Protein AF-A0A6A6G1Z9-F1 (afdb_monomer_lite)

Sequence (582 aa):
MTSNVLSNPDRGLAREDSPTQAIGDQNGHGVPTLVARQSDKNIKILVAGDSITQGAEGDYTWRWRLLSWLQSDGTATKVTFVGPYPGTQNPDPPQDPQPPLFYGQTPPATPPRVTGGYATAVPTAFIPENNHLALWGRQVAQVVPEIGGVVEKYKPDYLLVALGFNDMGWLVSDWAGTLTSIRSIVANARQANSNLRIVLATVPNRTFIRQDLVDNTTRYNNEIRNVVAALSTPTSPITLAEFAKEYACGPTGDCPAAYDGLHPNALGEWQIAKAFSDALVKHGLRTKGITVPTIIDEPTVLTPQIVAESAPWGVNVTWDKVYGSRGYDTRSRVKGSMTWSEGVSNTNRMHITFTAAGVDWEFQVRASRGAADKYKSAWSDVKTATATKSGAPGPKGIQAAPKNGGVTVTWSPPDGSWAVQQYEVIVLDKDIPGAYIQAWSFGTNGAAFITGLVNGHKYDLWIATWATINGQLVRGDPTGGPGFTPGSGAVGVPSGLKVTTKDATTVDLGWAAVTGASGYKVYLRNINDGSAYSTDGGVIQGTSHGMAFLFPGVWNFEFCVSTLVGSAESAKSPCIAAQRPA

Foldseek 3Di:
DDDDDDDDDDDDDDDDDDDDDDDDDDDDDDDDDDPPPPPQAEAEEAEAEELQQQDAAQAQFLLVVLLCVLPVPPDSHHYFYDFDAQHHADQDADDDDDAFAAPPDDDPDDPFRRPGHYNPPRDPVNRVRRYYNYGHLDALQVCLVPLLVGCLVGVGQEYEYAHHLSCQVVVVDFLVVSVVSVLSNLVSNCVNPVQHAYEYEQYAAFADDDDSSVVRSVVNNVCVVVVQVVPADPRHHYFYQDLHVQQQADPDDDRPQDQAGHHGWQQSSQSSSQSVQVRVVVVVSDVDGGDRDPDGDTDAWEFWDWDWEADQQWIKIFTDDIGLFQWKWKWKDFPPDPDIDIDIGSYRIDDDRPDDFFTKMKMWMWTANHDDPVRIYDIHPIDIYTYHHNFAAAFADWFWDAEAQWIKIFTHGGPDPFQFAWKKKWKFFPVDVPTDIDIHIDGPPRIDIDGRHDAQTKMWIWMWTFTQDPNDTYIHDIDTFQIAGHPDDDFDEWADWDWADPAFFKIKIFTDDDRRFNFKWKWKDFQPPPDDIDTPPDTHRDRMDMGGRRPPGQQRMKMWMWTDHGRDIDPTYDIDRHDHDD

InterPro domains:
  IPR003961 Fibronectin type III [PS50853] (392-489)
  IPR003961 Fibronectin type III [SM00060] (298-374)
  IPR003961 Fibronectin type III [SM00060] (392-473)
  IPR003961 Fibronectin type III [SM00060] (491-570)
  IPR013783 Immunoglobulin-like fold [G3DSA:2.60.40.10] (307-393)
  IPR013783 Immunoglobulin-like fold [G3DSA:2.60.40.10] (490-580)
  IPR013830 SGNH hydrolase-type esterase domain [PF13472] (112-268)
  IPR036116 Fibronectin type III superfamily [SSF49265] (306-464)
  IPR036514 SGNH hydrolase superfamily [G3DSA:3.40.50.1110] (42-285)
  IPR051532 Diverse Ester Hydrolysis Enzymes [PTHR30383] (19-284)

pLDDT: mean 90.1, std 16.26, range [27.56, 98.94]

Secondary structure (DSSP, 8-state):
------------------------------------------EEEEEEE-HHHH-BTTB--HHHHHHHHHHTT--S--EEEESSB-SBB-PPPP----PPPBTTPPPPPPPP---BPBPTTS-GGGGGGB-BEE-TT--HHHHTTTHHHHHHHH--SEEEEE--HHHHHTTS--HHHHHHHHHHHHHHHHHH-TT-EEEEEPPPP-S-S-HHHHHHHHHHHHHHHHHHHHH--SSS-EEEE-HHHHS---SSS--TTBSSSSSB-HHHHHHHHHHHHHHHHTTTS-SSPPPPPSS------PPP-EEEEEETTEEEEEE---TT-SEEEEEEEETT-SPPEEEEESSSEEEE-S--TT-EEEEEEEEESSSSGGGBPPPPPPEEEE----SPPPPEEEEEEEETTEEEEEEEPPSS---EEEEEEEEEESSSTTPPPEEEEE-TTSEEEEE-PPTT--EEEEEEEEEEETTEEEEPPPEE---B-TT--S-PPP---EEEEEETTEEEEE-PPPTT-SEEEEEEEETTTTPPPEE-SS-B-SSEEEE---SS-GGGEEEEEEEEETTEEPPPPPPEEPPPP-

Radius of gyration: 36.12 Å; chains: 1; bounding box: 88×83×119 Å

Structure (mmCIF, N/CA/C/O backbone):
data_AF-A0A6A6G1Z9-F1
#
_entry.id   AF-A0A6A6G1Z9-F1
#
loop_
_atom_site.group_PDB
_atom_site.id
_atom_site.type_symbol
_atom_site.label_atom_id
_atom_site.label_alt_id
_atom_site.label_comp_id
_atom_site.label_asym_id
_atom_site.label_entity_id
_atom_site.label_seq_id
_atom_site.pdbx_PDB_ins_code
_atom_site.Cartn_x
_atom_site.Cartn_y
_atom_site.Cartn_z
_atom_site.occupancy
_atom_site.B_iso_or_equiv
_atom_site.auth_seq_id
_atom_site.auth_comp_id
_atom_site.auth_asym_id
_atom_site.auth_atom_id
_atom_site.pdbx_PDB_model_num
ATOM 1 N N . MET A 1 1 ? 11.789 46.779 48.284 1.00 35.19 1 MET A N 1
ATOM 2 C CA . MET A 1 1 ? 11.696 48.174 47.816 1.00 35.19 1 MET A CA 1
ATOM 3 C C . MET A 1 1 ? 10.325 48.365 47.195 1.00 35.19 1 MET A C 1
ATOM 5 O O . MET A 1 1 ? 9.955 47.575 46.341 1.00 35.19 1 MET A O 1
ATOM 9 N N . THR A 1 2 ? 9.615 49.361 47.732 1.00 34.69 2 THR A N 1
ATOM 10 C CA . THR A 1 2 ? 8.463 50.115 47.195 1.00 34.69 2 THR A CA 1
ATOM 11 C C . THR A 1 2 ? 7.166 49.389 46.816 1.00 34.69 2 THR A C 1
ATOM 13 O O . THR A 1 2 ? 7.027 48.804 45.748 1.00 34.69 2 THR A O 1
ATOM 16 N N . SER A 1 3 ? 6.204 49.559 47.729 1.00 27.80 3 SER A N 1
ATOM 17 C CA . SER A 1 3 ? 4.747 49.520 47.594 1.00 27.80 3 SER A CA 1
ATOM 18 C C . SER A 1 3 ? 4.168 50.779 46.922 1.00 27.80 3 SER A C 1
ATOM 20 O O . SER A 1 3 ? 4.857 51.796 46.848 1.00 27.80 3 SER A O 1
ATOM 22 N N . ASN A 1 4 ? 2.880 50.703 46.542 1.00 30.31 4 ASN A N 1
ATOM 23 C CA . ASN A 1 4 ? 1.764 51.679 46.709 1.00 30.31 4 ASN A CA 1
ATOM 24 C C . ASN A 1 4 ? 0.778 51.486 45.533 1.00 30.31 4 ASN A C 1
ATOM 26 O O . ASN A 1 4 ? 1.216 51.520 44.392 1.00 30.31 4 ASN A O 1
ATOM 30 N N . VAL A 1 5 ? -0.498 51.091 45.666 1.00 30.89 5 VAL A N 1
ATOM 31 C CA . VAL A 1 5 ? -1.653 51.474 46.521 1.00 30.89 5 VAL A CA 1
ATOM 32 C C . VAL A 1 5 ? -2.271 52.835 46.162 1.00 30.89 5 VAL A C 1
ATOM 34 O O . VAL A 1 5 ? -1.540 53.810 46.023 1.00 30.89 5 VAL A O 1
ATOM 37 N N . LEU A 1 6 ? -3.623 52.831 46.156 1.00 31.08 6 LEU A N 1
ATOM 38 C CA . LEU A 1 6 ? -4.648 53.905 46.220 1.00 31.08 6 LEU A CA 1
ATOM 39 C C . LEU A 1 6 ? -5.490 54.014 44.924 1.00 31.08 6 LEU A C 1
ATOM 41 O O . LEU A 1 6 ? -4.928 53.978 43.841 1.00 31.08 6 LEU A O 1
ATOM 45 N N . SER A 1 7 ? -6.827 54.136 44.922 1.00 29.94 7 SER A N 1
ATOM 46 C CA . SER A 1 7 ? -7.831 54.329 45.988 1.00 29.94 7 SER A CA 1
ATOM 47 C C . SER A 1 7 ? -9.279 54.218 45.441 1.00 29.94 7 SER A C 1
ATOM 49 O O . SER A 1 7 ? -9.522 54.482 44.270 1.00 29.94 7 SER A O 1
ATOM 51 N N . ASN A 1 8 ? -10.186 53.864 46.364 1.00 29.31 8 ASN A N 1
ATOM 52 C CA . ASN A 1 8 ? -11.674 53.878 46.464 1.00 29.31 8 ASN A CA 1
ATOM 53 C C . ASN A 1 8 ? -12.350 55.235 46.037 1.00 29.31 8 ASN A C 1
ATOM 55 O O . ASN A 1 8 ? -11.571 56.116 45.672 1.00 29.31 8 ASN A O 1
ATOM 59 N N . PRO A 1 9 ? -13.682 55.543 46.184 1.00 50.72 9 PRO A N 1
ATOM 60 C CA . PRO A 1 9 ? -14.813 54.822 46.826 1.00 50.72 9 PRO A CA 1
ATOM 61 C C . PRO A 1 9 ? -16.261 55.016 46.246 1.00 50.72 9 PRO A C 1
ATOM 63 O O . PRO A 1 9 ? -16.483 55.742 45.284 1.00 50.72 9 PRO A O 1
ATOM 66 N N . ASP A 1 10 ? -17.240 54.401 46.943 1.00 32.28 10 ASP A N 1
ATOM 67 C CA . ASP A 1 10 ? -18.508 54.991 47.465 1.00 32.28 10 ASP A CA 1
ATOM 68 C C . ASP A 1 10 ? -19.919 54.494 47.009 1.00 32.28 10 ASP A C 1
ATOM 70 O O . ASP A 1 10 ? -20.401 54.791 45.923 1.00 32.28 10 ASP A O 1
ATOM 74 N N . ARG A 1 11 ? -20.613 53.886 48.005 1.00 34.03 11 ARG A N 1
ATOM 75 C CA . ARG A 1 11 ? -21.939 54.216 48.617 1.00 34.03 11 ARG A CA 1
ATOM 76 C C . ARG A 1 11 ? -23.288 53.627 48.146 1.00 34.03 11 ARG A C 1
ATOM 78 O O . ARG A 1 11 ? -23.798 53.955 47.086 1.00 34.03 11 ARG A O 1
ATOM 85 N N . GLY A 1 12 ? -23.969 53.034 49.150 1.00 27.75 12 GLY A N 1
ATOM 86 C CA . GLY A 1 12 ? -25.348 53.368 49.588 1.00 27.75 12 GLY A CA 1
ATOM 87 C C . GLY A 1 12 ? -26.412 52.270 49.383 1.00 27.75 12 GLY A C 1
ATOM 88 O O . GLY A 1 12 ? -26.429 51.681 48.317 1.00 27.75 12 GLY A O 1
ATOM 89 N N . LEU A 1 13 ? -27.406 51.970 50.238 1.00 31.05 13 LEU A N 1
ATOM 90 C CA . LEU A 1 13 ? -27.715 52.018 51.689 1.00 31.05 13 LEU A CA 1
ATOM 91 C C . LEU A 1 13 ? -29.185 51.502 51.851 1.00 31.05 13 LEU A C 1
ATOM 93 O O . LEU A 1 13 ? -29.995 51.799 50.983 1.00 31.05 13 LEU A O 1
ATOM 97 N N . ALA A 1 14 ? -29.502 50.856 52.995 1.00 30.89 14 ALA A N 1
ATOM 98 C CA . ALA A 1 14 ? -30.818 50.727 53.698 1.00 30.89 14 ALA A CA 1
ATOM 99 C C . ALA A 1 14 ? -31.977 49.887 53.067 1.00 30.89 14 ALA A C 1
ATOM 101 O O . ALA A 1 14 ? -32.310 50.084 51.909 1.00 30.89 14 ALA A O 1
ATOM 102 N N . ARG A 1 15 ? -32.496 48.817 53.727 1.00 30.42 15 ARG A N 1
ATOM 103 C CA . ARG A 1 15 ? -33.525 48.702 54.830 1.00 30.42 15 ARG A CA 1
ATOM 104 C C . ARG A 1 15 ? -34.953 49.064 54.363 1.00 30.42 15 ARG A C 1
ATOM 106 O O . ARG A 1 15 ? -35.073 49.982 53.573 1.00 30.42 15 ARG A O 1
ATOM 113 N N . GLU A 1 16 ? -36.079 48.487 54.791 1.00 30.39 16 GLU A N 1
ATOM 114 C CA . GLU A 1 16 ? -36.521 47.471 55.769 1.00 30.39 16 GLU A CA 1
ATOM 115 C C . GLU A 1 16 ? -38.001 47.127 55.417 1.00 30.39 16 GLU A C 1
ATOM 117 O O . GLU A 1 16 ? -38.588 47.799 54.572 1.00 30.39 16 GLU A O 1
ATOM 122 N N . ASP A 1 17 ? -38.565 46.104 56.076 1.00 30.81 17 ASP A N 1
ATOM 123 C CA . ASP A 1 17 ? -39.988 45.926 56.464 1.00 30.81 17 ASP A CA 1
ATOM 124 C C . ASP A 1 17 ? -40.661 44.592 56.080 1.00 30.81 17 ASP A C 1
ATOM 126 O O . ASP A 1 17 ? -40.952 44.270 54.930 1.00 30.81 17 ASP A O 1
ATOM 130 N N . SER A 1 18 ? -40.950 43.823 57.134 1.00 32.94 18 SER A N 1
ATOM 131 C CA . SER A 1 18 ? -42.015 42.812 57.236 1.00 32.94 18 SER A CA 1
ATOM 132 C C . SER A 1 18 ? -43.197 43.431 58.004 1.00 32.94 18 SER A C 1
ATOM 134 O O . SER A 1 18 ? -42.993 44.456 58.658 1.00 32.94 18 SER A O 1
ATOM 136 N N . PRO A 1 19 ? -44.401 42.814 58.032 1.00 45.91 19 PRO A N 1
ATOM 137 C CA . PRO A 1 19 ? -44.695 41.981 59.213 1.00 45.91 19 PRO A CA 1
ATOM 138 C C . PRO A 1 19 ? -45.712 40.814 59.049 1.00 45.91 19 PRO A C 1
ATOM 140 O O . PRO A 1 19 ? -46.566 40.787 58.167 1.00 45.91 19 PRO A O 1
ATOM 143 N N . THR A 1 20 ? -45.665 39.936 60.068 1.00 30.86 20 THR A N 1
ATOM 144 C CA . THR A 1 20 ? -46.758 39.192 60.761 1.00 30.86 20 THR A CA 1
ATOM 145 C C . THR A 1 20 ? -47.347 37.862 60.237 1.00 30.86 20 THR A C 1
ATOM 147 O O . THR A 1 20 ? -48.280 37.822 59.448 1.00 30.86 20 THR A O 1
ATOM 150 N N . GLN A 1 21 ? -46.808 36.776 60.821 1.00 29.41 21 GLN A N 1
ATOM 151 C CA . GLN A 1 21 ? -47.421 35.676 61.612 1.00 29.41 21 GLN A CA 1
ATOM 152 C C . GLN A 1 21 ? -48.911 35.279 61.483 1.00 29.41 21 GLN A C 1
ATOM 154 O O . GLN A 1 21 ? -49.803 36.072 61.764 1.00 29.41 21 GLN A O 1
ATOM 159 N N . ALA A 1 22 ? -49.131 33.956 61.376 1.00 29.67 22 ALA A N 1
ATOM 160 C CA . ALA A 1 22 ? -50.092 33.194 62.191 1.00 29.67 22 ALA A CA 1
ATOM 161 C C . ALA A 1 22 ? -49.603 31.738 62.411 1.00 29.67 22 ALA A C 1
ATOM 163 O O . ALA A 1 22 ? -48.811 31.212 61.635 1.00 29.67 22 ALA A O 1
ATOM 164 N N . ILE A 1 23 ? -50.043 31.146 63.524 1.00 31.59 23 ILE A N 1
ATOM 165 C CA . ILE A 1 23 ? -49.464 30.043 64.317 1.00 31.59 23 ILE A CA 1
ATOM 166 C C . ILE A 1 23 ? -50.195 28.708 64.054 1.00 31.59 23 ILE A C 1
ATOM 168 O O . ILE A 1 23 ? -51.395 28.735 63.796 1.00 31.59 23 ILE A O 1
ATOM 172 N N . GLY A 1 24 ? -49.521 27.553 64.211 1.00 27.56 24 GLY A N 1
ATOM 173 C CA . GLY A 1 24 ? -50.203 26.253 64.348 1.00 27.56 24 GLY A CA 1
ATOM 174 C C . GLY A 1 24 ? -49.326 24.988 64.328 1.00 27.56 24 GLY A C 1
ATOM 175 O O . GLY A 1 24 ? -49.210 24.350 63.292 1.00 27.56 24 GLY A O 1
ATOM 176 N N . ASP A 1 25 ? -48.804 24.637 65.507 1.00 30.33 25 ASP A N 1
ATOM 177 C CA . ASP A 1 25 ? -48.440 23.312 66.048 1.00 30.33 25 ASP A CA 1
ATOM 178 C C . ASP A 1 25 ? -47.255 22.448 65.569 1.00 30.33 25 ASP A C 1
ATOM 180 O O . ASP A 1 25 ? -46.977 22.205 64.398 1.00 30.33 25 ASP A O 1
ATOM 184 N N . GLN A 1 26 ? -46.567 21.949 66.604 1.00 31.52 26 GLN A N 1
ATOM 185 C CA . GLN A 1 26 ? -45.359 21.138 66.615 1.00 31.52 26 GLN A CA 1
ATOM 186 C C . GLN A 1 26 ? -45.664 19.650 66.810 1.00 31.52 26 GLN A C 1
ATOM 188 O O . GLN A 1 26 ? -46.544 19.299 67.591 1.00 31.52 26 GLN A O 1
ATOM 193 N N . ASN A 1 27 ? -44.854 18.782 66.194 1.00 31.08 27 ASN A N 1
ATOM 194 C CA . ASN A 1 27 ? -43.976 17.820 66.886 1.00 31.08 27 ASN A CA 1
ATOM 195 C C . ASN A 1 27 ? -43.434 16.781 65.892 1.00 31.08 27 ASN A C 1
ATOM 197 O O . ASN A 1 27 ? -44.203 16.081 65.240 1.00 31.08 27 ASN A O 1
ATOM 201 N N . GLY A 1 28 ? -42.107 16.633 65.823 1.00 29.83 28 GLY A N 1
ATOM 202 C CA . GLY A 1 28 ? -41.474 15.515 65.113 1.00 29.83 28 GLY A CA 1
ATOM 203 C C . GLY A 1 28 ? -40.086 15.828 64.566 1.00 29.83 28 GLY A C 1
ATOM 204 O O . GLY A 1 28 ? -39.936 16.225 63.420 1.00 29.83 28 GLY A O 1
ATOM 205 N N . HIS A 1 29 ? -39.077 15.652 65.410 1.00 34.31 29 HIS A N 1
ATOM 206 C CA . HIS A 1 29 ? -37.648 15.856 65.173 1.00 34.31 29 HIS A CA 1
ATOM 207 C C . HIS A 1 29 ? -37.077 15.268 63.862 1.00 34.31 29 HIS A C 1
ATOM 209 O O . HIS A 1 29 ? -37.262 14.086 63.583 1.00 34.31 29 HIS A O 1
ATOM 215 N N . GLY A 1 30 ? -36.257 16.062 63.151 1.00 31.33 30 GLY A N 1
ATOM 216 C CA . GLY A 1 30 ? -35.264 15.575 62.176 1.00 31.33 30 GLY A CA 1
ATOM 217 C C . GLY A 1 30 ? -35.066 16.458 60.933 1.00 31.33 30 GLY A C 1
ATOM 218 O O . GLY A 1 30 ? -35.676 16.227 59.899 1.00 31.33 30 GLY A O 1
ATOM 219 N N . VAL A 1 31 ? -34.169 17.440 61.010 1.00 35.44 31 VAL A N 1
ATOM 220 C CA . VAL A 1 31 ? -33.658 18.280 59.897 1.00 35.44 31 VAL A CA 1
ATOM 221 C C . VAL A 1 31 ? -32.246 17.750 59.538 1.00 35.44 31 VAL A C 1
ATOM 223 O O . VAL A 1 31 ? -31.590 17.249 60.451 1.00 35.44 31 VAL A O 1
ATOM 226 N N . PRO A 1 32 ? -31.641 17.953 58.346 1.00 40.41 32 PRO A N 1
ATOM 227 C CA . PRO A 1 32 ? -32.110 17.850 56.959 1.00 40.41 32 PRO A CA 1
ATOM 228 C C . PRO A 1 32 ? -31.138 17.021 56.056 1.00 40.41 32 PRO A C 1
ATOM 230 O O . PRO A 1 32 ? -30.013 16.709 56.429 1.00 40.41 32 PRO A O 1
ATOM 233 N N . THR A 1 33 ? -31.563 16.730 54.819 1.00 38.59 33 THR A N 1
ATOM 234 C CA . THR A 1 33 ? -30.746 16.522 53.592 1.00 38.59 33 THR A CA 1
ATOM 235 C C . THR A 1 33 ? -29.303 15.991 53.691 1.00 38.59 33 THR A C 1
ATOM 237 O O . THR A 1 33 ? -28.363 16.746 53.925 1.00 38.59 33 THR A O 1
ATOM 240 N N . LEU A 1 34 ? -29.112 14.767 53.189 1.00 33.44 34 LEU A N 1
ATOM 241 C CA . LEU A 1 34 ? -28.009 14.430 52.281 1.00 33.44 34 LEU A CA 1
ATOM 242 C C . LEU A 1 34 ? -28.590 13.694 51.065 1.00 33.44 34 LEU A C 1
ATOM 244 O O . LEU A 1 34 ? -28.403 12.494 50.884 1.00 33.44 34 LEU A O 1
ATOM 248 N N . VAL A 1 35 ? -29.288 14.428 50.191 1.00 34.34 35 VAL A N 1
ATOM 249 C CA . VAL A 1 35 ? -29.219 14.081 48.767 1.00 34.34 35 VAL A CA 1
ATOM 250 C C . VAL A 1 35 ? -27.785 14.408 48.390 1.00 34.34 35 VAL A C 1
ATOM 252 O O . VAL A 1 35 ? -27.448 15.562 48.125 1.00 34.34 35 VAL A O 1
ATOM 255 N N . ALA A 1 36 ? -26.905 13.412 48.486 1.00 30.34 36 ALA A N 1
ATOM 256 C CA . ALA A 1 36 ? -25.603 13.506 47.868 1.00 30.34 36 ALA A CA 1
ATOM 257 C C . ALA A 1 36 ? -25.870 13.870 46.407 1.00 30.34 36 ALA A C 1
ATOM 259 O O . ALA A 1 36 ? -26.453 13.077 45.666 1.00 30.34 36 ALA A O 1
ATOM 260 N N . ARG A 1 37 ? -25.501 15.095 46.009 1.00 33.78 37 ARG A N 1
ATOM 261 C CA . ARG A 1 37 ? -25.250 15.396 44.603 1.00 33.78 37 ARG A CA 1
ATOM 262 C C . ARG A 1 37 ? -24.338 14.274 44.134 1.00 33.78 37 ARG A C 1
ATOM 264 O O . ARG A 1 37 ? -23.202 14.186 44.597 1.00 33.78 37 ARG A O 1
ATOM 271 N N . GLN A 1 38 ? -24.879 13.375 43.316 1.00 38.41 38 GLN A N 1
ATOM 272 C CA . GLN A 1 38 ? -24.098 12.432 42.540 1.00 38.41 38 GLN A CA 1
ATOM 273 C C . GLN A 1 38 ? -23.018 13.289 41.888 1.00 38.41 38 GLN A C 1
ATOM 275 O O . GLN A 1 38 ? -23.334 14.181 41.105 1.00 38.41 38 GLN A O 1
ATOM 280 N N . SER A 1 39 ? -21.771 13.134 42.326 1.00 42.06 39 SER A N 1
ATOM 281 C CA . SER A 1 39 ? -20.655 13.757 41.638 1.00 42.06 39 SER A CA 1
ATOM 282 C C . SER A 1 39 ? -20.761 13.337 40.177 1.00 42.06 39 SER A C 1
ATOM 284 O O . SER A 1 39 ? -20.978 12.152 39.914 1.00 42.06 39 SER A O 1
ATOM 286 N N . ASP A 1 40 ? -20.666 14.294 39.252 1.00 50.25 40 ASP A N 1
ATOM 287 C CA . ASP A 1 40 ? -20.626 14.026 37.814 1.00 50.25 40 ASP A CA 1
ATOM 288 C C . ASP A 1 40 ? -19.508 13.007 37.561 1.00 50.25 40 ASP A C 1
ATOM 290 O O . ASP A 1 40 ? -18.317 13.335 37.540 1.00 50.25 40 ASP A O 1
ATOM 294 N N . LYS A 1 41 ? -19.867 11.722 37.485 1.00 71.19 41 LYS A N 1
ATOM 295 C CA . LYS A 1 41 ? -18.893 10.644 37.381 1.00 71.19 41 LYS A CA 1
ATOM 296 C C . LYS A 1 41 ? -18.369 10.682 35.958 1.00 71.19 41 LYS A C 1
ATOM 298 O O . LYS A 1 41 ? -19.055 10.260 35.036 1.00 71.19 41 LYS A O 1
ATOM 303 N N . ASN A 1 42 ? -17.170 11.224 35.784 1.00 88.19 42 ASN A N 1
ATOM 304 C CA . ASN A 1 42 ? -16.507 11.239 34.491 1.00 88.19 42 ASN A CA 1
ATOM 305 C C . ASN A 1 42 ? -15.856 9.874 34.235 1.00 88.19 42 ASN A C 1
ATOM 307 O O . ASN A 1 42 ? -14.885 9.526 34.905 1.00 88.19 42 ASN A O 1
ATOM 311 N N . ILE A 1 43 ? -16.404 9.107 33.296 1.00 93.25 43 ILE A N 1
ATOM 312 C CA . ILE A 1 43 ? -15.903 7.796 32.886 1.00 93.25 43 ILE A CA 1
ATOM 313 C C . ILE A 1 43 ? -14.933 7.968 31.721 1.00 93.25 43 ILE A C 1
ATOM 315 O O . ILE A 1 43 ? -15.290 8.499 30.667 1.00 93.25 43 ILE A O 1
ATOM 319 N N . LYS A 1 44 ? -13.717 7.450 31.884 1.00 96.38 44 LYS A N 1
ATOM 320 C CA . LYS A 1 44 ? -12.688 7.455 30.843 1.00 96.38 44 LYS A CA 1
ATOM 321 C C . LYS A 1 44 ? -12.585 6.097 30.172 1.00 96.38 44 LYS A C 1
ATOM 323 O O . LYS A 1 44 ? -12.379 5.082 30.837 1.00 96.38 44 LYS A O 1
ATOM 328 N N . ILE A 1 45 ? -12.664 6.080 28.848 1.00 98.12 45 ILE A N 1
ATOM 329 C CA . ILE A 1 45 ? -12.541 4.857 28.053 1.00 98.12 45 ILE A CA 1
ATOM 330 C C . ILE A 1 45 ? -11.328 4.978 27.132 1.00 98.12 45 ILE A C 1
ATOM 332 O O . ILE A 1 45 ? -11.253 5.887 26.315 1.00 98.12 45 ILE A O 1
ATOM 336 N N . LEU A 1 46 ? -10.369 4.065 27.250 1.00 98.75 46 LEU A N 1
ATOM 337 C CA . LEU A 1 46 ? -9.276 3.927 26.293 1.00 98.75 46 LEU A CA 1
ATOM 338 C C . LEU A 1 46 ? -9.677 2.897 25.238 1.00 98.75 46 LEU A C 1
ATOM 340 O O . LEU A 1 46 ? -9.979 1.752 25.572 1.00 98.75 46 LEU A O 1
ATOM 344 N N . VAL A 1 47 ? -9.651 3.293 23.967 1.00 98.69 47 VAL A N 1
ATOM 345 C CA . VAL A 1 47 ? -9.894 2.384 22.839 1.00 98.69 47 VAL A CA 1
ATOM 346 C C . VAL A 1 47 ? -8.567 2.077 22.152 1.00 98.69 47 VAL A C 1
ATOM 348 O O . VAL A 1 47 ? -7.946 2.972 21.581 1.00 98.69 47 VAL A O 1
ATOM 351 N N . ALA A 1 48 ? -8.130 0.821 22.213 1.00 98.62 48 ALA A N 1
ATOM 352 C CA . ALA A 1 48 ? -6.946 0.311 21.533 1.00 98.62 48 ALA A CA 1
ATOM 353 C C . ALA A 1 48 ? -7.359 -0.485 20.287 1.00 98.62 48 ALA A C 1
ATOM 355 O O . ALA A 1 48 ? -8.160 -1.416 20.387 1.00 98.62 48 ALA A O 1
ATOM 356 N N . GLY A 1 49 ? -6.826 -0.130 19.118 1.00 98.31 49 GLY A N 1
ATOM 357 C CA . GLY A 1 49 ? -7.280 -0.709 17.853 1.00 98.31 49 GLY A CA 1
ATOM 358 C C . GLY A 1 49 ? -6.338 -0.499 16.672 1.00 98.31 49 GLY A C 1
ATOM 359 O O . GLY A 1 49 ? -5.243 0.042 16.817 1.00 98.31 49 GLY A O 1
ATOM 360 N N . ASP A 1 50 ? -6.779 -0.922 15.495 1.00 98.12 50 ASP A N 1
ATOM 361 C CA . ASP A 1 50 ? -6.056 -0.777 14.228 1.00 98.12 50 ASP A CA 1
ATOM 362 C C . ASP A 1 50 ? -6.758 0.210 13.267 1.00 98.12 50 ASP A C 1
ATOM 364 O O . ASP A 1 50 ? -7.449 1.132 13.715 1.00 98.12 50 ASP A O 1
ATOM 368 N N . SER A 1 51 ? -6.595 0.029 11.950 1.00 97.69 51 SER A N 1
ATOM 369 C CA . SER A 1 51 ? -7.247 0.827 10.902 1.00 97.69 51 SER A CA 1
ATOM 370 C C . SER A 1 51 ? -8.770 0.864 11.031 1.00 97.69 51 SER A C 1
ATOM 372 O O . SER A 1 51 ? -9.367 1.917 10.815 1.00 97.69 51 SER A O 1
ATOM 374 N N . ILE A 1 52 ? -9.403 -0.237 11.449 1.00 98.31 52 ILE A N 1
ATOM 375 C CA . ILE A 1 52 ? -10.860 -0.331 11.633 1.00 98.31 52 ILE A CA 1
ATOM 376 C C . ILE A 1 52 ? -11.322 0.599 12.756 1.00 98.31 52 ILE A C 1
ATOM 378 O O . ILE A 1 52 ? -12.408 1.176 12.705 1.00 98.31 52 ILE A O 1
ATOM 382 N N . THR A 1 53 ? -10.489 0.753 13.785 1.00 98.38 53 THR A N 1
ATOM 383 C CA . THR A 1 53 ? -10.769 1.636 14.918 1.00 98.38 53 THR A CA 1
ATOM 384 C C . THR A 1 53 ? -10.383 3.076 14.643 1.00 98.38 53 THR A C 1
ATOM 386 O O . THR A 1 53 ? -11.134 3.982 15.008 1.00 98.38 53 THR A O 1
ATOM 389 N N . GLN A 1 54 ? -9.236 3.310 14.006 1.00 97.88 54 GLN A N 1
ATOM 390 C CA . GLN A 1 54 ? -8.809 4.659 13.664 1.00 97.88 54 GLN A CA 1
ATOM 391 C C . GLN A 1 54 ? -9.786 5.309 12.674 1.00 97.88 54 GLN A C 1
ATOM 393 O O . GLN A 1 54 ? -10.172 6.456 12.895 1.00 97.88 54 GLN A O 1
ATOM 398 N N . GLY A 1 55 ? -10.222 4.576 11.646 1.00 96.12 55 GLY A N 1
ATOM 399 C CA . GLY A 1 55 ? -10.992 5.113 10.524 1.00 96.12 55 GLY A CA 1
ATOM 400 C C . GLY A 1 55 ? -10.137 5.958 9.578 1.00 96.12 55 GLY A C 1
ATOM 401 O O . GLY A 1 55 ? -8.944 6.184 9.816 1.00 96.12 55 GLY A O 1
ATOM 402 N N . ALA A 1 56 ? -10.746 6.429 8.497 1.00 95.38 56 ALA A N 1
ATOM 403 C CA . ALA A 1 56 ? -10.159 7.375 7.554 1.00 95.38 56 ALA A CA 1
ATOM 404 C C . ALA A 1 56 ? -10.867 8.733 7.609 1.00 95.38 56 ALA A C 1
ATOM 406 O O . ALA A 1 56 ? -11.942 8.874 8.195 1.00 95.38 56 ALA A O 1
ATOM 407 N N . GLU A 1 57 ? -10.245 9.750 7.011 1.00 95.00 57 GLU A N 1
ATOM 408 C CA . GLU A 1 57 ? -10.870 11.061 6.878 1.00 95.00 57 GLU A CA 1
ATOM 409 C C . GLU A 1 57 ? -12.283 10.949 6.288 1.00 95.00 57 GLU A C 1
ATOM 411 O O . GLU A 1 57 ? -12.491 10.272 5.284 1.00 95.00 57 GLU A O 1
ATOM 416 N N . GLY A 1 58 ? -13.244 11.630 6.917 1.00 94.38 58 GLY A N 1
ATOM 417 C CA . GLY A 1 58 ? -14.644 11.659 6.492 1.00 94.38 58 GLY A CA 1
ATOM 418 C C . GLY A 1 58 ? -15.477 10.449 6.925 1.00 94.38 58 GLY A C 1
ATOM 419 O O . GLY A 1 58 ? -16.659 10.387 6.589 1.00 94.38 58 GLY A O 1
ATOM 420 N N . ASP A 1 59 ? -14.909 9.515 7.690 1.00 94.50 59 ASP A N 1
ATOM 421 C CA . ASP A 1 59 ? -15.675 8.454 8.343 1.00 94.50 59 ASP A CA 1
ATOM 422 C C . ASP A 1 59 ? -16.397 8.983 9.588 1.00 94.50 59 ASP A C 1
ATOM 424 O O . ASP A 1 59 ? -15.908 9.872 10.292 1.00 94.50 59 ASP A O 1
ATOM 428 N N . TYR A 1 60 ? -17.559 8.412 9.905 1.00 94.69 60 TYR A N 1
ATOM 429 C CA . TYR A 1 60 ? -18.176 8.651 11.209 1.00 94.69 60 TYR A CA 1
ATOM 430 C C . TYR A 1 60 ? -17.356 7.956 12.303 1.00 94.69 60 TYR A C 1
ATOM 432 O O . TYR A 1 60 ? -17.135 8.520 13.371 1.00 94.69 60 TYR A O 1
ATOM 440 N N . THR A 1 61 ? -16.828 6.765 12.002 1.00 95.88 61 THR A N 1
ATOM 441 C CA . THR A 1 61 ? -16.207 5.787 12.903 1.00 95.88 61 THR A CA 1
ATOM 442 C C . THR A 1 61 ? -17.199 5.139 13.871 1.00 95.88 61 THR A C 1
ATOM 444 O O . THR A 1 61 ? -18.127 5.765 14.389 1.00 95.88 61 THR A O 1
ATOM 447 N N . TRP A 1 62 ? -16.978 3.863 14.199 1.00 97.75 62 TRP A N 1
ATOM 448 C CA . TRP A 1 62 ? -17.778 3.179 15.223 1.00 97.75 62 TRP A CA 1
ATOM 449 C C . TRP A 1 62 ? -17.603 3.803 16.615 1.00 97.75 62 TRP A C 1
ATOM 451 O O . TRP A 1 62 ? -18.510 3.725 17.443 1.00 97.75 62 TRP A O 1
ATOM 461 N N . ARG A 1 63 ? -16.465 4.472 16.856 1.00 96.69 63 ARG A N 1
ATOM 462 C CA . ARG A 1 63 ? -16.190 5.221 18.087 1.00 96.69 63 ARG A CA 1
ATOM 463 C C . ARG A 1 63 ? -17.196 6.350 18.286 1.00 96.69 63 ARG A C 1
ATOM 465 O O . ARG A 1 63 ? -17.750 6.474 19.374 1.00 96.69 63 ARG A O 1
ATOM 472 N N . TRP A 1 64 ? -17.506 7.107 17.233 1.00 95.00 64 TRP A N 1
ATOM 473 C CA . TRP A 1 64 ? -18.547 8.135 17.293 1.00 95.00 64 TRP A CA 1
ATOM 474 C C . TRP A 1 64 ? -19.920 7.558 17.592 1.00 95.00 64 TRP A C 1
ATOM 476 O O . TRP A 1 64 ? -20.621 8.066 18.466 1.00 95.00 64 TRP A O 1
ATOM 486 N N . ARG A 1 65 ? -20.293 6.466 16.918 1.00 95.62 65 ARG A N 1
ATOM 487 C CA . ARG A 1 65 ? -21.585 5.801 17.144 1.00 95.62 65 ARG A CA 1
ATOM 488 C C . ARG A 1 65 ? -21.701 5.310 18.587 1.00 95.62 65 ARG A C 1
ATOM 490 O O . ARG A 1 65 ? -22.743 5.483 19.216 1.00 95.62 65 ARG A O 1
ATOM 497 N N . LEU A 1 66 ? -20.615 4.757 19.128 1.00 96.19 66 LEU A N 1
ATOM 498 C CA . LEU A 1 66 ? -20.560 4.276 20.502 1.00 96.19 66 LEU A CA 1
ATOM 499 C C . LEU A 1 66 ? -20.616 5.416 21.528 1.00 96.19 66 LEU A C 1
ATOM 501 O O . LEU A 1 66 ? -21.377 5.313 22.487 1.00 96.19 66 LEU A O 1
ATOM 505 N N . LEU A 1 67 ? -19.853 6.498 21.341 1.00 93.19 67 LEU A N 1
ATOM 506 C CA . LEU A 1 67 ? -19.877 7.631 22.270 1.00 93.19 67 LEU A CA 1
ATOM 507 C C . LEU A 1 67 ? -21.219 8.370 22.220 1.00 93.19 67 LEU A C 1
ATOM 509 O O . LEU A 1 67 ? -21.778 8.686 23.266 1.00 93.19 67 LEU A O 1
ATOM 513 N N . SER A 1 68 ? -21.780 8.552 21.021 1.00 91.56 68 SER A N 1
ATOM 514 C CA . SER A 1 68 ? -23.118 9.129 20.838 1.00 91.56 68 SER A CA 1
ATOM 515 C C . SER A 1 68 ? -24.173 8.295 21.556 1.00 91.56 68 SER A C 1
ATOM 517 O O . SER A 1 68 ? -25.029 8.839 22.249 1.00 91.56 68 SER A O 1
ATOM 519 N N . TRP A 1 69 ? -24.082 6.962 21.460 1.00 93.19 69 TRP A N 1
ATOM 520 C CA . TRP A 1 69 ? -24.923 6.080 22.260 1.00 93.19 69 TRP A CA 1
ATOM 521 C C . TRP A 1 69 ? -24.685 6.303 23.748 1.00 93.19 69 TRP A C 1
ATOM 523 O O . TRP A 1 69 ? -25.667 6.562 24.420 1.00 93.19 69 TRP A O 1
ATOM 533 N N . LEU A 1 70 ? -23.449 6.293 24.257 1.00 91.44 70 LEU A N 1
ATOM 534 C CA . LEU A 1 70 ? -23.141 6.492 25.685 1.00 91.44 70 LEU A CA 1
ATOM 535 C C . LEU A 1 70 ? -23.697 7.809 26.254 1.00 91.44 70 LEU A C 1
ATOM 537 O O . LEU A 1 70 ? -24.101 7.832 27.414 1.00 91.44 70 LEU A O 1
ATOM 541 N N . GLN A 1 71 ? -23.777 8.862 25.439 1.00 86.56 71 GLN A N 1
ATOM 542 C CA . GLN A 1 71 ? -24.221 10.203 25.839 1.00 86.56 71 GLN A CA 1
ATOM 543 C C . GLN A 1 71 ? -25.729 10.467 25.606 1.00 86.56 71 GLN A C 1
ATOM 545 O O . GLN A 1 71 ? -26.249 11.505 26.003 1.00 86.56 71 GLN A O 1
ATOM 550 N N . SER A 1 72 ? -26.463 9.534 24.989 1.00 84.56 72 SER A N 1
ATOM 551 C CA . SER A 1 72 ? -27.837 9.760 24.494 1.00 84.56 72 SER A CA 1
ATOM 552 C C . SER A 1 72 ? -28.982 9.731 25.524 1.00 84.56 72 SER A C 1
ATOM 554 O O . SER A 1 72 ? -30.118 9.995 25.147 1.00 84.56 72 SER A O 1
ATOM 556 N N . ASP A 1 73 ? -28.752 9.367 26.791 1.00 72.12 73 ASP A N 1
ATOM 557 C CA . ASP A 1 73 ? -29.834 9.078 27.762 1.00 72.12 73 ASP A CA 1
ATOM 558 C C . ASP A 1 73 ? -30.030 10.172 28.818 1.00 72.12 73 ASP A C 1
ATOM 560 O O . ASP A 1 73 ? -30.826 10.003 29.739 1.00 72.12 73 ASP A O 1
ATOM 564 N N . GLY A 1 74 ? -29.319 11.296 28.688 1.00 64.44 74 GLY A N 1
ATOM 565 C CA . GLY A 1 74 ? -29.430 12.420 29.617 1.00 64.44 74 GLY A CA 1
ATOM 566 C C . GLY A 1 74 ? -28.973 12.102 31.044 1.00 64.44 74 GLY A C 1
ATOM 567 O O . GLY A 1 74 ? -29.278 12.870 31.956 1.00 64.44 74 GLY A O 1
ATOM 568 N N . THR A 1 75 ? -28.257 10.993 31.271 1.00 65.88 75 THR A N 1
ATOM 569 C CA . THR A 1 75 ? -27.632 10.726 32.572 1.00 65.88 75 THR A CA 1
ATOM 570 C C . THR A 1 75 ? -26.533 11.756 32.858 1.00 65.88 75 THR A C 1
ATOM 572 O O . THR A 1 75 ? -25.803 12.174 31.964 1.00 65.88 75 THR A O 1
ATOM 575 N N . ALA A 1 76 ? -26.358 12.145 34.126 1.00 61.84 76 ALA A N 1
ATOM 576 C CA . ALA A 1 76 ? -25.295 13.069 34.559 1.00 61.84 76 ALA A CA 1
ATOM 577 C C . ALA A 1 76 ? -23.865 12.478 34.442 1.00 61.84 76 ALA A C 1
ATOM 579 O O . ALA A 1 76 ? -22.883 13.084 34.867 1.00 61.84 76 ALA A O 1
ATOM 580 N N . THR A 1 77 ? -23.723 11.266 33.895 1.00 74.75 77 THR A N 1
ATOM 581 C CA . THR A 1 77 ? -22.431 10.587 33.749 1.00 74.75 77 THR A CA 1
ATOM 582 C C . THR A 1 77 ? -21.764 11.052 32.463 1.00 74.75 77 THR A C 1
ATOM 584 O O . THR A 1 77 ? -22.143 10.648 31.366 1.00 74.75 77 THR A O 1
ATOM 587 N N . LYS A 1 78 ? -20.732 11.886 32.592 1.00 86.38 78 LYS A N 1
ATOM 588 C CA . LYS A 1 78 ? -19.893 12.263 31.454 1.00 86.38 78 LYS A CA 1
ATOM 589 C C . LYS A 1 78 ? -19.037 11.068 31.032 1.00 86.38 78 LYS A C 1
ATOM 591 O O . LYS A 1 78 ? -18.391 10.450 31.871 1.00 86.38 78 LYS A O 1
ATOM 596 N N . VAL A 1 79 ? -18.998 10.760 29.738 1.00 90.38 79 VAL A N 1
ATOM 597 C CA . VAL A 1 79 ? -18.084 9.754 29.177 1.00 90.38 79 VAL A CA 1
ATOM 598 C C . VAL A 1 79 ? -17.141 10.424 28.192 1.00 90.38 79 VAL A C 1
ATOM 600 O O . VAL A 1 79 ? -17.577 11.233 27.378 1.00 90.38 79 VAL A O 1
ATOM 603 N N . THR A 1 80 ? -15.855 10.089 28.259 1.00 92.88 80 THR A N 1
ATOM 604 C CA . THR A 1 80 ? -14.823 10.622 27.365 1.00 92.88 80 THR A CA 1
ATOM 605 C C . THR A 1 80 ? -13.890 9.506 26.918 1.00 92.88 80 THR A C 1
ATOM 607 O O . THR A 1 80 ? -13.427 8.706 27.739 1.00 92.88 80 THR A O 1
ATOM 610 N N . PHE A 1 81 ? -13.580 9.454 25.624 1.00 96.31 81 PHE A N 1
ATOM 611 C CA . PHE A 1 81 ? -12.529 8.577 25.129 1.00 96.31 81 PHE A CA 1
ATOM 612 C C . PHE A 1 81 ? -11.169 9.257 25.275 1.00 96.31 81 PHE A C 1
ATOM 614 O O . PHE A 1 81 ? -10.987 10.432 24.948 1.00 96.31 81 PHE A O 1
ATOM 621 N N . VAL A 1 82 ? -10.213 8.516 25.825 1.00 97.44 82 VAL A N 1
ATOM 622 C CA . VAL A 1 82 ? -8.872 8.998 26.151 1.00 97.44 82 VAL A CA 1
ATOM 623 C C . VAL A 1 82 ? -7.821 8.229 25.364 1.00 97.44 82 VAL A C 1
ATOM 625 O O . VAL A 1 82 ? -8.001 7.065 25.017 1.00 97.44 82 VAL A O 1
ATOM 628 N N . GLY A 1 83 ? -6.689 8.874 25.110 1.00 97.06 83 GLY A N 1
ATOM 629 C CA . GLY A 1 83 ? -5.580 8.285 24.375 1.00 97.06 83 GLY A CA 1
ATOM 630 C C . GLY A 1 83 ? -4.691 9.345 23.728 1.00 97.06 83 GLY A C 1
ATOM 631 O O . GLY A 1 83 ? -4.958 10.548 23.855 1.00 97.06 83 GLY A O 1
ATOM 632 N N . PRO A 1 84 ? -3.613 8.916 23.058 1.00 95.94 84 PRO A N 1
ATOM 633 C CA . PRO A 1 84 ? -2.680 9.828 22.407 1.00 95.94 84 PRO A CA 1
ATOM 634 C C . PRO A 1 84 ? -3.197 10.467 21.115 1.00 95.94 84 PRO A C 1
ATOM 636 O O . PRO A 1 84 ? -2.697 11.533 20.763 1.00 95.94 84 PRO A O 1
ATOM 639 N N . TYR A 1 85 ? -4.159 9.862 20.413 1.00 95.56 85 TYR A N 1
ATOM 640 C CA . TYR A 1 85 ? -4.525 10.286 19.056 1.00 95.56 85 TYR A CA 1
ATOM 641 C C . TYR A 1 85 ? -5.965 10.814 18.982 1.00 95.56 85 TYR A C 1
ATOM 643 O O . TYR A 1 85 ? -6.852 10.114 19.463 1.00 95.56 85 TYR A O 1
ATOM 651 N N . PRO A 1 86 ? -6.213 12.009 18.406 1.00 89.75 86 PRO A N 1
ATOM 652 C CA . PRO A 1 86 ? -7.545 12.631 18.377 1.00 89.75 86 PRO A CA 1
ATOM 653 C C . PRO A 1 86 ? -8.364 12.379 17.096 1.00 89.75 86 PRO A C 1
ATOM 655 O O . PRO A 1 86 ? -9.595 12.456 17.119 1.00 89.75 86 PRO A O 1
ATOM 658 N N . GLY A 1 87 ? -7.707 12.119 15.962 1.00 92.56 87 GLY A N 1
ATOM 659 C CA . GLY A 1 87 ? -8.334 12.102 14.637 1.00 92.56 87 GLY A CA 1
ATOM 660 C C . GLY A 1 87 ? -8.281 10.757 13.920 1.00 92.56 87 GLY A C 1
ATOM 661 O O . GLY A 1 87 ? -7.887 9.729 14.466 1.00 92.56 87 GLY A O 1
ATOM 662 N N . THR A 1 88 ? -8.684 10.775 12.657 1.00 95.69 88 THR A N 1
ATOM 663 C CA . THR A 1 88 ? -8.649 9.620 11.756 1.00 95.69 88 THR A CA 1
ATOM 664 C C . THR A 1 88 ? -7.381 9.637 10.898 1.00 95.69 88 THR A C 1
ATOM 666 O O . THR A 1 88 ? -6.508 10.504 11.040 1.00 95.69 88 THR A O 1
ATOM 669 N N . GLN A 1 89 ? -7.246 8.656 10.008 1.00 95.12 89 GLN A N 1
ATOM 670 C CA . GLN A 1 89 ? -6.154 8.615 9.045 1.00 95.12 89 GLN A CA 1
ATOM 671 C C . GLN A 1 89 ? -6.275 9.752 8.015 1.00 95.12 89 GLN A C 1
ATOM 673 O O . GLN A 1 89 ? -7.254 9.851 7.274 1.00 95.12 89 GLN A O 1
ATOM 678 N N . ASN A 1 90 ? -5.207 10.551 7.945 1.00 92.69 90 ASN A N 1
ATOM 679 C CA . ASN A 1 90 ? -4.761 11.361 6.809 1.00 92.69 90 ASN A CA 1
ATOM 680 C C . ASN A 1 90 ? -5.163 10.894 5.408 1.00 92.69 90 ASN A C 1
ATOM 682 O O . ASN A 1 90 ? -5.115 9.690 5.227 1.00 92.69 90 ASN A O 1
ATOM 686 N N . PRO A 1 91 ? -5.257 11.728 4.362 1.00 89.38 91 PRO A N 1
ATOM 687 C CA . PRO A 1 91 ? -4.715 11.335 3.045 1.00 89.38 91 PRO A CA 1
ATOM 688 C C . PRO A 1 91 ? -3.213 11.607 2.923 1.00 89.38 91 PRO A C 1
ATOM 690 O O . PRO A 1 91 ? -2.658 12.358 3.733 1.00 89.38 91 PRO A O 1
ATOM 693 N N . ASP A 1 92 ? -2.553 10.949 1.965 1.00 88.12 92 ASP A N 1
ATOM 694 C CA . ASP A 1 92 ? -1.125 11.164 1.725 1.00 88.12 92 ASP A CA 1
ATOM 695 C C . ASP A 1 92 ? -0.932 12.528 1.057 1.00 88.12 92 ASP A C 1
ATOM 697 O O . ASP A 1 92 ? -1.709 12.884 0.160 1.00 88.12 92 ASP A O 1
ATOM 701 N N . PRO A 1 93 ? 0.065 13.323 1.487 1.00 89.75 93 PRO A N 1
ATOM 702 C CA . PRO A 1 93 ? 0.329 14.600 0.847 1.00 89.75 93 PRO A CA 1
ATOM 703 C C . PRO A 1 93 ? 0.771 14.370 -0.607 1.00 89.75 93 PRO A C 1
ATOM 705 O O . PRO A 1 93 ? 1.515 13.422 -0.874 1.00 89.75 93 PRO A O 1
ATOM 708 N N . PRO A 1 94 ? 0.347 15.220 -1.557 1.00 92.06 94 PRO A N 1
ATOM 709 C CA . PRO A 1 94 ? 0.800 15.104 -2.933 1.00 92.06 94 PRO A CA 1
ATOM 710 C C . PRO A 1 94 ? 2.289 15.437 -3.009 1.00 92.06 94 PRO A C 1
ATOM 712 O O . PRO A 1 94 ? 2.741 16.439 -2.455 1.00 92.06 94 PRO A O 1
ATOM 715 N N . GLN A 1 95 ? 3.050 14.609 -3.720 1.00 90.19 95 GLN A N 1
ATOM 716 C CA . GLN A 1 95 ? 4.481 14.810 -3.931 1.00 90.19 95 GLN A CA 1
ATOM 717 C C . GLN A 1 95 ? 4.808 14.780 -5.427 1.00 90.19 95 GLN A C 1
ATOM 719 O O . GLN A 1 95 ? 4.191 14.047 -6.210 1.00 90.19 95 GLN A O 1
ATOM 724 N N . ASP A 1 96 ? 5.769 15.613 -5.829 1.00 89.12 96 ASP A N 1
ATOM 725 C CA . ASP A 1 96 ? 6.452 15.462 -7.118 1.00 89.12 96 ASP A CA 1
ATOM 726 C C . ASP A 1 96 ? 7.170 14.104 -7.170 1.00 89.12 96 ASP A C 1
ATOM 728 O O . ASP A 1 96 ? 7.460 13.544 -6.108 1.00 89.12 96 ASP A O 1
ATOM 732 N N . PRO A 1 97 ? 7.50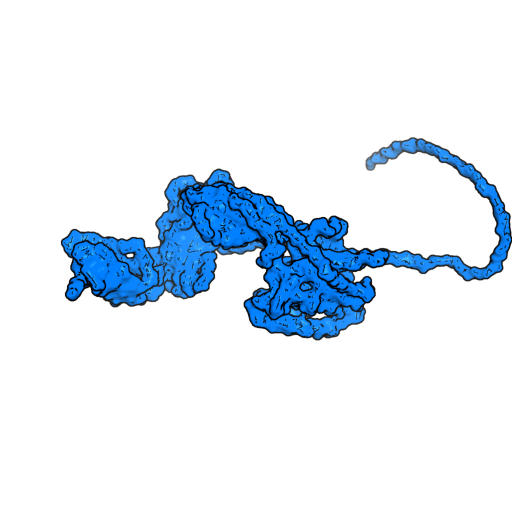4 13.567 -8.359 1.00 89.50 97 PRO A N 1
ATOM 733 C CA . PRO A 1 97 ? 8.340 12.377 -8.455 1.00 89.50 97 PRO A CA 1
ATOM 734 C C . PRO A 1 97 ? 9.634 12.572 -7.660 1.00 89.50 97 PRO A C 1
ATOM 736 O O . PRO A 1 97 ? 10.347 13.552 -7.866 1.00 89.50 97 PRO A O 1
ATOM 739 N N . GLN A 1 98 ? 9.918 11.648 -6.743 1.00 91.56 98 GLN A N 1
ATOM 740 C CA . GLN A 1 98 ? 11.106 11.698 -5.896 1.00 91.56 98 GLN A CA 1
ATOM 741 C C . GLN A 1 98 ? 12.126 10.634 -6.317 1.00 91.56 98 GLN A C 1
ATOM 743 O O . GLN A 1 98 ? 11.731 9.548 -6.754 1.00 91.56 98 GLN A O 1
ATOM 748 N N . PRO A 1 99 ? 13.429 10.919 -6.167 1.00 94.06 99 PRO A N 1
ATOM 749 C CA . PRO A 1 99 ? 14.476 9.910 -6.279 1.00 94.06 99 PRO A CA 1
ATOM 750 C C . PRO A 1 99 ? 14.283 8.811 -5.225 1.00 94.06 99 PRO A C 1
ATOM 752 O O . PRO A 1 99 ? 13.756 9.088 -4.141 1.00 94.06 99 PRO A O 1
ATOM 755 N N . PRO A 1 100 ? 14.736 7.571 -5.482 1.00 95.12 100 PRO A N 1
ATOM 756 C CA . PRO A 1 100 ? 14.801 6.569 -4.427 1.00 95.12 100 PRO A CA 1
ATOM 757 C C . PRO A 1 100 ? 15.785 6.995 -3.331 1.00 95.12 100 PRO A C 1
ATOM 759 O O . PRO A 1 100 ? 16.610 7.895 -3.512 1.00 95.12 100 PRO A O 1
ATOM 762 N N . LEU A 1 101 ? 15.728 6.317 -2.187 1.00 95.50 101 LEU A N 1
ATOM 763 C CA . LEU A 1 101 ? 16.690 6.528 -1.105 1.00 95.50 101 LEU A CA 1
ATOM 764 C C . LEU A 1 101 ? 18.118 6.236 -1.573 1.00 95.50 101 LEU A C 1
ATOM 766 O O . LEU A 1 101 ? 18.340 5.391 -2.449 1.00 95.50 101 LEU A O 1
ATOM 770 N N . PHE A 1 102 ? 19.096 6.908 -0.962 1.00 96.44 102 PHE A N 1
ATOM 771 C CA . PHE A 1 102 ? 20.491 6.556 -1.197 1.00 96.44 102 PHE A CA 1
ATOM 772 C C . PHE A 1 102 ? 20.768 5.124 -0.748 1.00 96.44 102 PHE A C 1
ATOM 774 O O . PHE A 1 102 ? 20.200 4.641 0.234 1.00 96.44 102 PHE A O 1
ATOM 781 N N . TYR A 1 103 ? 21.660 4.446 -1.466 1.00 95.56 103 TYR A N 1
ATOM 782 C CA . TYR A 1 103 ? 22.017 3.068 -1.156 1.00 95.56 103 TYR A CA 1
ATOM 783 C C . TYR A 1 103 ? 22.460 2.909 0.308 1.00 95.56 103 TYR A C 1
ATOM 785 O O . TYR A 1 103 ? 23.303 3.657 0.804 1.00 95.56 103 TYR A O 1
ATOM 793 N N . GLY A 1 104 ? 21.870 1.936 1.007 1.00 93.00 104 GLY A N 1
ATOM 794 C CA . GLY A 1 104 ? 22.117 1.676 2.429 1.00 93.00 104 GLY A CA 1
ATOM 795 C C . GLY A 1 104 ? 21.335 2.560 3.409 1.00 93.00 104 GLY A C 1
ATOM 796 O O . GLY A 1 104 ? 21.400 2.310 4.612 1.00 93.00 104 GLY A O 1
ATOM 797 N N . GLN A 1 105 ? 20.574 3.556 2.942 1.00 94.00 105 GLN A N 1
ATOM 798 C CA . GLN A 1 105 ? 19.672 4.315 3.809 1.00 94.00 105 GLN A CA 1
ATOM 799 C C . GLN A 1 105 ? 18.366 3.561 4.051 1.00 94.00 105 GLN A C 1
ATOM 801 O O . GLN A 1 105 ? 17.816 2.907 3.165 1.00 94.00 105 GLN A O 1
ATOM 806 N N . THR A 1 106 ? 17.847 3.694 5.267 1.00 89.56 106 THR A N 1
ATOM 807 C CA . THR A 1 106 ? 16.506 3.235 5.624 1.00 89.56 106 THR A CA 1
ATOM 808 C C . THR A 1 106 ? 15.510 4.387 5.486 1.00 89.56 106 THR A C 1
ATOM 810 O O . THR A 1 106 ? 15.887 5.546 5.690 1.00 89.56 106 THR A O 1
ATOM 813 N N . PRO A 1 107 ? 14.242 4.109 5.130 1.00 87.69 107 PRO A N 1
ATOM 814 C CA . PRO A 1 107 ? 13.215 5.137 5.120 1.00 87.69 107 PRO A CA 1
ATOM 815 C C . PRO A 1 107 ? 13.102 5.797 6.499 1.00 87.69 107 PRO A C 1
ATOM 817 O O . PRO A 1 107 ? 13.112 5.088 7.512 1.00 87.69 107 PRO A O 1
ATOM 820 N N . PRO A 1 108 ? 12.976 7.132 6.572 1.00 85.25 108 PRO A N 1
ATOM 821 C CA . PRO A 1 108 ? 12.746 7.797 7.843 1.00 85.25 108 PRO A CA 1
ATOM 822 C C . PRO A 1 108 ? 11.429 7.313 8.459 1.00 85.25 108 PRO A C 1
ATOM 824 O O . PRO A 1 108 ? 10.451 7.042 7.755 1.00 85.25 108 PRO A O 1
ATOM 827 N N . ALA A 1 109 ? 11.387 7.240 9.791 1.00 84.12 109 ALA A N 1
ATOM 828 C CA . ALA A 1 109 ? 10.150 6.950 10.500 1.00 84.12 109 ALA A CA 1
ATOM 829 C C . ALA A 1 109 ? 9.107 8.019 10.149 1.00 84.12 109 ALA A C 1
ATOM 831 O O . ALA A 1 109 ? 9.328 9.214 10.351 1.00 84.12 109 ALA A O 1
ATOM 832 N N . THR A 1 110 ? 7.970 7.592 9.605 1.00 82.44 110 THR A N 1
ATOM 833 C CA . THR A 1 110 ? 6.875 8.510 9.289 1.00 82.44 110 THR A CA 1
ATOM 834 C C . THR A 1 110 ? 6.050 8.736 10.555 1.00 82.44 110 THR A C 1
ATOM 836 O O . THR A 1 110 ? 5.634 7.754 11.179 1.00 82.44 110 THR A O 1
ATOM 839 N N . PRO A 1 111 ? 5.801 9.994 10.966 1.00 87.38 111 PRO A N 1
ATOM 840 C CA . PRO A 1 111 ? 4.909 10.270 12.081 1.00 87.38 111 PRO A CA 1
ATOM 841 C C . PRO A 1 111 ? 3.526 9.639 11.860 1.00 87.38 111 PRO A C 1
ATOM 843 O O . PRO A 1 111 ? 3.056 9.580 10.719 1.00 87.38 111 PRO A O 1
ATOM 846 N N . PRO A 1 112 ? 2.834 9.205 12.927 1.00 91.06 112 PRO A N 1
ATOM 847 C CA . PRO A 1 112 ? 1.479 8.690 12.803 1.00 91.06 112 PRO A CA 1
ATOM 848 C C . PRO A 1 112 ? 0.537 9.710 12.145 1.00 91.06 112 PRO A C 1
ATOM 850 O O . PRO A 1 112 ? 0.472 10.870 12.554 1.00 91.06 112 PRO A O 1
ATOM 853 N N . ARG A 1 113 ? -0.228 9.269 11.144 1.00 92.94 113 ARG A N 1
ATOM 854 C CA . ARG A 1 113 ? -1.243 10.082 10.456 1.00 92.94 113 ARG A CA 1
ATOM 855 C C . ARG A 1 113 ? -2.522 10.104 11.280 1.00 92.94 113 ARG A C 1
ATOM 857 O O . ARG A 1 113 ? -3.313 9.176 11.202 1.00 92.94 113 ARG A O 1
ATOM 864 N N . VAL A 1 114 ? -2.693 11.133 12.104 1.00 94.19 114 VAL A N 1
ATOM 865 C CA . VAL A 1 114 ? -3.756 11.200 13.132 1.00 94.19 114 VAL A CA 1
ATOM 866 C C . VAL A 1 114 ? -4.572 12.491 13.083 1.00 94.19 114 VAL A C 1
ATOM 868 O O . VAL A 1 114 ? -5.262 12.827 14.043 1.00 94.19 114 VAL A O 1
ATOM 871 N N . THR A 1 115 ? -4.458 13.245 11.989 1.00 92.81 115 THR A N 1
ATOM 872 C CA . THR A 1 115 ? -5.098 14.559 11.821 1.00 92.81 115 THR A CA 1
ATOM 873 C C . THR A 1 115 ? -6.259 14.541 10.828 1.00 92.81 115 THR A C 1
ATOM 875 O O . THR A 1 115 ? -6.805 15.598 10.518 1.00 92.81 115 THR A O 1
ATOM 878 N N . GLY A 1 116 ? -6.656 13.365 10.328 1.00 93.94 116 GLY A N 1
ATOM 879 C CA . GLY A 1 116 ? -7.850 13.226 9.501 1.00 93.94 116 GLY A CA 1
ATOM 880 C C . GLY A 1 116 ? -9.108 13.623 10.279 1.00 93.94 116 GLY A C 1
ATOM 881 O O . GLY A 1 116 ? -9.222 13.368 11.482 1.00 93.94 116 GLY A O 1
ATOM 882 N N . GLY A 1 117 ? -10.048 14.275 9.595 1.00 93.56 117 GLY A N 1
ATOM 883 C CA . GLY A 1 117 ? -11.336 14.659 10.177 1.00 93.56 117 GLY A CA 1
ATOM 884 C C . GLY A 1 117 ? -12.377 13.532 10.159 1.00 93.56 117 GLY A C 1
ATOM 885 O O . GLY A 1 117 ? -12.171 12.477 9.561 1.00 93.56 117 GLY A O 1
ATOM 886 N N . TYR A 1 118 ? -13.519 13.777 10.795 1.00 93.81 118 TYR A N 1
ATOM 887 C CA . TYR A 1 118 ? -14.681 12.879 10.797 1.00 93.81 118 TYR A CA 1
ATOM 888 C C . TYR A 1 118 ? -15.721 13.321 9.759 1.00 93.81 118 TYR A C 1
ATOM 890 O O . TYR A 1 118 ? -15.653 14.439 9.258 1.00 93.81 118 TYR A O 1
ATOM 898 N N . ALA A 1 119 ? -16.710 12.478 9.453 1.00 93.38 119 ALA A N 1
ATOM 899 C CA . ALA A 1 119 ? -17.830 12.848 8.584 1.00 93.38 119 ALA A CA 1
ATOM 900 C C . ALA A 1 119 ? -18.426 14.214 8.981 1.00 93.38 119 ALA A C 1
ATOM 902 O O . ALA A 1 119 ? -18.549 14.522 10.164 1.00 93.38 119 ALA A O 1
ATOM 903 N N . THR A 1 120 ? -18.834 15.027 8.005 1.00 91.44 120 THR A N 1
ATOM 904 C CA . THR A 1 120 ? -19.294 16.413 8.238 1.00 91.44 120 THR A CA 1
ATOM 905 C C . THR A 1 120 ? -20.524 16.520 9.143 1.00 91.44 120 THR A C 1
ATOM 907 O O . THR A 1 120 ? -20.746 17.563 9.750 1.00 91.44 120 THR A O 1
ATOM 910 N N . ALA A 1 121 ? -21.306 15.445 9.260 1.00 91.19 121 ALA A N 1
ATOM 911 C CA . ALA A 1 121 ? -22.444 15.348 10.169 1.00 91.19 121 ALA A CA 1
ATOM 912 C C . ALA A 1 121 ? -22.053 15.025 11.629 1.00 91.19 121 ALA A C 1
ATOM 914 O O . ALA A 1 121 ? -22.905 15.083 12.515 1.00 91.19 121 ALA A O 1
ATOM 915 N N . VAL A 1 122 ? -20.786 14.699 11.911 1.00 91.12 122 VAL A N 1
ATOM 916 C CA . VAL A 1 122 ? -20.282 14.521 13.278 1.00 91.12 122 VAL A CA 1
ATOM 917 C C . VAL A 1 122 ? -20.142 15.895 13.950 1.00 91.12 122 VAL A C 1
ATOM 919 O O . VAL A 1 122 ? -19.395 16.740 13.452 1.00 91.12 122 VAL A O 1
ATOM 922 N N . PRO A 1 123 ? -20.813 16.146 15.093 1.00 89.31 123 PRO A N 1
ATOM 923 C CA . PRO A 1 123 ? -20.733 17.436 15.775 1.00 89.31 123 PRO A CA 1
ATOM 924 C C . PRO A 1 123 ? -19.303 17.776 16.204 1.00 89.31 123 PRO A C 1
ATOM 926 O O . PRO A 1 123 ? -18.607 16.938 16.766 1.00 89.31 123 PRO A O 1
ATOM 929 N N . THR A 1 124 ? -18.870 19.027 16.046 1.00 85.50 124 THR A N 1
ATOM 930 C CA . THR A 1 124 ? -17.505 19.454 16.422 1.00 85.50 124 THR A CA 1
ATOM 931 C C . THR A 1 124 ? -17.195 19.262 17.910 1.00 85.50 124 THR A C 1
ATOM 933 O O . THR A 1 124 ? -16.047 19.003 18.266 1.00 85.50 124 THR A O 1
ATOM 936 N N . ALA A 1 125 ? -18.217 19.306 18.773 1.00 82.12 125 ALA A N 1
ATOM 937 C CA . ALA A 1 125 ? -18.105 19.021 20.205 1.00 82.12 125 ALA A CA 1
ATOM 938 C C . ALA A 1 125 ? -17.628 17.587 20.520 1.00 82.12 125 ALA A C 1
ATOM 940 O O . ALA A 1 125 ? -17.110 17.346 21.605 1.00 82.12 125 ALA A O 1
ATOM 941 N N . PHE A 1 126 ? -17.752 16.652 19.572 1.00 79.75 126 PHE A N 1
ATOM 942 C CA . PHE A 1 126 ? -17.261 15.278 19.698 1.00 79.75 126 PHE A CA 1
ATOM 943 C C . PHE A 1 126 ? -15.731 15.174 19.608 1.00 79.75 126 PHE A C 1
ATOM 945 O O . PHE A 1 126 ? -15.123 14.320 20.250 1.00 79.75 126 PHE A O 1
ATOM 952 N N . ILE A 1 127 ? -15.095 16.043 18.817 1.00 75.69 127 ILE A N 1
ATOM 953 C CA . ILE A 1 127 ? -13.667 15.963 18.481 1.00 75.69 127 ILE A CA 1
ATOM 954 C C . ILE A 1 127 ? -12.754 15.931 19.724 1.00 75.69 127 ILE A C 1
ATOM 956 O O . ILE A 1 127 ? -11.900 15.046 19.784 1.00 75.69 127 ILE A O 1
ATOM 960 N N . PRO A 1 128 ? -12.904 16.816 20.733 1.00 78.12 128 PRO A N 1
ATOM 961 C CA . PRO A 1 128 ? -12.032 16.785 21.909 1.00 78.12 128 PRO A CA 1
ATOM 962 C C . PRO A 1 128 ? -12.274 15.584 22.840 1.00 78.12 128 PRO A C 1
ATOM 964 O O . PRO A 1 128 ? -11.463 15.351 23.734 1.00 78.12 128 PRO A O 1
ATOM 967 N N . GLU A 1 129 ? -13.365 14.830 22.665 1.00 81.19 129 GLU A N 1
ATOM 968 C CA . GLU A 1 129 ? -13.756 13.732 23.560 1.00 81.19 129 GLU A CA 1
ATOM 969 C C . GLU A 1 129 ? -13.518 12.333 22.968 1.00 81.19 129 GLU A C 1
ATOM 971 O O . GLU A 1 129 ? -13.943 11.340 23.558 1.00 81.19 129 GLU A O 1
ATOM 976 N N . ASN A 1 130 ? -12.843 12.238 21.816 1.00 87.19 130 ASN A N 1
ATOM 977 C CA . ASN A 1 130 ? -12.727 11.002 21.037 1.00 87.19 130 ASN A CA 1
ATOM 978 C C . ASN A 1 130 ? -11.280 10.493 20.865 1.00 87.19 130 ASN A C 1
ATOM 980 O O . ASN A 1 130 ? -10.935 9.899 19.837 1.00 87.19 130 ASN A O 1
ATOM 984 N N . ASN A 1 131 ? -10.407 10.720 21.848 1.00 95.50 131 ASN A N 1
ATOM 985 C CA . ASN A 1 131 ? -9.031 10.249 21.733 1.00 95.50 131 ASN A CA 1
ATOM 986 C C . ASN A 1 131 ? -8.931 8.719 21.851 1.00 95.50 131 ASN A C 1
ATOM 988 O O . ASN A 1 131 ? -9.733 8.076 22.523 1.00 95.50 131 ASN A O 1
ATOM 992 N N . HIS A 1 132 ? -7.914 8.125 21.227 1.00 97.38 132 HIS A N 1
ATOM 993 C CA . HIS A 1 132 ? -7.735 6.672 21.173 1.00 97.38 132 HIS A CA 1
ATOM 994 C C . HIS A 1 132 ? -6.260 6.259 21.017 1.00 97.38 132 HIS A C 1
ATOM 996 O O . HIS A 1 132 ? -5.378 7.089 20.789 1.00 97.38 132 HIS A O 1
ATOM 1002 N N . LEU A 1 133 ? -5.996 4.954 21.131 1.00 97.94 133 LEU A N 1
ATOM 1003 C CA . LEU A 1 133 ? -4.726 4.282 20.835 1.00 97.94 133 LEU A CA 1
ATOM 1004 C C . LEU A 1 133 ? -4.924 3.352 19.627 1.00 97.94 133 LEU A C 1
ATOM 1006 O O . LEU A 1 133 ? -4.829 2.132 19.734 1.00 97.94 133 LEU A O 1
ATOM 1010 N N . ALA A 1 134 ? -5.257 3.922 18.469 1.00 97.94 134 ALA A N 1
ATOM 1011 C CA . ALA A 1 134 ? -5.409 3.141 17.242 1.00 97.94 134 ALA A CA 1
ATOM 1012 C C . ALA A 1 134 ? -4.657 3.768 16.080 1.00 97.94 134 ALA A C 1
ATOM 1014 O O . ALA A 1 134 ? -4.731 4.982 15.911 1.00 97.94 134 ALA A O 1
ATOM 1015 N N . LEU A 1 135 ? -3.943 2.936 15.316 1.00 97.00 135 LEU A N 1
ATOM 1016 C CA . LEU A 1 135 ? -3.263 3.336 14.084 1.00 97.00 135 LEU A CA 1
ATOM 1017 C C . LEU A 1 135 ? -3.514 2.322 12.964 1.00 97.00 135 LEU A C 1
ATOM 1019 O O . LEU A 1 135 ? -3.649 1.127 13.229 1.00 97.00 135 LEU A O 1
ATOM 1023 N N . TRP A 1 136 ? -3.530 2.776 11.713 1.00 94.75 136 TRP A N 1
ATOM 1024 C CA . TRP A 1 136 ? -3.593 1.887 10.554 1.00 94.75 136 TRP A CA 1
ATOM 1025 C C . TRP A 1 136 ? -2.454 0.860 10.560 1.00 94.75 136 TRP A C 1
ATOM 1027 O O . TRP A 1 136 ? -1.303 1.192 10.841 1.00 94.75 136 TRP A O 1
ATOM 1037 N N . GLY A 1 137 ? -2.790 -0.402 10.268 1.00 94.19 137 GLY A N 1
ATOM 1038 C CA . GLY A 1 137 ? -1.829 -1.511 10.225 1.00 94.19 137 GLY A CA 1
ATOM 1039 C C . GLY A 1 137 ? -1.330 -2.012 11.584 1.00 94.19 137 GLY A C 1
ATOM 1040 O O . GLY A 1 137 ? -0.457 -2.877 11.636 1.00 94.19 137 GLY A O 1
ATOM 1041 N N . ARG A 1 138 ? -1.852 -1.470 12.691 1.00 95.19 138 ARG A N 1
ATOM 1042 C CA . ARG A 1 138 ? -1.346 -1.778 14.028 1.00 95.19 138 ARG A CA 1
ATOM 1043 C C . ARG A 1 138 ? -1.644 -3.218 14.441 1.00 95.19 138 ARG A C 1
ATOM 1045 O O . ARG A 1 138 ? -2.736 -3.733 14.204 1.00 95.19 138 ARG A O 1
ATOM 1052 N N . GLN A 1 139 ? -0.660 -3.842 15.075 1.00 97.00 139 GLN A N 1
ATOM 1053 C CA . GLN A 1 139 ? -0.700 -5.220 15.570 1.00 97.00 139 GLN A CA 1
ATOM 1054 C C . GLN A 1 139 ? -0.776 -5.236 17.102 1.00 97.00 139 GLN A C 1
ATOM 1056 O O . GLN A 1 139 ? -0.307 -4.299 17.756 1.00 97.00 139 GLN A O 1
ATOM 1061 N N . VAL A 1 140 ? -1.296 -6.312 17.699 1.00 97.88 140 VAL A N 1
ATOM 1062 C CA . VAL A 1 140 ? -1.255 -6.513 19.158 1.00 97.88 140 VAL A CA 1
ATOM 1063 C C . VAL A 1 140 ? 0.195 -6.519 19.629 1.00 97.88 140 VAL A C 1
ATOM 1065 O O . VAL A 1 140 ? 0.515 -5.827 20.594 1.00 97.88 140 VAL A O 1
ATOM 1068 N N . ALA A 1 141 ? 1.076 -7.232 18.917 1.00 96.88 141 ALA A N 1
ATOM 1069 C CA . ALA A 1 141 ? 2.498 -7.343 19.249 1.00 96.88 141 ALA A CA 1
ATOM 1070 C C . ALA A 1 141 ? 3.191 -5.976 19.428 1.00 96.88 141 ALA A C 1
ATOM 1072 O O . ALA A 1 141 ? 4.015 -5.810 20.325 1.00 96.88 141 ALA A O 1
ATOM 1073 N N . GLN A 1 142 ? 2.808 -4.974 18.631 1.00 96.94 142 GLN A N 1
ATOM 1074 C CA . GLN A 1 142 ? 3.340 -3.610 18.730 1.00 96.94 142 GLN A CA 1
ATOM 1075 C C . GLN A 1 142 ? 2.767 -2.832 19.923 1.00 96.94 142 GLN A C 1
ATOM 1077 O O . GLN A 1 142 ? 3.434 -1.963 20.469 1.00 96.94 142 GLN A O 1
ATOM 1082 N N . VAL A 1 143 ? 1.534 -3.127 20.346 1.00 98.06 143 VAL A N 1
ATOM 1083 C CA . VAL A 1 143 ? 0.864 -2.420 21.453 1.00 98.06 143 VAL A CA 1
ATOM 1084 C C . VAL A 1 143 ? 1.269 -2.975 22.821 1.00 98.06 143 VAL A C 1
ATOM 1086 O O . VAL A 1 143 ? 1.252 -2.230 23.802 1.00 98.06 143 VAL A O 1
ATOM 1089 N N . VAL A 1 144 ? 1.668 -4.251 22.905 1.00 98.62 144 VAL A N 1
ATOM 1090 C CA . VAL A 1 144 ? 2.112 -4.909 24.152 1.00 98.62 144 VAL A CA 1
ATOM 1091 C C . VAL A 1 144 ? 3.102 -4.064 24.967 1.00 98.62 144 VAL A C 1
ATOM 1093 O O . VAL A 1 144 ? 2.827 -3.854 26.153 1.00 98.62 144 VAL A O 1
ATOM 1096 N N . PRO A 1 145 ? 4.214 -3.552 24.401 1.00 98.06 145 PRO A N 1
ATOM 1097 C CA . PRO A 1 145 ? 5.170 -2.758 25.174 1.00 98.06 145 PRO A CA 1
ATOM 1098 C C . PRO A 1 145 ? 4.663 -1.353 25.544 1.00 98.06 145 PRO A C 1
ATOM 1100 O O . PRO A 1 145 ? 5.199 -0.740 26.460 1.00 98.06 145 PRO A O 1
ATOM 1103 N N . GLU A 1 146 ? 3.636 -0.828 24.871 1.00 97.50 146 GLU A N 1
ATOM 1104 C CA . GLU A 1 146 ? 3.169 0.553 25.057 1.00 97.50 146 GLU A CA 1
ATOM 1105 C C . GLU A 1 146 ? 1.999 0.677 26.045 1.00 97.50 146 GLU A C 1
ATOM 1107 O O . GLU A 1 146 ? 1.857 1.702 26.718 1.00 97.50 146 GLU A O 1
ATOM 1112 N N . ILE A 1 147 ? 1.141 -0.347 26.142 1.00 98.75 147 ILE A N 1
ATOM 1113 C CA . ILE A 1 147 ? -0.165 -0.222 26.807 1.00 98.75 147 ILE A CA 1
ATOM 1114 C C . ILE A 1 147 ? -0.070 0.180 28.282 1.00 98.75 147 ILE A C 1
ATOM 1116 O O . ILE A 1 147 ? -0.890 0.974 28.738 1.00 98.75 147 ILE A O 1
ATOM 1120 N N . GLY A 1 148 ? 0.932 -0.314 29.018 1.00 98.62 148 GLY A N 1
ATOM 1121 C CA . GLY A 1 148 ? 1.112 0.008 30.437 1.00 98.62 148 GLY A CA 1
ATOM 1122 C C . GLY A 1 148 ? 1.305 1.510 30.653 1.00 98.62 148 GLY A C 1
ATOM 1123 O O . GLY A 1 148 ? 0.546 2.132 31.394 1.00 98.62 148 GLY A O 1
ATOM 1124 N N . GLY A 1 149 ? 2.238 2.117 29.910 1.00 98.69 149 GLY A N 1
ATOM 1125 C CA . GLY A 1 149 ? 2.499 3.558 29.979 1.00 98.69 149 GLY A CA 1
ATOM 1126 C C . GLY A 1 149 ? 1.322 4.408 29.488 1.00 98.69 149 GLY A C 1
ATOM 1127 O O . GLY A 1 149 ? 1.054 5.480 30.031 1.00 98.69 149 GLY A O 1
ATOM 1128 N N . VAL A 1 150 ? 0.561 3.927 28.497 1.00 98.62 150 VAL A N 1
ATOM 1129 C CA . VAL A 1 150 ? -0.668 4.606 28.051 1.00 98.62 150 VAL A CA 1
ATOM 1130 C C . VAL A 1 150 ? -1.740 4.562 29.147 1.00 98.62 150 VAL A C 1
ATOM 1132 O O . VAL A 1 150 ? -2.339 5.592 29.456 1.00 98.62 150 VAL A O 1
ATOM 1135 N N . VAL A 1 151 ? -1.978 3.411 29.780 1.00 98.81 151 VAL A N 1
ATOM 1136 C CA . VAL A 1 151 ? -2.957 3.292 30.874 1.00 98.81 151 VAL A CA 1
ATOM 1137 C C . VAL A 1 151 ? -2.557 4.165 32.064 1.00 98.81 151 VAL A C 1
ATOM 1139 O O . VAL A 1 151 ? -3.403 4.886 32.590 1.00 98.81 151 VAL A O 1
ATOM 1142 N N . GLU A 1 152 ? -1.279 4.184 32.440 1.00 98.50 152 GLU A N 1
ATOM 1143 C CA . GLU A 1 152 ? -0.767 5.028 33.526 1.00 98.50 152 GLU A CA 1
ATOM 1144 C C . GLU A 1 152 ? -0.972 6.526 33.243 1.00 98.50 152 GLU A C 1
ATOM 1146 O O . GLU A 1 152 ? -1.448 7.279 34.100 1.00 98.50 152 GLU A O 1
ATOM 1151 N N . LYS A 1 153 ? -0.677 6.958 32.011 1.00 98.50 153 LYS A N 1
ATOM 1152 C CA . LYS A 1 153 ? -0.794 8.358 31.591 1.00 98.50 153 LYS A CA 1
ATOM 1153 C C . LYS A 1 153 ? -2.244 8.828 31.488 1.00 98.50 153 LYS A C 1
ATOM 1155 O O . LYS A 1 153 ? -2.577 9.908 31.975 1.00 98.50 153 LYS A O 1
ATOM 1160 N N . TYR A 1 154 ? -3.103 8.053 30.827 1.00 98.00 154 TYR A N 1
ATOM 1161 C CA . TYR A 1 154 ? -4.469 8.477 30.497 1.00 98.00 154 TYR A CA 1
ATOM 1162 C C . TYR A 1 154 ? -5.510 8.061 31.546 1.00 98.00 154 TYR A C 1
ATOM 1164 O O . TYR A 1 154 ? -6.609 8.622 31.561 1.00 98.00 154 TYR A O 1
ATOM 1172 N N . LYS A 1 155 ? -5.151 7.144 32.456 1.00 97.69 155 LYS A N 1
ATOM 1173 C CA . LYS A 1 155 ? -5.962 6.669 33.589 1.00 97.69 155 LYS A CA 1
ATOM 1174 C C . LYS A 1 155 ? -7.393 6.277 33.188 1.00 97.69 155 LYS A C 1
ATOM 1176 O O . LYS A 1 155 ? -8.342 6.864 33.712 1.00 97.69 155 LYS A O 1
ATOM 1181 N N . PRO A 1 156 ? -7.572 5.350 32.228 1.00 98.25 156 PRO A N 1
ATOM 1182 C CA . PRO A 1 156 ? -8.898 4.892 31.843 1.00 98.25 156 PRO A CA 1
ATOM 1183 C C . PRO A 1 156 ? -9.558 4.047 32.942 1.00 98.25 156 PRO A C 1
ATOM 1185 O O . PRO A 1 156 ? -8.887 3.299 33.656 1.00 98.25 156 PRO A O 1
ATOM 1188 N N . ASP A 1 157 ? -10.886 4.124 33.016 1.00 98.06 157 ASP A N 1
ATOM 1189 C CA . ASP A 1 157 ? -11.742 3.208 33.779 1.00 98.06 157 ASP A CA 1
ATOM 1190 C C . ASP A 1 157 ? -12.068 1.943 32.974 1.00 98.06 157 ASP A C 1
ATOM 1192 O O . ASP A 1 157 ? -12.262 0.865 33.546 1.00 98.06 157 ASP A O 1
ATOM 1196 N N . TYR A 1 158 ? -12.125 2.087 31.645 1.00 98.69 158 TYR A N 1
ATOM 1197 C CA . TYR A 1 158 ? -12.388 1.012 30.694 1.00 98.69 158 TYR A CA 1
ATOM 1198 C C . TYR A 1 158 ? -11.309 0.937 29.617 1.00 98.69 158 TYR A C 1
ATOM 1200 O O . TYR A 1 158 ? -10.909 1.961 29.067 1.00 98.69 158 TYR A O 1
ATOM 1208 N N . LEU A 1 159 ? -10.900 -0.277 29.257 1.00 98.88 159 LEU A N 1
ATOM 1209 C CA . LEU A 1 159 ? -10.059 -0.554 28.094 1.00 98.88 159 LEU A CA 1
ATOM 1210 C C . LEU A 1 159 ? -10.825 -1.423 27.095 1.00 98.88 159 LEU A C 1
ATOM 1212 O O . LEU A 1 159 ? -11.215 -2.544 27.412 1.00 98.88 159 LEU A O 1
ATOM 1216 N N . LEU A 1 160 ? -11.023 -0.908 25.885 1.00 98.88 160 LEU A N 1
ATOM 1217 C CA . LEU A 1 160 ? -11.638 -1.617 24.765 1.00 98.88 160 LEU A CA 1
ATOM 1218 C C . LEU A 1 160 ? -10.531 -2.005 23.786 1.00 98.88 160 LEU A C 1
ATOM 1220 O O . LEU A 1 160 ? -9.817 -1.128 23.308 1.00 98.88 160 LEU A O 1
ATOM 1224 N N . VAL A 1 161 ? -10.390 -3.296 23.487 1.00 98.88 161 VAL A N 1
ATOM 1225 C CA . VAL A 1 161 ? -9.340 -3.820 22.602 1.00 98.88 161 VAL A CA 1
ATOM 1226 C C . VAL A 1 161 ? -9.965 -4.442 21.355 1.00 98.88 161 VAL A C 1
ATOM 1228 O O . VAL A 1 161 ? -10.622 -5.479 21.441 1.00 98.88 161 VAL A O 1
ATOM 1231 N N . ALA A 1 162 ? -9.724 -3.818 20.202 1.00 98.50 162 ALA A N 1
ATOM 1232 C CA . ALA A 1 162 ? -10.093 -4.283 18.864 1.00 98.50 162 ALA A CA 1
ATOM 1233 C C . ALA A 1 162 ? -8.825 -4.484 18.012 1.00 98.50 162 ALA A C 1
ATOM 1235 O O . ALA A 1 162 ? -8.558 -3.721 17.086 1.00 98.50 162 ALA A O 1
ATOM 1236 N N . LEU A 1 163 ? -8.005 -5.471 18.383 1.00 98.44 163 LEU A N 1
ATOM 1237 C CA . LEU A 1 163 ? -6.713 -5.786 17.761 1.00 98.44 163 LEU A CA 1
ATOM 1238 C C . LEU A 1 163 ? -6.578 -7.299 17.531 1.00 98.44 163 LEU A C 1
ATOM 1240 O O . LEU A 1 163 ? -7.261 -8.088 18.183 1.00 98.44 163 LEU A O 1
ATOM 1244 N N . GLY A 1 164 ? -5.663 -7.689 16.640 1.00 98.00 164 GLY A N 1
ATOM 1245 C CA . GLY A 1 164 ? -5.279 -9.086 16.388 1.00 98.00 164 GLY A CA 1
ATOM 1246 C C . GLY A 1 164 ? -5.428 -9.516 14.935 1.00 98.00 164 GLY A C 1
ATOM 1247 O O . GLY A 1 164 ? -4.764 -10.454 14.503 1.00 98.00 164 GLY A O 1
ATOM 1248 N N . PHE A 1 165 ? -6.254 -8.814 14.153 1.00 98.19 165 PHE A N 1
ATOM 1249 C CA . PHE A 1 165 ? -6.446 -9.155 12.745 1.00 98.19 165 PHE A CA 1
ATOM 1250 C C . PHE A 1 165 ? -5.146 -9.001 11.944 1.00 98.19 165 PHE A C 1
ATOM 1252 O O . PHE A 1 165 ? -4.798 -9.898 11.183 1.00 98.19 165 PHE A O 1
ATOM 1259 N N . ASN A 1 166 ? -4.405 -7.902 12.136 1.00 98.38 166 ASN A N 1
ATOM 1260 C CA . ASN A 1 166 ? -3.155 -7.649 11.408 1.00 98.38 166 ASN A CA 1
ATOM 1261 C C . ASN A 1 166 ? -2.030 -8.618 11.790 1.00 98.38 166 ASN A C 1
ATOM 1263 O O . ASN A 1 166 ? -1.252 -8.992 10.917 1.00 98.38 166 ASN A O 1
ATOM 1267 N N . ASP A 1 167 ? -1.957 -9.059 13.051 1.00 98.44 167 ASP A N 1
ATOM 1268 C CA . ASP A 1 167 ? -0.962 -10.038 13.506 1.00 98.44 167 ASP A CA 1
ATOM 1269 C C . ASP A 1 167 ? -1.055 -11.327 12.668 1.00 98.44 167 ASP A C 1
ATOM 1271 O O . ASP A 1 167 ? -0.053 -11.790 12.120 1.00 98.44 167 ASP A O 1
ATOM 1275 N N . MET A 1 168 ? -2.281 -11.831 12.484 1.00 98.06 168 MET A N 1
ATOM 1276 C CA . MET A 1 168 ? -2.572 -13.005 11.654 1.00 98.06 168 MET A CA 1
ATOM 1277 C C . MET A 1 168 ? -2.519 -12.689 10.155 1.00 98.06 168 MET A C 1
ATOM 1279 O O . MET A 1 168 ? -1.931 -13.430 9.369 1.00 98.06 168 MET A O 1
ATOM 1283 N N . GLY A 1 169 ? -3.105 -11.566 9.737 1.00 96.31 169 GLY A N 1
ATOM 1284 C CA . GLY A 1 169 ? -3.213 -11.168 8.334 1.00 96.31 169 GLY A CA 1
ATOM 1285 C C . GLY A 1 169 ? -1.868 -10.933 7.653 1.00 96.31 169 GLY A C 1
ATOM 1286 O O . GLY A 1 169 ? -1.743 -11.177 6.451 1.00 96.31 169 GLY A O 1
ATOM 1287 N N . TRP A 1 170 ? -0.862 -10.477 8.402 1.00 95.94 170 TRP A N 1
ATOM 1288 C CA . TRP A 1 170 ? 0.477 -10.169 7.890 1.00 95.94 170 TRP A CA 1
ATOM 1289 C C . TRP A 1 170 ? 1.527 -11.210 8.278 1.00 95.94 170 TRP A C 1
ATOM 1291 O O . TRP A 1 170 ? 2.716 -10.962 8.100 1.00 95.94 170 TRP A O 1
ATOM 1301 N N . LEU A 1 171 ? 1.096 -12.380 8.768 1.00 96.00 171 LEU A N 1
ATOM 1302 C CA . LEU A 1 171 ? 1.978 -13.486 9.160 1.00 96.00 171 LEU A CA 1
ATOM 1303 C C . LEU A 1 171 ? 3.007 -13.093 10.237 1.00 96.00 171 LEU A C 1
ATOM 1305 O O . LEU A 1 171 ? 4.089 -13.670 10.309 1.00 96.00 171 LEU A O 1
ATOM 1309 N N . VAL A 1 172 ? 2.674 -12.113 11.080 1.00 96.62 172 VAL A N 1
ATOM 1310 C CA . VAL A 1 172 ? 3.490 -11.733 12.243 1.00 96.62 172 VAL A CA 1
ATOM 1311 C C . VAL A 1 172 ? 3.346 -12.785 13.336 1.00 96.62 172 VAL A C 1
ATOM 1313 O O . VAL A 1 172 ? 4.307 -13.114 14.029 1.00 96.62 172 VAL A O 1
ATOM 1316 N N . SER A 1 173 ? 2.136 -13.321 13.493 1.00 97.62 173 SER A N 1
ATOM 1317 C CA . SER A 1 173 ? 1.833 -14.393 14.429 1.00 97.62 173 SER A CA 1
ATOM 1318 C C . SER A 1 173 ? 0.632 -15.206 13.953 1.00 97.62 173 SER A C 1
ATOM 1320 O O . SER A 1 173 ? -0.174 -14.730 13.161 1.00 97.62 173 SER A O 1
ATOM 1322 N N . ASP A 1 174 ? 0.491 -16.428 14.451 1.00 98.31 174 ASP A N 1
ATOM 1323 C CA . ASP A 1 174 ? -0.727 -17.217 14.279 1.00 98.31 174 ASP A CA 1
ATOM 1324 C C . ASP A 1 174 ? -1.772 -16.852 15.354 1.00 98.31 174 ASP A C 1
ATOM 1326 O O . ASP A 1 174 ? -1.584 -15.940 16.171 1.00 98.31 174 ASP A O 1
ATOM 1330 N N . TRP A 1 175 ? -2.903 -17.557 15.375 1.00 98.62 175 TRP A N 1
ATOM 1331 C CA . TRP A 1 175 ? -3.961 -17.331 16.361 1.00 98.62 175 TRP A CA 1
ATOM 1332 C C . TRP A 1 175 ? -3.473 -17.496 17.812 1.00 98.62 175 TRP A C 1
ATOM 1334 O O . TRP A 1 175 ? -3.910 -16.754 18.696 1.00 98.62 175 TRP A O 1
ATOM 1344 N N . ALA A 1 176 ? -2.562 -18.437 18.075 1.00 98.69 176 ALA A N 1
ATOM 1345 C CA . ALA A 1 176 ? -2.102 -18.770 19.420 1.00 98.69 176 ALA A CA 1
ATOM 1346 C C . ALA A 1 176 ? -1.115 -17.722 19.951 1.00 98.69 176 ALA A C 1
ATOM 1348 O O . ALA A 1 176 ? -1.248 -17.243 21.085 1.00 98.69 176 ALA A O 1
ATOM 1349 N N . GLY A 1 177 ? -0.154 -17.312 19.123 1.00 98.69 177 GLY A N 1
ATOM 1350 C CA . GLY A 1 177 ? 0.768 -16.230 19.449 1.00 98.69 177 GLY A CA 1
ATOM 1351 C C . GLY A 1 177 ? 0.053 -14.880 19.571 1.00 98.69 177 GLY A C 1
ATOM 1352 O O . GLY A 1 177 ? 0.322 -14.122 20.506 1.00 98.69 177 GLY A O 1
ATOM 1353 N N . THR A 1 178 ? -0.965 -14.620 18.745 1.00 98.75 178 THR A N 1
ATOM 1354 C CA . THR A 1 178 ? -1.802 -13.415 18.877 1.00 98.75 178 THR A CA 1
ATOM 1355 C C . THR A 1 178 ? -2.557 -13.393 20.212 1.00 98.75 178 THR A C 1
ATOM 1357 O O . THR A 1 178 ? -2.551 -12.375 20.909 1.00 98.75 178 THR A O 1
ATOM 1360 N N . LEU A 1 179 ? -3.151 -14.514 20.648 1.00 98.81 179 LEU A N 1
ATOM 1361 C CA . LEU A 1 179 ? -3.788 -14.596 21.972 1.00 98.81 179 LEU A CA 1
ATOM 1362 C C . LEU A 1 179 ? -2.781 -14.456 23.118 1.00 98.81 179 LEU A C 1
ATOM 1364 O O . LEU A 1 179 ? -3.121 -13.888 24.156 1.00 98.81 179 LEU A O 1
ATOM 1368 N N . THR A 1 180 ? -1.544 -14.919 22.940 1.00 98.75 180 THR A N 1
ATOM 1369 C CA . THR A 1 180 ? -0.459 -14.673 23.903 1.00 98.75 180 THR A CA 1
ATOM 1370 C C . THR A 1 180 ? -0.202 -13.174 24.056 1.00 98.75 180 THR A C 1
ATOM 1372 O O . THR A 1 180 ? -0.179 -12.669 25.178 1.00 98.75 180 THR A O 1
ATOM 1375 N N . SER A 1 181 ? -0.138 -12.432 22.950 1.00 98.75 181 SER A N 1
ATOM 1376 C CA . SER A 1 181 ? -0.015 -10.971 22.977 1.00 98.75 181 SER A CA 1
ATOM 1377 C C . SER A 1 181 ? -1.220 -10.292 23.645 1.00 98.75 181 SER A C 1
ATOM 1379 O O . SER A 1 181 ? -1.038 -9.367 24.433 1.00 98.75 181 SER A O 1
ATOM 1381 N N . ILE A 1 182 ? -2.450 -10.779 23.434 1.00 98.81 182 ILE A N 1
ATOM 1382 C CA . ILE A 1 182 ? -3.648 -10.260 24.124 1.00 98.81 182 ILE A CA 1
ATOM 1383 C C . ILE A 1 182 ? -3.564 -10.468 25.643 1.00 98.81 182 ILE A C 1
ATOM 1385 O O . ILE A 1 182 ? -3.902 -9.563 26.410 1.00 98.81 182 ILE A O 1
ATOM 1389 N N . ARG A 1 183 ? -3.074 -11.626 26.105 1.00 98.88 183 ARG A N 1
ATOM 1390 C CA . ARG A 1 183 ? -2.840 -11.864 27.541 1.00 98.88 183 ARG A CA 1
ATOM 1391 C C . ARG A 1 183 ? -1.832 -10.860 28.103 1.00 98.88 183 ARG A C 1
ATOM 1393 O O . ARG A 1 183 ? -2.075 -10.303 29.173 1.00 98.88 183 ARG A O 1
ATOM 1400 N N . SER A 1 184 ? -0.762 -10.575 27.360 1.00 98.81 184 SER A N 1
ATOM 1401 C CA . SER A 1 184 ? 0.239 -9.570 27.736 1.00 98.81 184 SER A CA 1
ATOM 1402 C C . SER A 1 184 ? -0.337 -8.152 27.778 1.00 98.81 184 SER A C 1
ATOM 1404 O O . SER A 1 184 ? -0.034 -7.412 28.710 1.00 98.81 184 SER A O 1
ATOM 1406 N N . ILE A 1 185 ? -1.230 -7.779 26.850 1.00 98.69 185 ILE A N 1
ATOM 1407 C CA . ILE A 1 185 ? -1.956 -6.497 26.908 1.00 98.69 185 ILE A CA 1
ATOM 1408 C C . ILE A 1 185 ? -2.724 -6.363 28.225 1.00 98.69 185 ILE A C 1
ATOM 1410 O O . ILE A 1 185 ? -2.605 -5.345 28.905 1.00 98.69 185 ILE A O 1
ATOM 1414 N N . VAL A 1 186 ? -3.492 -7.391 28.603 1.00 98.88 186 VAL A N 1
ATOM 1415 C CA . VAL A 1 186 ? -4.282 -7.386 29.845 1.00 98.88 186 VAL A CA 1
ATOM 1416 C C . VAL A 1 186 ? -3.376 -7.300 31.074 1.00 98.88 186 VAL A C 1
ATOM 1418 O O . VAL A 1 186 ? -3.656 -6.514 31.979 1.00 98.88 186 VAL A O 1
ATOM 1421 N N . ALA A 1 187 ? -2.291 -8.078 31.111 1.00 98.81 187 ALA A N 1
ATOM 1422 C CA . ALA A 1 187 ? -1.338 -8.067 32.218 1.00 98.81 187 ALA A CA 1
ATOM 1423 C C . ALA A 1 187 ? -0.673 -6.689 32.385 1.00 98.81 187 ALA A C 1
ATOM 1425 O O . ALA A 1 187 ? -0.733 -6.108 33.470 1.00 98.81 187 ALA A O 1
ATOM 1426 N N . ASN A 1 188 ? -0.130 -6.128 31.301 1.00 98.81 188 ASN A N 1
ATOM 1427 C CA . ASN A 1 188 ? 0.559 -4.836 31.312 1.00 98.81 188 ASN A CA 1
ATOM 1428 C C . ASN A 1 188 ? -0.399 -3.681 31.648 1.00 98.81 188 ASN A C 1
ATOM 1430 O O . ASN A 1 188 ? -0.044 -2.774 32.399 1.00 98.81 188 ASN A O 1
ATOM 1434 N N . ALA A 1 189 ? -1.640 -3.719 31.151 1.00 98.81 189 ALA A N 1
ATOM 1435 C CA . ALA A 1 189 ? -2.659 -2.730 31.499 1.00 98.81 189 ALA A CA 1
ATOM 1436 C C . ALA A 1 189 ? -3.041 -2.794 32.990 1.00 98.81 189 ALA A C 1
ATOM 1438 O O . ALA A 1 189 ? -3.163 -1.759 33.645 1.00 98.81 189 ALA A O 1
ATOM 1439 N N . ARG A 1 190 ? -3.190 -4.002 33.551 1.00 98.69 190 ARG A N 1
ATOM 1440 C CA . ARG A 1 190 ? -3.513 -4.202 34.974 1.00 98.69 190 ARG A CA 1
ATOM 1441 C C . ARG A 1 190 ? -2.379 -3.826 35.914 1.00 98.69 190 ARG A C 1
ATOM 1443 O O . ARG A 1 190 ? -2.653 -3.407 37.034 1.00 98.69 190 ARG A O 1
ATOM 1450 N N . GLN A 1 191 ? -1.133 -3.945 35.463 1.00 98.50 191 GLN A N 1
ATOM 1451 C CA . GLN A 1 191 ? 0.018 -3.454 36.214 1.00 98.50 191 GLN A CA 1
ATOM 1452 C C . GLN A 1 191 ? -0.079 -1.939 36.454 1.00 98.50 191 GLN A C 1
ATOM 1454 O O . GLN A 1 191 ? 0.268 -1.475 37.536 1.00 98.50 191 GLN A O 1
ATOM 1459 N N . ALA A 1 192 ? -0.602 -1.186 35.480 1.00 98.31 192 ALA A N 1
ATOM 1460 C CA . ALA A 1 192 ? -0.840 0.250 35.608 1.00 98.31 192 ALA A CA 1
ATOM 1461 C C . ALA A 1 192 ? -2.169 0.592 36.317 1.00 98.31 192 ALA A C 1
ATOM 1463 O O . ALA A 1 192 ? -2.242 1.579 37.046 1.00 98.31 192 ALA A O 1
ATOM 1464 N N . ASN A 1 193 ? -3.228 -0.203 36.122 1.00 98.00 193 ASN A N 1
ATOM 1465 C CA . ASN A 1 193 ? -4.507 -0.049 36.824 1.00 98.00 193 ASN A CA 1
ATOM 1466 C C . ASN A 1 193 ? -5.171 -1.409 37.106 1.00 98.00 193 ASN A C 1
ATOM 1468 O O . ASN A 1 193 ? -5.813 -2.000 36.236 1.00 98.00 193 ASN A O 1
ATOM 1472 N N . SER A 1 194 ? -5.092 -1.875 38.353 1.00 97.81 194 SER A N 1
ATOM 1473 C CA . SER A 1 194 ? -5.623 -3.180 38.771 1.00 97.81 194 SER A CA 1
ATOM 1474 C C . SER A 1 194 ? -7.156 -3.270 38.815 1.00 97.81 194 SER A C 1
ATOM 1476 O O . SER A 1 194 ? -7.685 -4.378 38.899 1.00 97.81 194 SER A O 1
ATOM 1478 N N . ASN A 1 195 ? -7.871 -2.141 38.718 1.00 97.56 195 ASN A N 1
ATOM 1479 C CA . ASN A 1 195 ? -9.340 -2.061 38.727 1.00 97.56 195 ASN A CA 1
ATOM 1480 C C . ASN A 1 195 ? -9.945 -1.833 37.328 1.00 97.56 195 ASN A C 1
ATOM 1482 O O . ASN A 1 195 ? -11.129 -1.514 37.192 1.00 97.56 195 ASN A O 1
ATOM 1486 N N . LEU A 1 196 ? -9.125 -1.929 36.279 1.00 97.94 196 LEU A N 1
ATOM 1487 C CA . LEU A 1 196 ? -9.530 -1.642 34.908 1.00 97.94 196 LEU A CA 1
ATOM 1488 C C . LEU A 1 196 ? -10.621 -2.614 34.445 1.00 97.94 196 LEU A C 1
ATOM 1490 O O . LEU A 1 196 ? -10.447 -3.830 34.525 1.00 97.94 196 LEU A O 1
ATOM 1494 N N . ARG A 1 197 ? -11.733 -2.101 33.918 1.00 98.69 197 ARG A N 1
ATOM 1495 C CA . ARG A 1 197 ? -12.755 -2.931 33.262 1.00 98.69 197 ARG A CA 1
ATOM 1496 C C . ARG A 1 197 ? -12.375 -3.108 31.802 1.00 98.69 197 ARG A C 1
ATOM 1498 O O . ARG A 1 197 ? -12.027 -2.138 31.137 1.00 98.69 197 ARG A O 1
ATOM 1505 N N . ILE A 1 198 ? -12.414 -4.329 31.290 1.00 98.94 198 ILE A N 1
ATOM 1506 C CA . ILE A 1 198 ? -11.869 -4.614 29.959 1.00 98.94 198 ILE A CA 1
ATOM 1507 C C . ILE A 1 198 ? -12.965 -5.174 29.058 1.00 98.94 198 ILE A C 1
ATOM 1509 O O . ILE A 1 198 ? -13.804 -5.973 29.477 1.00 98.94 198 ILE A O 1
ATOM 1513 N N . VAL A 1 199 ? -12.952 -4.748 27.801 1.00 98.94 199 VAL A N 1
ATOM 1514 C CA . VAL A 1 199 ? -13.702 -5.372 26.717 1.00 98.94 199 VAL A CA 1
ATOM 1515 C C . VAL A 1 199 ? -12.693 -5.861 25.691 1.00 98.94 199 VAL A C 1
ATOM 1517 O O . VAL A 1 199 ? -11.988 -5.058 25.082 1.00 98.94 199 VAL A O 1
ATOM 1520 N N . LEU A 1 200 ? -12.613 -7.175 25.506 1.00 98.94 200 LEU A N 1
ATOM 1521 C CA . LEU A 1 200 ? -11.845 -7.773 24.415 1.00 98.94 200 LEU A CA 1
ATOM 1522 C C . LEU A 1 200 ? -12.797 -8.057 23.257 1.00 98.94 200 LEU A C 1
ATOM 1524 O O . LEU A 1 200 ? -13.930 -8.469 23.495 1.00 98.94 200 LEU A O 1
ATOM 1528 N N . ALA A 1 201 ? -12.364 -7.841 22.020 1.00 98.81 201 ALA A N 1
ATOM 1529 C CA . ALA A 1 201 ? -13.161 -8.159 20.845 1.00 98.81 201 ALA A CA 1
ATOM 1530 C C . ALA A 1 201 ? -12.648 -9.411 20.131 1.00 98.81 201 ALA A C 1
ATOM 1532 O O . ALA A 1 201 ? -11.444 -9.655 20.033 1.00 98.81 201 ALA A O 1
ATOM 1533 N N . THR A 1 202 ? -13.588 -10.170 19.572 1.00 98.81 202 THR A N 1
ATOM 1534 C CA . THR A 1 202 ? -13.287 -11.002 18.399 1.00 98.81 202 THR A CA 1
ATOM 1535 C C . THR A 1 202 ? -12.802 -10.110 17.243 1.00 98.81 202 THR A C 1
ATOM 1537 O O . THR A 1 202 ? -13.021 -8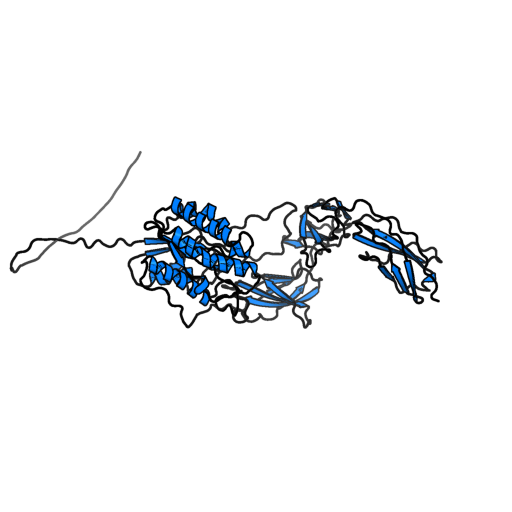.899 17.249 1.00 98.81 202 THR A O 1
ATOM 1540 N N . VAL A 1 203 ? -12.127 -10.683 16.251 1.00 98.44 203 VAL A N 1
ATOM 1541 C CA . VAL A 1 203 ? -11.656 -9.965 15.055 1.00 98.44 203 VAL A CA 1
ATOM 1542 C C . VAL A 1 203 ? -12.553 -10.276 13.854 1.00 98.44 203 VAL A C 1
ATOM 1544 O O . VAL A 1 203 ? -13.099 -11.380 13.782 1.00 98.44 203 VAL A O 1
ATOM 1547 N N . PRO A 1 204 ? -12.734 -9.343 12.906 1.00 97.44 204 PRO A N 1
ATOM 1548 C CA . PRO A 1 204 ? -13.639 -9.555 11.785 1.00 97.44 204 PRO A CA 1
ATOM 1549 C C . PRO A 1 204 ? -13.112 -10.636 10.838 1.00 97.44 204 PRO A C 1
ATOM 1551 O O . PRO A 1 204 ? -11.911 -10.904 10.771 1.00 97.44 204 PRO A O 1
ATOM 1554 N N . ASN A 1 205 ? -14.022 -11.223 10.066 1.00 95.38 205 ASN A N 1
ATOM 1555 C CA . ASN A 1 205 ? -13.656 -11.881 8.819 1.00 95.38 205 ASN A CA 1
ATOM 1556 C C . ASN A 1 205 ? -13.504 -10.835 7.697 1.00 95.38 205 ASN A C 1
ATOM 1558 O O . ASN A 1 205 ? -13.838 -9.660 7.860 1.00 95.38 205 ASN A O 1
ATOM 1562 N N . ARG A 1 206 ? -12.973 -11.273 6.553 1.00 95.00 206 ARG A N 1
ATOM 1563 C CA . ARG A 1 206 ? -12.810 -10.453 5.346 1.00 95.00 206 ARG A CA 1
ATOM 1564 C C . ARG A 1 206 ? -13.175 -11.234 4.096 1.00 95.00 206 ARG A C 1
ATOM 1566 O O . ARG A 1 206 ? -13.198 -12.461 4.142 1.00 95.00 206 ARG A O 1
ATOM 1573 N N . THR A 1 207 ? -13.355 -10.550 2.969 1.00 94.56 207 THR A N 1
ATOM 1574 C CA . THR A 1 207 ? -13.385 -11.207 1.652 1.00 94.56 207 THR A CA 1
ATOM 1575 C C . THR A 1 207 ? -12.177 -12.134 1.503 1.00 94.56 207 THR A C 1
ATOM 1577 O O . THR A 1 207 ? -11.049 -11.727 1.813 1.00 94.56 207 THR A O 1
ATOM 1580 N N . PHE A 1 208 ? -12.423 -13.370 1.053 1.00 95.19 208 PHE A N 1
ATOM 1581 C CA . PHE A 1 208 ? -11.420 -14.429 0.974 1.00 95.19 208 PHE A CA 1
ATOM 1582 C C . PHE A 1 208 ? -10.166 -13.988 0.210 1.00 95.19 208 PHE A C 1
ATOM 1584 O O . PHE A 1 208 ? -10.247 -13.487 -0.909 1.00 95.19 208 PHE A O 1
ATOM 1591 N N . ILE A 1 209 ? -9.002 -14.215 0.823 1.00 94.06 209 ILE A N 1
ATOM 1592 C CA . ILE A 1 209 ? -7.689 -13.997 0.195 1.00 94.06 209 ILE A CA 1
ATOM 1593 C C . ILE A 1 209 ? -6.710 -15.156 0.413 1.00 94.06 209 ILE A C 1
ATOM 1595 O O . ILE A 1 209 ? -5.773 -15.303 -0.367 1.00 94.06 209 ILE A O 1
ATOM 1599 N N . ARG A 1 210 ? -6.887 -15.954 1.475 1.00 94.62 210 ARG A N 1
ATOM 1600 C CA . ARG A 1 210 ? -6.036 -17.101 1.825 1.00 94.62 210 ARG A CA 1
ATOM 1601 C C . ARG A 1 210 ? -6.709 -17.970 2.890 1.00 94.62 210 ARG A C 1
ATOM 1603 O O . ARG A 1 210 ? -7.401 -17.435 3.757 1.00 94.62 210 ARG A O 1
ATOM 1610 N N . GLN A 1 211 ? -6.497 -19.284 2.833 1.00 96.44 211 GLN A N 1
ATOM 1611 C CA . GLN A 1 211 ? -7.144 -20.235 3.745 1.00 96.44 211 GLN A CA 1
ATOM 1612 C C . GLN A 1 211 ? -6.560 -20.191 5.163 1.00 96.44 211 GLN A C 1
ATOM 1614 O O . GLN A 1 211 ? -7.312 -20.230 6.131 1.00 96.44 211 GLN A O 1
ATOM 1619 N N . ASP A 1 212 ? -5.242 -20.030 5.303 1.00 96.75 212 ASP A N 1
ATOM 1620 C CA . ASP A 1 212 ? -4.575 -19.952 6.607 1.00 96.75 212 ASP A CA 1
ATOM 1621 C C . ASP A 1 212 ? -5.113 -18.794 7.460 1.00 96.75 212 ASP A C 1
ATOM 1623 O O . ASP A 1 212 ? -5.285 -18.950 8.667 1.00 96.75 212 ASP A O 1
ATOM 1627 N N . LEU A 1 213 ? -5.447 -17.652 6.848 1.00 97.50 213 LEU A N 1
ATOM 1628 C CA . LEU A 1 213 ? -6.059 -16.528 7.557 1.00 97.50 213 LEU A CA 1
ATOM 1629 C C . LEU A 1 213 ? -7.470 -16.868 8.039 1.00 97.50 213 LEU A C 1
ATOM 1631 O O . LEU A 1 213 ? -7.811 -16.539 9.168 1.00 97.50 213 LEU A O 1
ATOM 1635 N N . VAL A 1 214 ? -8.277 -17.548 7.219 1.00 97.50 214 VAL A N 1
ATOM 1636 C CA . VAL A 1 214 ? -9.626 -17.989 7.616 1.00 97.50 214 VAL A CA 1
ATOM 1637 C C . VAL A 1 214 ? -9.552 -18.923 8.823 1.00 97.50 214 VAL A C 1
ATOM 1639 O O . VAL A 1 214 ? -10.290 -18.739 9.797 1.00 97.50 214 VAL A O 1
ATOM 1642 N N . ASP A 1 215 ? -8.632 -19.886 8.787 1.00 98.06 215 ASP A N 1
ATOM 1643 C CA . ASP A 1 215 ? -8.444 -20.859 9.860 1.00 98.06 215 ASP A CA 1
ATOM 1644 C C . ASP A 1 215 ? -7.952 -20.175 11.143 1.00 98.06 215 ASP A C 1
ATOM 1646 O O . ASP A 1 215 ? -8.517 -20.394 12.218 1.00 98.06 215 ASP A O 1
ATOM 1650 N N . ASN A 1 216 ? -6.956 -19.289 11.034 1.00 98.38 216 ASN A N 1
ATOM 1651 C CA . ASN A 1 216 ? -6.433 -18.510 12.157 1.00 98.38 216 ASN A CA 1
ATOM 1652 C C . ASN A 1 216 ? -7.500 -17.595 12.771 1.00 98.38 216 ASN A C 1
ATOM 1654 O O . ASN A 1 216 ? -7.722 -17.646 13.979 1.00 98.38 216 ASN A O 1
ATOM 1658 N N . THR A 1 217 ? -8.216 -16.813 11.960 1.00 98.12 217 THR A N 1
ATOM 1659 C CA . THR A 1 217 ? -9.301 -15.937 12.423 1.00 98.12 217 THR A CA 1
ATOM 1660 C C . THR A 1 217 ? -10.396 -16.736 13.130 1.00 98.12 217 THR A C 1
ATOM 1662 O O . THR A 1 217 ? -10.842 -16.353 14.214 1.00 98.12 217 THR A O 1
ATOM 1665 N N . THR A 1 218 ? -10.792 -17.883 12.573 1.00 97.88 218 THR A N 1
ATOM 1666 C CA . THR A 1 218 ? -11.795 -18.769 13.182 1.00 97.88 218 THR A CA 1
ATOM 1667 C C . THR A 1 218 ? -11.315 -19.310 14.529 1.00 97.88 218 THR A C 1
ATOM 1669 O O . THR A 1 218 ? -12.047 -19.249 15.520 1.00 97.88 218 THR A O 1
ATOM 1672 N N . ARG A 1 219 ? -10.073 -19.807 14.599 1.00 98.56 219 ARG A N 1
ATOM 1673 C CA . ARG A 1 219 ? -9.477 -20.329 15.838 1.00 98.56 219 ARG A CA 1
ATOM 1674 C C . ARG A 1 219 ? -9.326 -19.241 16.896 1.00 98.56 219 ARG A C 1
ATOM 1676 O O . ARG A 1 219 ? -9.781 -19.446 18.017 1.00 98.56 219 ARG A O 1
ATOM 1683 N N . TYR A 1 220 ? -8.793 -18.073 16.542 1.00 98.75 220 TYR A N 1
ATOM 1684 C CA . TYR A 1 220 ? -8.673 -16.924 17.443 1.00 98.75 220 TYR A CA 1
ATOM 1685 C C . TYR A 1 220 ? -10.033 -16.532 18.031 1.00 98.75 220 TYR A C 1
ATOM 1687 O O . TYR A 1 220 ? -10.179 -16.421 19.249 1.00 98.75 220 TYR A O 1
ATOM 1695 N N . ASN A 1 221 ? -11.048 -16.369 17.176 1.00 98.50 221 ASN A N 1
ATOM 1696 C CA . ASN A 1 221 ? -12.382 -15.955 17.602 1.00 98.50 221 ASN A CA 1
ATOM 1697 C C . ASN A 1 221 ? -13.052 -16.982 18.516 1.00 98.50 221 ASN A C 1
ATOM 1699 O O . ASN A 1 221 ? -13.804 -16.598 19.409 1.00 98.50 221 ASN A O 1
ATOM 1703 N N . ASN A 1 222 ? -12.776 -18.273 18.325 1.00 98.44 222 ASN A N 1
ATOM 1704 C CA . ASN A 1 222 ? -13.250 -19.324 19.219 1.00 98.44 222 ASN A CA 1
ATOM 1705 C C . ASN A 1 222 ? -12.525 -19.292 20.570 1.00 98.44 222 ASN A C 1
ATOM 1707 O O . ASN A 1 222 ? -13.180 -19.274 21.613 1.00 98.44 222 ASN A O 1
ATOM 1711 N N . GLU A 1 223 ? -11.197 -19.208 20.555 1.00 98.75 223 GLU A N 1
ATOM 1712 C CA . GLU A 1 223 ? -10.354 -19.354 21.745 1.00 98.75 223 GLU A CA 1
ATOM 1713 C C . GLU A 1 223 ? -10.271 -18.094 22.619 1.00 98.75 223 GLU A C 1
ATOM 1715 O O . GLU A 1 223 ? -10.044 -18.192 23.829 1.00 98.75 223 GLU A O 1
ATOM 1720 N N . ILE A 1 224 ? -10.535 -16.896 22.083 1.00 98.69 224 ILE A N 1
ATOM 1721 C CA . ILE A 1 224 ? -10.567 -15.670 22.900 1.00 98.69 224 ILE A CA 1
ATOM 1722 C C . ILE A 1 224 ? -11.634 -15.734 24.006 1.00 98.69 224 ILE A C 1
ATOM 1724 O O . ILE A 1 224 ? -11.470 -15.123 25.062 1.00 98.69 224 ILE A O 1
ATOM 1728 N N . ARG A 1 225 ? -12.695 -16.534 23.826 1.00 98.31 225 ARG A N 1
ATOM 1729 C CA . ARG A 1 225 ? -13.717 -16.784 24.858 1.00 98.31 225 ARG A CA 1
ATOM 1730 C C . ARG A 1 225 ? -13.106 -17.406 26.115 1.00 98.31 225 ARG A C 1
ATOM 1732 O O . ARG A 1 225 ? -13.419 -16.977 27.226 1.00 98.31 225 ARG A O 1
ATOM 1739 N N . ASN A 1 226 ? -12.165 -18.333 25.936 1.00 98.31 226 ASN A N 1
ATOM 1740 C CA . ASN A 1 226 ? -11.417 -18.954 27.026 1.00 98.31 226 ASN A CA 1
ATOM 1741 C C . ASN A 1 226 ? -10.466 -17.950 27.692 1.00 98.31 226 ASN A C 1
ATOM 1743 O O . ASN A 1 226 ? -10.313 -17.964 28.912 1.00 98.31 226 ASN A O 1
ATOM 1747 N N . VAL A 1 227 ? -9.864 -17.033 26.921 1.00 98.44 227 VAL A N 1
ATOM 1748 C CA . VAL A 1 227 ? -9.042 -15.938 27.472 1.00 98.44 227 VAL A CA 1
ATOM 1749 C C . VAL A 1 227 ? -9.874 -15.014 28.360 1.00 98.44 227 VAL A C 1
ATOM 1751 O O . VAL A 1 227 ? -9.463 -14.729 29.483 1.00 98.44 227 VAL A O 1
ATOM 1754 N N . VAL A 1 228 ? -11.045 -14.577 27.885 1.00 98.44 228 VAL A N 1
ATOM 1755 C CA . VAL A 1 228 ? -11.960 -13.716 28.650 1.00 98.44 228 VAL A CA 1
ATOM 1756 C C . VAL A 1 228 ? -12.372 -14.395 29.955 1.00 98.44 228 VAL A C 1
ATOM 1758 O O . VAL A 1 228 ? -12.239 -13.786 31.014 1.00 98.44 228 VAL A O 1
ATOM 1761 N N . ALA A 1 229 ? -12.808 -15.657 29.899 1.00 98.19 229 ALA A N 1
ATOM 1762 C CA . ALA A 1 229 ? -13.218 -16.406 31.085 1.00 98.19 229 ALA A CA 1
ATOM 1763 C C . ALA A 1 229 ? -12.066 -16.593 32.088 1.00 98.19 229 ALA A C 1
ATOM 1765 O O . ALA A 1 229 ? -12.249 -16.360 33.278 1.00 98.19 229 ALA A O 1
ATOM 1766 N N . ALA A 1 230 ? -10.874 -16.963 31.609 1.00 98.50 230 ALA A N 1
ATOM 1767 C CA . ALA A 1 230 ? -9.722 -17.240 32.465 1.00 98.50 230 ALA A CA 1
ATOM 1768 C C . ALA A 1 230 ? -9.130 -15.986 33.127 1.00 98.50 230 ALA A C 1
ATOM 1770 O O . ALA A 1 230 ? -8.563 -16.078 34.212 1.00 98.50 230 ALA A O 1
ATOM 1771 N N . LEU A 1 231 ? -9.208 -14.826 32.469 1.00 98.44 231 LEU A N 1
ATOM 1772 C CA . LEU A 1 231 ? -8.589 -13.595 32.964 1.00 98.44 231 LEU A CA 1
ATOM 1773 C C . LEU A 1 231 ? -9.558 -12.669 33.707 1.00 98.44 231 LEU A C 1
ATOM 1775 O O . LEU A 1 231 ? -9.089 -11.723 34.340 1.00 98.44 231 LEU A O 1
ATOM 1779 N N . SER A 1 232 ? -10.873 -12.878 33.632 1.00 98.50 232 SER A N 1
ATOM 1780 C CA . SER A 1 232 ? -11.858 -12.023 34.308 1.00 98.50 232 SER A CA 1
ATOM 1781 C C . SER A 1 232 ? -11.817 -12.198 35.829 1.00 98.50 232 SER A C 1
ATOM 1783 O O . SER A 1 232 ? -11.818 -13.318 36.333 1.00 98.50 232 SER A O 1
ATOM 1785 N N . THR A 1 233 ? -11.795 -11.089 36.572 1.00 98.19 233 THR A N 1
ATOM 1786 C CA . THR A 1 233 ? -11.855 -11.083 38.044 1.00 98.19 233 THR A CA 1
ATOM 1787 C C . THR A 1 233 ? -12.959 -10.140 38.529 1.00 98.19 233 THR A C 1
ATOM 1789 O O . THR A 1 233 ? -13.367 -9.252 37.780 1.00 98.19 233 THR A O 1
ATOM 1792 N N . PRO A 1 234 ? -13.430 -10.254 39.786 1.00 97.19 234 PRO A N 1
ATOM 1793 C CA . PRO A 1 234 ? -14.416 -9.314 40.325 1.00 97.19 234 PRO A CA 1
ATOM 1794 C C . PRO A 1 234 ? -13.955 -7.846 40.321 1.00 97.19 234 PRO A C 1
ATOM 1796 O O . PRO A 1 234 ? -14.769 -6.948 40.125 1.00 97.19 234 PRO A O 1
ATOM 1799 N N . THR A 1 235 ? -12.657 -7.590 40.523 1.00 96.69 235 THR A N 1
ATOM 1800 C CA . THR A 1 235 ? -12.083 -6.232 40.576 1.00 96.69 235 THR A CA 1
ATOM 1801 C C . THR A 1 235 ? -11.728 -5.666 39.201 1.00 96.69 235 THR A C 1
ATOM 1803 O O . THR A 1 235 ? -11.737 -4.453 39.020 1.00 96.69 235 THR A O 1
ATOM 1806 N N . SER A 1 236 ? -11.454 -6.527 38.221 1.00 98.38 236 SER A N 1
ATOM 1807 C CA . SER A 1 236 ? -11.132 -6.165 36.838 1.00 98.38 236 SER A CA 1
ATOM 1808 C C . SER A 1 236 ? -11.898 -7.092 35.888 1.00 98.38 236 SER A C 1
ATOM 1810 O O . SER A 1 236 ? -11.313 -8.000 35.283 1.00 98.38 236 SER A O 1
ATOM 1812 N N . PRO A 1 237 ? -13.228 -6.928 35.779 1.00 98.56 237 PRO A N 1
ATOM 1813 C CA . PRO A 1 237 ? -14.039 -7.800 34.947 1.00 98.56 237 PRO A CA 1
ATOM 1814 C C . PRO A 1 237 ? -13.694 -7.612 33.469 1.00 98.56 237 PRO A C 1
ATOM 1816 O O . PRO A 1 237 ? -13.427 -6.497 33.008 1.00 98.56 237 PRO A O 1
ATOM 1819 N N . ILE A 1 238 ? -13.744 -8.712 32.720 1.00 98.81 238 ILE A N 1
ATOM 1820 C CA . ILE A 1 238 ? -13.584 -8.729 31.266 1.00 98.81 238 ILE A CA 1
ATOM 1821 C C . ILE A 1 238 ? -14.887 -9.200 30.621 1.00 98.81 238 ILE A C 1
ATOM 1823 O O . ILE A 1 238 ? -15.447 -10.223 31.017 1.00 98.81 238 ILE A O 1
ATOM 1827 N N . THR A 1 239 ? -15.352 -8.477 29.605 1.00 98.75 239 THR A N 1
ATOM 1828 C CA . THR A 1 239 ? -16.451 -8.910 28.731 1.00 98.75 239 THR A CA 1
ATOM 1829 C C . THR A 1 239 ? -15.968 -9.048 27.290 1.00 98.75 239 THR A C 1
ATOM 1831 O O . THR A 1 239 ? -14.939 -8.495 26.899 1.00 98.75 239 THR A O 1
ATOM 1834 N N . LEU A 1 240 ? -16.704 -9.831 26.501 1.00 98.81 240 LEU A N 1
ATOM 1835 C CA . LEU A 1 240 ? -16.421 -10.051 25.087 1.00 98.81 240 LEU A CA 1
ATOM 1836 C C . LEU A 1 240 ? -17.350 -9.198 24.218 1.00 98.81 240 LEU A C 1
ATOM 1838 O O . LEU A 1 240 ? -18.574 -9.282 24.369 1.00 98.81 240 LEU A O 1
ATOM 1842 N N . ALA A 1 241 ? -16.767 -8.437 23.292 1.00 98.81 241 ALA A N 1
ATOM 1843 C CA . ALA A 1 241 ? -17.462 -7.850 22.154 1.00 98.81 241 ALA A CA 1
ATOM 1844 C C . ALA A 1 241 ? -17.465 -8.850 20.985 1.00 98.81 241 ALA A C 1
ATOM 1846 O O . ALA A 1 241 ? -16.419 -9.241 20.456 1.00 98.81 241 ALA A O 1
ATOM 1847 N N . GLU A 1 242 ? -18.659 -9.269 20.570 1.00 98.31 242 GLU A N 1
ATOM 1848 C CA . GLU A 1 242 ? -18.874 -10.224 19.473 1.00 98.31 242 GLU A CA 1
ATOM 1849 C C . GLU A 1 242 ? -18.773 -9.524 18.102 1.00 98.31 242 GLU A C 1
ATOM 1851 O O . GLU A 1 242 ? -19.675 -9.601 17.274 1.00 98.31 242 GLU A O 1
ATOM 1856 N N . PHE A 1 243 ? -17.671 -8.806 17.863 1.00 98.25 243 PHE A N 1
ATOM 1857 C CA . PHE A 1 243 ? -17.411 -8.069 16.625 1.00 98.25 243 PHE A CA 1
ATOM 1858 C C . PHE A 1 243 ? -17.541 -8.977 15.388 1.00 98.25 243 PHE A C 1
ATOM 1860 O O . PHE A 1 243 ? -18.331 -8.672 14.499 1.00 98.25 243 PHE A O 1
ATOM 1867 N N . ALA A 1 244 ? -16.875 -10.133 15.357 1.00 97.38 244 ALA A N 1
ATOM 1868 C CA . ALA A 1 244 ? -16.943 -11.061 14.223 1.00 97.38 244 ALA A CA 1
ATOM 1869 C C . ALA A 1 244 ? -18.371 -11.518 13.880 1.00 97.38 244 ALA A C 1
ATOM 1871 O O . ALA A 1 244 ? -18.670 -11.796 12.725 1.00 97.38 244 ALA A O 1
ATOM 1872 N N . LYS A 1 245 ? -19.241 -11.618 14.892 1.00 96.50 245 LYS A N 1
ATOM 1873 C CA . LYS A 1 245 ? -20.634 -12.044 14.733 1.00 96.50 245 LYS A CA 1
ATOM 1874 C C . LYS A 1 245 ? -21.505 -10.926 14.163 1.00 96.50 245 LYS A C 1
ATOM 1876 O O . LYS A 1 245 ? -22.372 -11.196 13.341 1.00 96.50 245 LYS A O 1
ATOM 1881 N N . GLU A 1 246 ? -21.316 -9.700 14.644 1.00 97.56 246 GLU A N 1
ATOM 1882 C CA . GLU A 1 246 ? -22.133 -8.554 14.230 1.00 97.56 246 GLU A CA 1
ATOM 1883 C C . GLU A 1 246 ? -21.698 -7.998 12.868 1.00 97.56 246 GLU A C 1
ATOM 1885 O O . GLU A 1 246 ? -22.520 -7.449 12.139 1.00 97.56 246 GLU A O 1
ATOM 1890 N N . TYR A 1 247 ? -20.418 -8.134 12.514 1.00 97.62 247 TYR A N 1
ATOM 1891 C CA . TYR A 1 247 ? -19.848 -7.570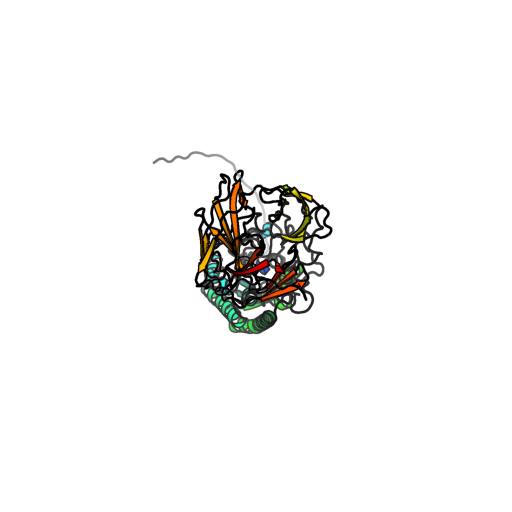 11.296 1.00 97.62 247 TYR A CA 1
ATOM 1892 C C . TYR A 1 247 ? -20.099 -8.452 10.073 1.00 97.62 247 TYR A C 1
ATOM 1894 O O . TYR A 1 247 ? -19.513 -9.525 9.925 1.00 97.62 247 TYR A O 1
ATOM 1902 N N . ALA A 1 248 ? -20.951 -7.979 9.163 1.00 96.00 248 ALA A N 1
ATOM 1903 C CA . ALA A 1 248 ? -21.356 -8.733 7.980 1.00 96.00 248 ALA A CA 1
ATOM 1904 C C . ALA A 1 248 ? -20.283 -8.684 6.876 1.00 96.00 248 ALA A C 1
ATOM 1906 O O . ALA A 1 248 ? -20.407 -7.935 5.902 1.00 96.00 248 ALA A O 1
ATOM 1907 N N . CYS A 1 249 ? -19.214 -9.468 7.038 1.00 95.19 249 CYS A N 1
ATOM 1908 C CA . CYS A 1 249 ? -18.162 -9.596 6.035 1.00 95.19 249 CYS A CA 1
ATOM 1909 C C . CYS A 1 249 ? -17.426 -10.939 6.073 1.00 95.19 249 CYS A C 1
ATOM 1911 O O . CYS A 1 249 ? -16.641 -11.182 6.984 1.00 95.19 249 CYS A O 1
ATOM 1913 N N . GLY A 1 250 ? -17.594 -11.755 5.026 1.00 88.00 250 GLY A N 1
ATOM 1914 C CA . GLY A 1 250 ? -16.755 -12.924 4.750 1.00 88.00 250 GLY A CA 1
ATOM 1915 C C . GLY A 1 250 ? -16.753 -14.035 5.822 1.00 88.00 250 GLY A C 1
ATOM 1916 O O . GLY A 1 250 ? -17.510 -13.991 6.791 1.00 88.00 250 GLY A O 1
ATOM 1917 N N . PRO A 1 251 ? -15.901 -15.068 5.655 1.00 81.56 251 PRO A N 1
ATOM 1918 C CA . PRO A 1 251 ? -14.993 -15.268 4.522 1.00 81.56 251 PRO A CA 1
ATOM 1919 C C . PRO A 1 251 ? -15.704 -15.761 3.255 1.00 81.56 251 PRO A C 1
ATOM 1921 O O . PRO A 1 251 ? -15.144 -15.677 2.166 1.00 81.56 251 PRO A O 1
ATOM 1924 N N . THR A 1 252 ? -16.944 -16.231 3.387 1.00 81.94 252 THR A N 1
ATOM 1925 C CA . THR A 1 252 ? -17.825 -16.640 2.288 1.00 81.94 252 THR A CA 1
ATOM 1926 C C . THR A 1 252 ? -18.963 -15.641 2.104 1.00 81.94 252 THR A C 1
ATOM 1928 O O . THR A 1 252 ? -19.496 -15.138 3.092 1.00 81.94 252 THR A O 1
ATOM 1931 N N . GLY A 1 253 ? -19.389 -15.425 0.860 1.00 84.31 253 GLY A N 1
ATOM 1932 C CA . GLY A 1 253 ? -20.501 -14.533 0.524 1.00 84.31 253 GLY A CA 1
ATOM 1933 C C . GLY A 1 253 ? -20.102 -13.062 0.413 1.00 84.31 253 GLY A C 1
ATOM 1934 O O . GLY A 1 253 ? -18.918 -12.723 0.343 1.00 84.31 253 GLY A O 1
ATOM 1935 N N . ASP A 1 254 ? -21.113 -12.197 0.368 1.00 89.06 254 ASP A N 1
ATOM 1936 C CA . ASP A 1 254 ? -20.918 -10.757 0.239 1.00 89.06 254 ASP A CA 1
ATOM 1937 C C . ASP A 1 254 ? -20.306 -10.151 1.507 1.00 89.06 254 ASP A C 1
ATOM 1939 O O . ASP A 1 254 ? -20.440 -10.661 2.622 1.00 89.06 254 ASP A O 1
ATOM 1943 N N . CYS A 1 255 ? -19.662 -9.002 1.337 1.00 94.50 255 CYS A N 1
ATOM 1944 C CA . CYS A 1 255 ? -19.119 -8.209 2.432 1.00 94.50 255 CYS A CA 1
ATOM 1945 C C . CYS A 1 255 ? -19.787 -6.821 2.470 1.00 94.50 255 CYS A C 1
ATOM 1947 O O . CYS A 1 255 ? -19.145 -5.808 2.195 1.00 94.50 255 CYS A O 1
ATOM 1949 N N . PRO A 1 256 ? -21.101 -6.745 2.765 1.00 94.31 256 PRO A N 1
ATOM 1950 C CA . PRO A 1 256 ? -21.850 -5.490 2.733 1.00 94.31 256 PRO A CA 1
ATOM 1951 C C . PRO A 1 256 ? -21.464 -4.514 3.846 1.00 94.31 256 PRO A C 1
ATOM 1953 O O . PRO A 1 256 ? -21.824 -3.346 3.748 1.00 94.31 256 PRO A O 1
ATOM 1956 N N . ALA A 1 257 ? -20.770 -4.966 4.895 1.00 96.38 257 ALA A N 1
ATOM 1957 C CA . ALA A 1 257 ? -20.306 -4.121 5.993 1.00 96.38 257 ALA A CA 1
ATOM 1958 C C . ALA A 1 257 ? -18.966 -3.421 5.715 1.00 96.38 257 ALA A C 1
ATOM 1960 O O . ALA A 1 257 ? -18.573 -2.546 6.489 1.00 96.38 257 ALA A O 1
ATOM 1961 N N . ALA A 1 258 ? -18.265 -3.787 4.636 1.00 95.94 258 ALA A N 1
ATOM 1962 C CA . ALA A 1 258 ? -16.972 -3.209 4.295 1.00 95.94 258 ALA A CA 1
ATOM 1963 C C . ALA A 1 258 ? -16.966 -2.559 2.913 1.00 95.94 258 ALA A C 1
ATOM 1965 O O . ALA A 1 258 ? -17.718 -2.929 2.014 1.00 95.94 258 ALA A O 1
ATOM 1966 N N . TYR A 1 259 ? -16.064 -1.601 2.724 1.00 93.69 259 TYR A N 1
ATOM 1967 C CA . TYR A 1 259 ? -15.906 -0.914 1.442 1.00 93.69 259 TYR A CA 1
ATOM 1968 C C . TYR A 1 259 ? -14.818 -1.516 0.544 1.00 93.69 259 TYR A C 1
ATOM 1970 O O . TYR A 1 259 ? -14.843 -1.300 -0.666 1.00 93.69 259 TYR A O 1
ATOM 1978 N N . ASP A 1 260 ? -13.863 -2.252 1.113 1.00 93.12 260 ASP A N 1
ATOM 1979 C CA . ASP A 1 260 ? -12.730 -2.882 0.413 1.00 93.12 260 ASP A CA 1
ATOM 1980 C C . ASP A 1 260 ? -12.575 -4.375 0.755 1.00 93.12 260 ASP A C 1
ATOM 1982 O O . ASP A 1 260 ? -11.540 -4.992 0.502 1.00 93.12 260 ASP A O 1
ATOM 1986 N N . GLY A 1 261 ? -13.618 -4.960 1.346 1.00 95.06 261 GLY A N 1
ATOM 1987 C CA . GLY A 1 261 ? -13.617 -6.346 1.795 1.00 95.06 261 GLY A CA 1
ATOM 1988 C C . GLY A 1 261 ? -13.059 -6.565 3.201 1.00 95.06 261 GLY A C 1
ATOM 1989 O O . GLY A 1 261 ? -13.005 -7.718 3.615 1.00 95.06 261 GLY A O 1
ATOM 1990 N N . LEU A 1 262 ? -12.652 -5.518 3.934 1.00 96.25 262 LEU A N 1
ATOM 1991 C CA . LEU A 1 262 ? -12.250 -5.619 5.344 1.00 96.25 262 LEU A CA 1
ATOM 1992 C C . LEU A 1 262 ? -12.676 -4.407 6.180 1.00 96.25 262 LEU A C 1
ATOM 1994 O O . LEU A 1 262 ? -13.227 -4.587 7.263 1.00 96.25 262 LEU A O 1
ATOM 1998 N N . HIS A 1 263 ? -12.416 -3.187 5.715 1.00 96.88 263 HIS A N 1
ATOM 1999 C CA . HIS A 1 263 ? -12.596 -1.974 6.509 1.00 96.88 263 HIS A CA 1
ATOM 2000 C C . HIS A 1 263 ? -14.044 -1.464 6.478 1.00 96.88 263 HIS A C 1
ATOM 2002 O O . HIS A 1 263 ? -14.681 -1.498 5.422 1.00 96.88 263 HIS A O 1
ATOM 2008 N N . PRO A 1 264 ? -14.569 -0.957 7.608 1.00 97.19 264 PRO A N 1
ATOM 2009 C CA . PRO A 1 264 ? -15.991 -0.706 7.763 1.00 97.19 264 PRO A CA 1
ATOM 2010 C C . PRO A 1 264 ? -16.476 0.440 6.877 1.00 97.19 264 PRO A C 1
ATOM 2012 O O . PRO A 1 264 ? -15.873 1.512 6.788 1.00 97.19 264 PRO A O 1
ATOM 2015 N N . ASN A 1 265 ? -17.609 0.210 6.231 1.00 95.69 265 ASN A N 1
ATOM 2016 C CA . ASN A 1 265 ? -18.461 1.274 5.718 1.00 95.69 265 ASN A CA 1
ATOM 2017 C C . ASN A 1 265 ? -19.439 1.725 6.830 1.00 95.69 265 ASN A C 1
ATOM 2019 O O . ASN A 1 265 ? -19.323 1.278 7.976 1.00 95.69 265 ASN A O 1
ATOM 2023 N N . ALA A 1 266 ? -20.408 2.593 6.537 1.00 95.56 266 ALA A N 1
ATOM 2024 C CA . ALA A 1 266 ? -21.312 3.117 7.564 1.00 95.56 266 ALA A CA 1
ATOM 2025 C C . ALA A 1 266 ? -22.133 2.019 8.278 1.00 95.56 266 ALA A C 1
ATOM 2027 O O . ALA A 1 266 ? -22.380 2.121 9.484 1.00 95.56 266 ALA A O 1
ATOM 2028 N N . LEU A 1 267 ? -22.513 0.942 7.575 1.00 96.88 267 LEU A N 1
ATOM 2029 C CA . LEU A 1 267 ? -23.181 -0.222 8.170 1.00 96.88 267 LEU A CA 1
ATOM 2030 C C . LEU A 1 267 ? -22.231 -0.964 9.115 1.00 96.88 267 LEU A C 1
ATOM 2032 O O . LEU A 1 267 ? -22.590 -1.256 10.258 1.00 96.88 267 LEU A O 1
ATOM 2036 N N . GLY A 1 268 ? -21.012 -1.234 8.650 1.00 97.88 268 GLY A N 1
ATOM 2037 C CA . GLY A 1 268 ? -19.990 -1.906 9.441 1.00 97.88 268 GLY A CA 1
ATOM 2038 C C . GLY A 1 268 ? -19.659 -1.165 10.732 1.00 97.88 268 GLY A C 1
ATOM 2039 O O . GLY A 1 268 ? -19.564 -1.773 11.795 1.00 97.88 268 GLY A O 1
ATOM 2040 N N . GLU A 1 269 ? -19.572 0.163 10.681 1.00 98.25 269 GLU A N 1
ATOM 2041 C CA . GLU A 1 269 ? -19.367 0.984 11.873 1.00 98.25 269 GLU A CA 1
ATOM 2042 C C . GLU A 1 269 ? -20.502 0.824 12.901 1.00 98.25 269 GLU A C 1
ATOM 2044 O O . GLU A 1 269 ? -20.235 0.749 14.102 1.00 98.25 269 GLU A O 1
ATOM 2049 N N . TRP A 1 270 ? -21.766 0.765 12.461 1.00 98.44 270 TRP A N 1
ATOM 2050 C CA . TRP A 1 270 ? -22.905 0.509 13.353 1.00 98.44 270 TRP A CA 1
ATOM 2051 C C . TRP A 1 270 ? -22.843 -0.882 13.981 1.00 98.44 270 TRP A C 1
ATOM 2053 O O . TRP A 1 270 ? -23.107 -1.024 15.174 1.00 98.44 270 TRP A O 1
ATOM 2063 N N . GLN A 1 271 ? -22.485 -1.897 13.197 1.00 98.69 271 GLN A N 1
ATOM 2064 C CA . GLN A 1 271 ? -22.357 -3.279 13.661 1.00 98.69 271 GLN A CA 1
ATOM 2065 C C . GLN A 1 271 ? -21.241 -3.432 14.703 1.00 98.69 271 GLN A C 1
ATOM 2067 O O . GLN A 1 271 ? -21.438 -4.061 15.744 1.00 98.69 271 GLN A O 1
ATOM 2072 N N . ILE A 1 272 ? -20.095 -2.783 14.484 1.00 98.81 272 ILE A N 1
ATOM 2073 C CA . ILE A 1 272 ? -18.998 -2.754 15.460 1.00 98.81 272 ILE A CA 1
ATOM 2074 C C . ILE A 1 272 ? -19.444 -2.043 16.741 1.00 98.81 272 ILE A C 1
ATOM 2076 O O . ILE A 1 272 ? -19.260 -2.564 17.843 1.00 98.81 272 ILE A O 1
ATOM 2080 N N . ALA A 1 273 ? -20.071 -0.869 16.611 1.00 98.62 273 ALA A N 1
ATOM 2081 C CA . ALA A 1 273 ? -20.571 -0.123 17.760 1.00 98.62 273 ALA A CA 1
ATOM 2082 C C . ALA A 1 273 ? -21.606 -0.937 18.552 1.00 98.62 273 ALA A C 1
ATOM 2084 O O . ALA A 1 273 ? -21.568 -0.941 19.783 1.00 98.62 273 ALA A O 1
ATOM 2085 N N . LYS A 1 274 ? -22.473 -1.693 17.864 1.00 98.62 274 LYS A N 1
ATOM 2086 C CA . LYS A 1 274 ? -23.394 -2.648 18.483 1.00 98.62 274 LYS A CA 1
ATOM 2087 C C . LYS A 1 274 ? -22.650 -3.690 19.316 1.00 98.62 274 LYS A C 1
ATOM 2089 O O . LYS A 1 274 ? -22.935 -3.788 20.510 1.00 98.62 274 LYS A O 1
ATOM 2094 N N . ALA A 1 275 ? -21.669 -4.386 18.741 1.00 98.81 275 ALA A N 1
ATOM 2095 C CA . ALA A 1 275 ? -20.902 -5.415 19.445 1.00 98.81 275 ALA A CA 1
ATOM 2096 C C . ALA A 1 275 ? -20.266 -4.893 20.746 1.00 98.81 275 ALA A C 1
ATOM 2098 O O . ALA A 1 275 ? -20.352 -5.541 21.793 1.00 98.81 275 ALA A O 1
ATOM 2099 N N . PHE A 1 276 ? -19.664 -3.701 20.702 1.00 98.81 276 PHE A N 1
ATOM 2100 C CA . PHE A 1 276 ? -19.078 -3.074 21.888 1.00 98.81 276 PHE A CA 1
ATOM 2101 C C . PHE A 1 276 ? -20.131 -2.577 22.880 1.00 98.81 276 PHE A C 1
ATOM 2103 O O . PHE A 1 276 ? -19.967 -2.764 24.084 1.00 98.81 276 PHE A O 1
ATOM 2110 N N . SER A 1 277 ? -21.232 -1.988 22.411 1.00 98.50 277 SER A N 1
ATOM 2111 C CA . SER A 1 277 ? -22.308 -1.524 23.293 1.00 98.50 277 SER A CA 1
ATOM 2112 C C . SER A 1 277 ? -22.951 -2.676 24.074 1.00 98.50 277 SER A C 1
ATOM 2114 O O . SER A 1 277 ? -23.148 -2.554 25.282 1.00 98.50 277 SER A O 1
ATOM 2116 N N . ASP A 1 278 ? -23.171 -3.832 23.439 1.00 98.56 278 ASP A N 1
ATOM 2117 C CA . ASP A 1 278 ? -23.707 -5.032 24.092 1.00 98.56 278 ASP A CA 1
ATOM 2118 C C . ASP A 1 278 ? -22.741 -5.571 25.164 1.00 98.56 278 ASP A C 1
ATOM 2120 O O . ASP A 1 278 ? -23.165 -6.052 26.218 1.00 98.56 278 ASP A O 1
ATOM 2124 N N . ALA A 1 279 ? -21.428 -5.457 24.938 1.00 98.56 279 ALA A N 1
ATOM 2125 C CA . ALA A 1 279 ? -20.411 -5.820 25.923 1.00 98.56 279 ALA A CA 1
ATOM 2126 C C . ALA A 1 279 ? -20.336 -4.833 27.103 1.00 98.56 279 ALA A C 1
ATOM 2128 O O . ALA A 1 279 ? -20.066 -5.249 28.232 1.00 98.56 279 ALA A O 1
ATOM 2129 N N . LEU A 1 280 ? -20.594 -3.542 26.868 1.00 97.44 280 LEU A N 1
ATOM 2130 C CA . LEU A 1 280 ? -20.607 -2.498 27.900 1.00 97.44 280 LEU A CA 1
ATOM 2131 C C . LEU A 1 280 ? -21.886 -2.513 28.747 1.00 97.44 280 LEU A C 1
ATOM 2133 O O . LEU A 1 280 ? -21.829 -2.193 29.934 1.00 97.44 280 LEU A O 1
ATOM 2137 N N . VAL A 1 281 ? -23.019 -2.953 28.191 1.00 96.44 281 VAL A N 1
ATOM 2138 C CA . VAL A 1 281 ? -24.244 -3.222 28.968 1.00 96.44 281 VAL A CA 1
ATOM 2139 C C . VAL A 1 281 ? -23.983 -4.257 30.064 1.00 96.44 281 VAL A C 1
ATOM 2141 O O . VAL A 1 281 ? -24.444 -4.095 31.189 1.00 96.44 281 VAL A O 1
ATOM 2144 N N . LYS A 1 282 ? -23.156 -5.274 29.789 1.00 96.56 282 LYS A N 1
ATOM 2145 C CA . LYS A 1 282 ? -22.748 -6.278 30.790 1.00 96.56 282 LYS A CA 1
ATOM 2146 C C . LYS A 1 282 ? -21.883 -5.697 31.918 1.00 96.56 282 LYS A C 1
ATOM 2148 O O . LYS A 1 282 ? -21.830 -6.283 32.993 1.00 96.56 282 LYS A O 1
ATOM 2153 N N . HIS A 1 283 ? -21.240 -4.549 31.696 1.00 93.62 283 HIS A N 1
ATOM 2154 C CA . HIS A 1 283 ? -20.542 -3.780 32.738 1.00 93.62 283 HIS A CA 1
ATOM 2155 C C . HIS A 1 283 ? -21.464 -2.807 33.490 1.00 93.62 283 HIS A C 1
ATOM 2157 O O . HIS A 1 283 ? -21.008 -2.107 34.393 1.00 93.62 283 HIS A O 1
ATOM 2163 N N . GLY A 1 284 ? -22.748 -2.738 33.126 1.00 90.44 284 GLY A N 1
ATOM 2164 C CA . GLY A 1 284 ? -23.733 -1.863 33.760 1.00 90.44 284 GLY A CA 1
ATOM 2165 C C . GLY A 1 284 ? -23.628 -0.393 33.352 1.00 90.44 284 GLY A C 1
ATOM 2166 O O . GLY A 1 284 ? -24.226 0.451 34.010 1.00 90.44 284 GLY A O 1
ATOM 2167 N N . LEU A 1 285 ? -22.888 -0.066 32.282 1.00 89.06 285 LEU A N 1
ATOM 2168 C CA . LEU A 1 285 ? -22.813 1.312 31.774 1.00 89.06 285 LEU A CA 1
ATOM 2169 C C . LEU A 1 285 ? -24.164 1.803 31.254 1.00 89.06 285 LEU A C 1
ATOM 2171 O O . LEU A 1 285 ? -24.474 2.982 31.378 1.00 89.06 285 LEU A O 1
ATOM 2175 N N . ARG A 1 286 ? -24.947 0.893 30.668 1.00 90.00 286 ARG A N 1
ATOM 2176 C CA . ARG A 1 286 ? -26.302 1.116 30.160 1.00 90.00 286 ARG A CA 1
ATOM 2177 C C . ARG A 1 286 ? -27.116 -0.165 30.269 1.00 90.00 286 ARG A C 1
ATOM 2179 O O . ARG A 1 286 ? -26.560 -1.244 30.448 1.00 90.00 286 ARG A O 1
ATOM 2186 N N . THR A 1 287 ? -28.431 -0.052 30.112 1.00 91.19 287 THR A N 1
ATOM 2187 C CA . THR A 1 287 ? -29.365 -1.189 30.187 1.00 91.19 287 THR A CA 1
ATOM 2188 C C . THR A 1 287 ? -29.625 -1.858 28.837 1.00 91.19 287 THR A C 1
ATOM 2190 O O . THR A 1 287 ? -30.033 -3.017 28.802 1.00 91.19 287 THR A O 1
ATOM 2193 N N . LYS A 1 288 ? -29.391 -1.157 27.719 1.00 93.19 288 LYS A N 1
ATOM 2194 C CA . LYS A 1 288 ? -29.642 -1.663 26.363 1.00 93.19 288 LYS A CA 1
ATOM 2195 C C . LYS A 1 288 ? -28.572 -1.195 25.380 1.00 93.19 288 LYS A C 1
ATOM 2197 O O . LYS A 1 288 ? -28.217 -0.016 25.365 1.00 93.19 288 LYS A O 1
ATOM 2202 N N . GLY A 1 289 ? -28.097 -2.122 24.550 1.00 95.12 289 GLY A N 1
ATOM 2203 C CA . GLY A 1 289 ? -27.122 -1.852 23.499 1.00 95.12 289 GLY A CA 1
ATOM 2204 C C . GLY A 1 289 ? -27.727 -1.140 22.291 1.00 95.12 289 GLY A C 1
ATOM 2205 O O . GLY A 1 289 ? -28.941 -0.934 22.186 1.00 95.12 289 GLY A O 1
ATOM 2206 N N . ILE A 1 290 ? -26.857 -0.759 21.365 1.00 96.19 290 ILE A N 1
ATOM 2207 C CA . ILE A 1 290 ? -27.221 -0.105 20.112 1.00 96.19 290 ILE A CA 1
ATOM 2208 C C . ILE A 1 290 ? -28.050 -1.058 19.243 1.00 96.19 290 ILE A C 1
ATOM 2210 O O . ILE A 1 290 ? -27.768 -2.251 19.120 1.00 96.19 290 ILE A O 1
ATOM 2214 N N . THR A 1 291 ? -29.076 -0.500 18.601 1.00 96.06 291 THR A N 1
ATOM 2215 C CA . THR A 1 291 ? -29.795 -1.152 17.502 1.00 96.06 291 THR A CA 1
ATOM 2216 C C . THR A 1 291 ? -29.257 -0.598 16.188 1.00 96.06 291 THR A C 1
ATOM 2218 O O . THR A 1 291 ? -29.220 0.619 16.019 1.00 96.06 291 THR A O 1
ATOM 2221 N N . VAL A 1 292 ? -28.825 -1.474 15.278 1.00 97.38 292 VAL A N 1
ATOM 2222 C CA . VAL A 1 292 ? -28.367 -1.064 13.942 1.00 97.38 292 VAL A CA 1
ATOM 2223 C C . VAL A 1 292 ? -29.573 -0.517 13.164 1.00 97.38 292 VAL A C 1
ATOM 2225 O O . VAL A 1 292 ? -30.581 -1.224 13.073 1.00 97.38 292 VAL A O 1
ATOM 2228 N N . PRO A 1 293 ? -29.518 0.717 12.631 1.00 95.81 293 PRO A N 1
ATOM 2229 C CA . PRO A 1 293 ? -30.617 1.268 11.846 1.00 95.81 293 PRO A CA 1
ATOM 2230 C C . PRO A 1 293 ? -30.869 0.460 10.570 1.00 95.81 293 PRO A C 1
ATOM 2232 O O . PRO A 1 293 ? -29.944 -0.081 9.971 1.00 95.81 293 PRO A O 1
ATOM 2235 N N . THR A 1 294 ? -32.122 0.414 10.123 1.00 93.50 294 THR A N 1
ATOM 2236 C CA . THR A 1 294 ? -32.491 -0.229 8.849 1.00 93.50 294 THR A CA 1
ATOM 2237 C C . THR A 1 294 ? -32.101 0.613 7.636 1.00 93.50 294 THR A C 1
ATOM 2239 O O . THR A 1 294 ? -31.838 0.065 6.569 1.00 93.50 294 THR A O 1
ATOM 2242 N N . ILE A 1 295 ? -32.048 1.937 7.801 1.00 92.31 295 ILE A N 1
ATOM 2243 C CA . ILE A 1 295 ? -31.588 2.892 6.793 1.00 92.31 295 ILE A CA 1
ATOM 2244 C C . ILE A 1 295 ? -30.228 3.412 7.242 1.00 92.31 295 ILE A C 1
ATOM 2246 O O . ILE A 1 295 ? -30.106 4.023 8.306 1.00 92.31 295 ILE A O 1
ATOM 2250 N N . ILE A 1 296 ? -29.211 3.152 6.427 1.00 92.75 296 ILE A N 1
ATOM 2251 C CA . ILE A 1 296 ? -27.838 3.571 6.679 1.00 92.75 296 ILE A CA 1
ATOM 2252 C C . ILE A 1 296 ? -27.512 4.728 5.742 1.00 92.75 296 ILE A C 1
ATOM 2254 O O . ILE A 1 296 ? -27.533 4.561 4.525 1.00 92.75 296 ILE A O 1
ATOM 2258 N N . ASP A 1 297 ? -27.206 5.886 6.324 1.00 87.31 297 ASP A N 1
ATOM 2259 C CA . ASP A 1 297 ? -26.650 7.012 5.583 1.00 87.31 297 ASP A CA 1
ATOM 2260 C C . ASP A 1 297 ? -25.161 6.769 5.316 1.00 87.31 297 ASP A C 1
ATOM 2262 O O . ASP A 1 297 ? -24.359 6.594 6.240 1.00 87.31 297 ASP A O 1
ATOM 2266 N N . GLU A 1 298 ? -24.809 6.716 4.038 1.00 88.81 298 GLU A N 1
ATOM 2267 C CA . GLU A 1 298 ? -23.473 6.399 3.565 1.00 88.81 298 GLU A CA 1
ATOM 2268 C C . GLU A 1 298 ? -22.880 7.642 2.883 1.00 88.81 298 GLU A C 1
ATOM 2270 O O . GLU A 1 298 ? -23.437 8.105 1.885 1.00 88.81 298 GLU A O 1
ATOM 2275 N N . PRO A 1 299 ? -21.751 8.196 3.371 1.00 88.56 299 PRO A N 1
ATOM 2276 C CA . PRO A 1 299 ? -21.213 9.418 2.786 1.00 88.56 299 PRO A CA 1
ATOM 2277 C C . PRO A 1 299 ? -20.812 9.245 1.312 1.00 88.56 299 PRO A C 1
ATOM 2279 O O . PRO A 1 299 ? -20.214 8.239 0.917 1.00 88.56 299 PRO A O 1
ATOM 2282 N N . THR A 1 300 ? -21.083 10.259 0.498 1.00 90.25 300 THR A N 1
ATOM 2283 C CA . THR A 1 300 ? -20.710 10.297 -0.922 1.00 90.25 300 THR A CA 1
ATOM 2284 C C . THR A 1 300 ? -19.423 11.089 -1.148 1.00 90.25 300 THR A C 1
ATOM 2286 O O . THR A 1 300 ? -19.040 11.914 -0.321 1.00 90.25 300 THR A O 1
ATOM 2289 N N . VAL A 1 301 ? -18.777 10.889 -2.299 1.00 94.75 301 VAL A N 1
ATOM 2290 C CA . VAL A 1 301 ? -17.647 11.712 -2.767 1.00 94.75 301 VAL A CA 1
ATOM 2291 C C . VAL A 1 301 ? -18.020 12.505 -4.007 1.00 94.75 301 VAL A C 1
ATOM 2293 O O . VAL A 1 301 ? -18.798 12.049 -4.842 1.00 94.75 301 VAL A O 1
ATOM 2296 N N . LEU A 1 302 ? -17.427 13.690 -4.135 1.00 96.38 302 LEU A N 1
ATOM 2297 C CA . LEU A 1 302 ? -17.602 14.550 -5.299 1.00 96.38 302 LEU A CA 1
ATOM 2298 C C . LEU A 1 302 ? -16.708 14.106 -6.465 1.00 96.38 302 LEU A C 1
ATOM 2300 O O . LEU A 1 302 ? -15.664 13.473 -6.282 1.00 96.38 302 LEU A O 1
ATOM 2304 N N . THR A 1 303 ? -17.118 14.452 -7.685 1.00 98.19 303 THR A N 1
ATOM 2305 C CA . THR A 1 303 ? -16.271 14.312 -8.875 1.00 98.19 303 THR A CA 1
ATOM 2306 C C . THR A 1 303 ? -15.140 15.342 -8.817 1.00 98.19 303 THR A C 1
ATOM 2308 O O . THR A 1 303 ? -15.430 16.539 -8.721 1.00 98.19 303 THR A O 1
ATOM 2311 N N . PRO A 1 304 ? -13.862 14.921 -8.868 1.00 97.81 304 PRO A N 1
ATOM 2312 C CA . PRO A 1 304 ? -12.741 15.851 -8.835 1.00 97.81 304 PRO A CA 1
ATOM 2313 C C . PRO A 1 304 ? -12.693 16.699 -10.110 1.00 97.81 304 PRO A C 1
ATOM 2315 O O . PRO A 1 304 ? -12.955 16.212 -11.212 1.00 97.81 304 PRO A O 1
ATOM 2318 N N . GLN A 1 305 ? -12.312 17.964 -9.956 1.00 97.44 305 GLN A N 1
ATOM 2319 C CA . GLN A 1 305 ? -11.977 18.843 -11.073 1.00 97.44 305 GLN A CA 1
ATOM 2320 C C . GLN A 1 305 ? -10.472 18.771 -11.299 1.00 97.44 305 GLN A C 1
ATOM 2322 O O . GLN A 1 305 ? -9.699 19.175 -10.431 1.00 97.44 305 GLN A O 1
ATOM 2327 N N . ILE A 1 306 ? -10.066 18.206 -12.436 1.00 98.25 306 ILE A N 1
ATOM 2328 C CA . ILE A 1 306 ? -8.653 17.947 -12.715 1.00 98.25 306 ILE A CA 1
ATOM 2329 C C . ILE A 1 306 ? -8.043 19.021 -13.613 1.00 98.25 306 ILE A C 1
ATOM 2331 O O . ILE A 1 306 ? -8.698 19.569 -14.505 1.00 98.25 306 ILE A O 1
ATOM 2335 N N . VAL A 1 307 ? -6.756 19.259 -13.397 1.00 98.31 307 VAL A N 1
ATOM 2336 C CA . VAL A 1 307 ? -5.867 20.079 -14.213 1.00 98.31 307 VAL A CA 1
ATOM 2337 C C . VAL A 1 307 ? -4.764 19.162 -14.732 1.00 98.31 307 VAL A C 1
ATOM 2339 O O . VAL A 1 307 ? -4.171 18.417 -13.957 1.00 98.31 307 VAL A O 1
ATOM 2342 N N . ALA A 1 308 ? -4.521 19.178 -16.043 1.00 98.25 308 ALA A N 1
ATOM 2343 C CA . ALA A 1 308 ? -3.446 18.426 -16.682 1.00 98.25 308 ALA A CA 1
ATOM 2344 C C . ALA A 1 308 ? -2.518 19.410 -17.395 1.00 98.25 308 ALA A C 1
ATOM 2346 O O . ALA A 1 308 ? -2.974 20.198 -18.222 1.00 98.25 308 ALA A O 1
ATOM 2347 N N . GLU A 1 309 ? -1.230 19.363 -17.072 1.00 97.31 309 GLU A N 1
ATOM 2348 C CA . GLU A 1 309 ? -0.233 20.326 -17.535 1.00 97.31 309 GLU A CA 1
ATOM 2349 C C . GLU A 1 309 ? 1.076 19.622 -17.888 1.00 97.31 309 GLU A C 1
ATOM 2351 O O . GLU A 1 309 ? 1.461 18.621 -17.276 1.00 97.31 309 GLU A O 1
ATOM 2356 N N . SER A 1 310 ? 1.792 20.159 -18.871 1.00 95.06 310 SER A N 1
ATOM 2357 C CA . SER A 1 310 ? 3.150 19.722 -19.183 1.00 95.06 310 SER A CA 1
ATOM 2358 C C . SER A 1 310 ? 4.075 19.931 -17.982 1.00 95.06 310 SER A C 1
ATOM 2360 O O . SER A 1 310 ? 4.008 20.956 -17.307 1.00 95.06 310 SER A O 1
ATOM 2362 N N . ALA A 1 311 ? 4.980 18.986 -17.738 1.00 92.00 311 ALA A N 1
ATOM 2363 C CA . ALA A 1 311 ? 5.958 19.067 -16.657 1.00 92.00 311 ALA A CA 1
ATOM 2364 C C . ALA A 1 311 ? 7.313 18.515 -17.119 1.00 92.00 311 ALA A C 1
ATOM 2366 O O . ALA A 1 311 ? 7.333 17.643 -17.980 1.00 92.00 311 ALA A O 1
ATOM 2367 N N . PRO A 1 312 ? 8.452 18.928 -16.532 1.00 90.12 312 PRO A N 1
ATOM 2368 C CA . PRO A 1 312 ? 9.782 18.496 -16.981 1.00 90.12 312 PRO A CA 1
ATOM 2369 C C . PRO A 1 312 ? 9.984 16.976 -17.144 1.00 90.12 312 PRO A C 1
ATOM 2371 O O . PRO A 1 312 ? 10.798 16.545 -17.964 1.00 90.12 312 PRO A O 1
ATOM 2374 N N . TRP A 1 313 ? 9.250 16.170 -16.373 1.00 88.75 313 TRP A N 1
ATOM 2375 C CA . TRP A 1 313 ? 9.264 14.703 -16.402 1.00 88.75 313 TRP A CA 1
ATOM 2376 C C . TRP A 1 313 ? 8.215 14.059 -17.327 1.00 88.75 313 TRP A C 1
ATOM 2378 O O . TRP A 1 313 ? 8.247 12.840 -17.496 1.00 88.75 313 TRP A O 1
ATOM 2388 N N . GLY A 1 314 ? 7.298 14.830 -17.911 1.00 93.81 314 GLY A N 1
ATOM 2389 C CA . GLY A 1 314 ? 6.220 14.363 -18.783 1.00 93.81 314 GLY A CA 1
ATOM 2390 C C . GLY A 1 314 ? 4.966 15.219 -18.629 1.00 93.81 314 GLY A C 1
ATOM 2391 O O . GLY A 1 314 ? 4.878 16.329 -19.156 1.00 93.81 314 GLY A O 1
ATOM 2392 N N . VAL A 1 315 ? 3.981 14.688 -17.906 1.00 96.06 315 VAL A N 1
ATOM 2393 C CA . VAL A 1 315 ? 2.728 15.387 -17.582 1.00 96.06 315 VAL A CA 1
ATOM 2394 C C . VAL A 1 315 ? 2.482 15.331 -16.082 1.00 96.06 315 VAL A C 1
ATOM 2396 O O . VAL A 1 315 ? 2.668 14.286 -15.452 1.00 96.06 315 VAL A O 1
ATOM 2399 N N . ASN A 1 316 ? 2.026 16.448 -15.529 1.00 95.44 316 ASN A N 1
ATOM 2400 C CA . ASN A 1 316 ? 1.483 16.548 -14.188 1.00 95.44 316 ASN A CA 1
ATOM 2401 C C . ASN A 1 316 ? -0.044 16.622 -14.257 1.00 95.44 316 ASN A C 1
ATOM 2403 O O . ASN A 1 316 ? -0.590 17.395 -15.043 1.00 95.44 316 ASN A O 1
ATOM 2407 N N . VAL A 1 317 ? -0.729 15.845 -13.421 1.00 97.81 317 VAL A N 1
ATOM 2408 C CA . VAL A 1 317 ? -2.184 15.921 -13.281 1.00 97.81 317 VAL A CA 1
ATOM 2409 C C . VAL A 1 317 ? -2.523 16.105 -11.811 1.00 97.81 317 VAL A C 1
ATOM 2411 O O . VAL A 1 317 ? -2.182 15.265 -10.978 1.00 97.81 317 VAL A O 1
ATOM 2414 N N . THR A 1 318 ? -3.189 17.206 -11.490 1.00 97.81 318 THR A N 1
ATOM 2415 C CA . THR A 1 318 ? -3.553 17.599 -10.124 1.00 97.81 318 THR A CA 1
ATOM 2416 C C . THR A 1 318 ? -5.041 17.895 -10.033 1.00 97.81 318 THR A C 1
ATOM 2418 O O . THR A 1 318 ? -5.714 18.144 -11.031 1.00 97.81 318 THR A O 1
ATOM 2421 N N . TRP A 1 319 ? -5.576 17.824 -8.822 1.00 97.75 319 TRP A N 1
ATOM 2422 C CA . TRP A 1 319 ? -6.943 18.226 -8.508 1.00 97.75 319 TRP A CA 1
ATOM 2423 C C . TRP A 1 319 ? -7.027 18.643 -7.048 1.00 97.75 319 TRP A C 1
ATOM 2425 O O . TRP A 1 319 ? -6.138 18.330 -6.252 1.00 97.75 319 TRP A O 1
ATOM 2435 N N . ASP A 1 320 ? -8.101 19.327 -6.673 1.00 96.69 320 ASP A N 1
ATOM 2436 C CA . ASP A 1 320 ? -8.361 19.606 -5.266 1.00 96.69 320 ASP A CA 1
ATOM 2437 C C . ASP A 1 320 ? -8.663 18.314 -4.509 1.00 96.69 320 ASP A C 1
ATOM 2439 O O . ASP A 1 320 ? -9.348 17.409 -4.997 1.00 96.69 320 ASP A O 1
ATOM 2443 N N . LYS A 1 321 ? -8.155 18.230 -3.281 1.00 95.06 321 LYS A N 1
ATOM 2444 C CA . LYS A 1 321 ? -8.431 17.104 -2.394 1.00 95.06 321 LYS A CA 1
ATOM 2445 C C . LYS A 1 321 ? -9.944 16.977 -2.169 1.00 95.06 321 LYS A C 1
ATOM 2447 O O . LYS A 1 321 ? -10.578 17.876 -1.623 1.00 95.06 321 LYS A O 1
ATOM 2452 N N . VAL A 1 322 ? -10.499 15.815 -2.508 1.00 96.50 322 VAL A N 1
ATOM 2453 C CA . VAL A 1 322 ? -11.895 15.466 -2.230 1.00 96.50 322 VAL A CA 1
ATOM 2454 C C . VAL A 1 322 ? -11.994 14.906 -0.813 1.00 96.50 322 VAL A C 1
ATOM 2456 O O . VAL A 1 322 ? -11.480 13.824 -0.524 1.00 96.50 322 VAL A O 1
ATOM 2459 N N . TYR A 1 323 ? -12.649 15.652 0.077 1.00 95.50 323 TYR A N 1
ATOM 2460 C CA . TYR A 1 323 ? -12.869 15.240 1.463 1.00 95.50 323 TYR A CA 1
ATOM 2461 C C . TYR A 1 323 ? -13.631 13.911 1.543 1.00 95.50 323 TYR A C 1
ATOM 2463 O O . TYR A 1 323 ? -14.579 13.689 0.790 1.00 95.50 323 TYR A O 1
ATOM 2471 N N . GLY A 1 324 ? -13.223 13.023 2.451 1.00 94.38 324 GLY A N 1
ATOM 2472 C CA . GLY A 1 324 ? -13.851 11.707 2.611 1.00 94.38 324 GLY A CA 1
ATOM 2473 C C . GLY A 1 324 ? -13.420 10.652 1.589 1.00 94.38 324 GLY A C 1
ATOM 2474 O O . GLY A 1 324 ? -13.848 9.501 1.690 1.00 94.38 324 GLY A O 1
ATOM 2475 N N . SER A 1 325 ? -12.594 11.029 0.607 1.00 95.12 325 SER A N 1
ATOM 2476 C CA . SER A 1 325 ? -12.039 10.110 -0.381 1.00 95.12 325 SER A CA 1
ATOM 2477 C C . SER A 1 325 ? -10.972 9.202 0.236 1.00 95.12 325 SER A C 1
ATOM 2479 O O . SER A 1 325 ? -10.122 9.652 1.002 1.00 95.12 325 SER A O 1
ATOM 2481 N N . ARG A 1 326 ? -10.989 7.922 -0.145 1.00 91.75 326 ARG A N 1
ATOM 2482 C CA . ARG A 1 326 ? -10.004 6.898 0.245 1.00 91.75 326 ARG A CA 1
ATOM 2483 C C . ARG A 1 326 ? -8.931 6.674 -0.822 1.00 91.75 326 ARG A C 1
ATOM 2485 O O . ARG A 1 326 ? -8.074 5.812 -0.666 1.00 91.75 326 ARG A O 1
ATOM 2492 N N . GLY A 1 327 ? -8.988 7.450 -1.898 1.00 95.00 327 GLY A N 1
ATOM 2493 C CA . GLY A 1 327 ? -8.104 7.362 -3.047 1.00 95.00 327 GLY A CA 1
ATOM 2494 C C . GLY A 1 327 ? -8.844 7.764 -4.315 1.00 95.00 327 GLY A C 1
ATOM 2495 O O . GLY A 1 327 ? -10.017 8.140 -4.294 1.00 95.00 327 GLY A O 1
ATOM 2496 N N . TYR A 1 328 ? -8.157 7.695 -5.438 1.00 97.38 328 TYR A N 1
ATOM 2497 C CA . TYR A 1 328 ? -8.697 8.092 -6.725 1.00 97.38 328 TYR A CA 1
ATOM 2498 C C . TYR A 1 328 ? -8.425 6.993 -7.734 1.00 97.38 328 TYR A C 1
ATOM 2500 O O . TYR A 1 328 ? -7.286 6.544 -7.846 1.00 97.38 328 TYR A O 1
ATOM 2508 N N . ASP A 1 329 ? -9.450 6.594 -8.480 1.00 97.75 329 ASP A N 1
ATOM 2509 C CA . ASP A 1 329 ? -9.222 5.828 -9.699 1.00 97.75 329 ASP A CA 1
ATOM 2510 C C . ASP A 1 329 ? -8.758 6.828 -10.759 1.00 97.75 329 ASP A C 1
ATOM 2512 O O . ASP A 1 329 ? -9.364 7.891 -10.944 1.00 97.75 329 ASP A O 1
ATOM 2516 N N . THR A 1 330 ? -7.679 6.497 -11.452 1.00 97.88 330 THR A N 1
ATOM 2517 C CA . THR A 1 330 ? -7.109 7.319 -12.513 1.00 97.88 330 THR A CA 1
ATOM 2518 C C . THR A 1 330 ? -7.136 6.554 -13.819 1.00 97.88 330 THR A C 1
ATOM 2520 O O . THR A 1 330 ? -7.038 5.328 -13.847 1.00 97.88 330 THR A O 1
ATOM 2523 N N . ARG A 1 331 ? -7.256 7.274 -14.931 1.00 97.94 331 ARG A N 1
ATOM 2524 C CA . ARG A 1 331 ? -7.016 6.689 -16.242 1.00 97.94 331 ARG A CA 1
ATOM 2525 C C . ARG A 1 331 ? -6.365 7.673 -17.187 1.00 97.94 331 ARG A C 1
ATOM 2527 O O . ARG A 1 331 ? -6.640 8.871 -17.145 1.00 97.94 331 ARG A O 1
ATOM 2534 N N . SER A 1 332 ? -5.498 7.141 -18.037 1.00 98.12 332 SER A N 1
ATOM 2535 C CA . SER A 1 332 ? -4.763 7.903 -19.041 1.00 98.12 332 SER A CA 1
ATOM 2536 C C . SER A 1 332 ? -4.682 7.147 -20.360 1.00 98.12 332 SER A C 1
ATOM 2538 O O . SER A 1 332 ? -4.744 5.916 -20.382 1.00 98.12 332 SER A O 1
ATOM 2540 N N . ARG A 1 333 ? -4.558 7.871 -21.470 1.00 97.69 333 ARG A N 1
ATOM 2541 C CA . ARG A 1 333 ? -4.270 7.293 -22.788 1.00 97.69 333 ARG A CA 1
ATOM 2542 C C . ARG A 1 333 ? -3.606 8.315 -23.695 1.00 97.69 333 ARG A C 1
ATOM 2544 O O . ARG A 1 333 ? -3.817 9.513 -23.525 1.00 97.69 333 ARG A O 1
ATOM 2551 N N . VAL A 1 334 ? -2.856 7.845 -24.685 1.00 97.94 334 VAL A N 1
ATOM 2552 C CA . VAL A 1 334 ? -2.434 8.708 -25.794 1.00 97.94 334 VAL A CA 1
ATOM 2553 C C . VAL A 1 334 ? -3.686 9.175 -26.533 1.00 97.94 334 VAL A C 1
ATOM 2555 O O . VAL A 1 334 ? -4.590 8.375 -26.793 1.00 97.94 334 VAL A O 1
ATOM 2558 N N . LYS A 1 335 ? -3.762 10.467 -26.846 1.00 97.25 335 LYS A N 1
ATOM 2559 C CA . LYS A 1 335 ? -4.914 11.082 -27.505 1.00 97.25 335 LYS A CA 1
ATOM 256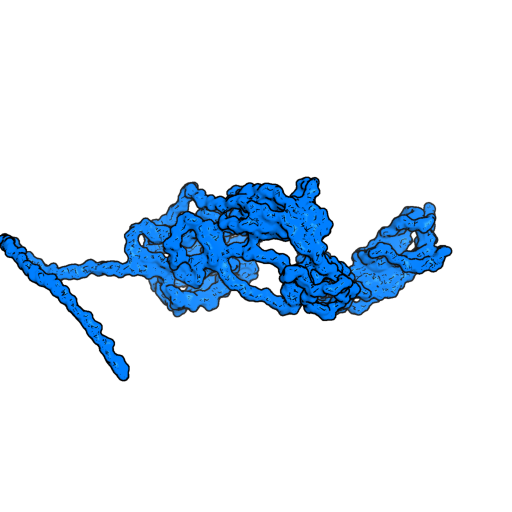0 C C . LYS A 1 335 ? -5.252 10.350 -28.804 1.00 97.25 335 LYS A C 1
ATOM 2562 O O . LYS A 1 335 ? -4.388 10.119 -29.644 1.00 97.25 335 LYS A O 1
ATOM 2567 N N . GLY A 1 336 ? -6.522 9.972 -28.950 1.00 93.25 336 GLY A N 1
ATOM 2568 C CA . GLY A 1 336 ? -7.012 9.175 -30.080 1.00 93.25 336 GLY A CA 1
ATOM 2569 C C . GLY A 1 336 ? -6.925 7.655 -29.891 1.00 93.25 336 GLY A C 1
ATOM 2570 O O . GLY A 1 336 ? -7.527 6.921 -30.671 1.00 93.25 336 GLY A O 1
ATOM 2571 N N . SER A 1 337 ? -6.254 7.158 -28.845 1.00 96.38 337 SER A N 1
ATOM 2572 C CA . SER A 1 337 ? -6.337 5.744 -28.461 1.00 96.38 337 SER A CA 1
ATOM 2573 C C . SER A 1 337 ? -7.752 5.392 -27.991 1.00 96.38 337 SER A C 1
ATOM 2575 O O . SER A 1 337 ? -8.405 6.167 -27.291 1.00 96.38 337 SER A O 1
ATOM 2577 N N . MET A 1 338 ? -8.223 4.190 -28.321 1.00 94.81 338 MET A N 1
ATOM 2578 C CA . MET A 1 338 ? -9.503 3.680 -27.814 1.00 94.81 338 MET A CA 1
ATOM 2579 C C . MET A 1 338 ? -9.382 3.085 -26.407 1.00 94.81 338 MET A C 1
ATOM 2581 O O . MET A 1 338 ? -10.361 3.066 -25.664 1.00 94.81 338 MET A O 1
ATOM 2585 N N . THR A 1 339 ? -8.185 2.642 -26.021 1.00 96.31 339 THR A N 1
ATOM 2586 C CA . THR A 1 339 ? -7.951 1.927 -24.763 1.00 96.31 339 THR A CA 1
ATOM 2587 C C . THR A 1 339 ? -7.421 2.873 -23.696 1.00 96.31 339 THR A C 1
ATOM 2589 O O . THR A 1 339 ? -6.454 3.601 -23.930 1.00 96.31 339 THR A O 1
ATOM 2592 N N . TRP A 1 340 ? -8.051 2.836 -22.522 1.00 97.56 340 TRP A N 1
ATOM 2593 C CA . TRP A 1 340 ? -7.584 3.511 -21.317 1.00 97.56 340 TRP A CA 1
ATOM 2594 C C . TRP A 1 340 ? -6.629 2.615 -20.532 1.00 97.56 340 TRP A C 1
ATOM 2596 O O . TRP A 1 340 ? -6.922 1.443 -20.305 1.00 97.56 340 TRP A O 1
ATOM 2606 N N . SER A 1 341 ? -5.521 3.190 -20.075 1.00 97.25 341 SER A N 1
ATOM 2607 C CA . SER A 1 341 ? -4.687 2.610 -19.025 1.00 97.25 341 SER A CA 1
ATOM 2608 C C . SER A 1 341 ? -5.190 3.117 -17.680 1.00 97.25 341 SER A C 1
ATOM 2610 O O . SER A 1 341 ? -5.150 4.324 -17.429 1.00 97.25 341 SER A O 1
ATOM 2612 N N . GLU A 1 342 ? -5.676 2.214 -16.834 1.00 96.50 342 GLU A N 1
ATOM 2613 C CA . GLU A 1 342 ? -6.237 2.545 -15.521 1.00 96.50 342 GLU A CA 1
ATOM 2614 C C . GLU A 1 342 ? -5.220 2.330 -14.395 1.00 96.50 342 GLU A C 1
ATOM 2616 O O . GLU A 1 342 ? -4.326 1.487 -14.481 1.00 96.50 342 GLU A O 1
ATOM 2621 N N . GLY A 1 343 ? -5.362 3.110 -13.329 1.00 95.00 343 GLY A N 1
ATOM 2622 C CA . GLY A 1 343 ? -4.534 3.048 -12.136 1.00 95.00 343 GLY A CA 1
ATOM 2623 C C . GLY A 1 343 ? -5.257 3.622 -10.924 1.00 95.00 343 GLY A C 1
ATOM 2624 O O . GLY A 1 343 ? -6.438 3.967 -10.976 1.00 95.00 343 GLY A O 1
ATOM 2625 N N . VAL A 1 344 ? -4.530 3.721 -9.814 1.00 94.94 344 VAL A N 1
ATOM 2626 C CA . VAL A 1 344 ? -5.021 4.331 -8.575 1.00 94.94 344 VAL A CA 1
ATOM 2627 C C . VAL A 1 344 ? -4.009 5.338 -8.044 1.00 94.94 344 VAL A C 1
ATOM 2629 O O . VAL A 1 344 ? -2.802 5.164 -8.210 1.00 94.94 344 VAL A O 1
ATOM 2632 N N . SER A 1 345 ? -4.496 6.386 -7.387 1.00 94.94 345 SER A N 1
ATOM 2633 C CA . SER A 1 345 ? -3.671 7.325 -6.630 1.00 94.94 345 SER A CA 1
ATOM 2634 C C . SER A 1 345 ? -4.203 7.489 -5.210 1.00 94.94 345 SER A C 1
ATOM 2636 O O . SER A 1 345 ? -5.396 7.700 -5.002 1.00 94.94 345 SER A O 1
ATOM 2638 N N . ASN A 1 346 ? -3.308 7.435 -4.224 1.00 92.69 346 ASN A N 1
ATOM 2639 C CA . ASN A 1 346 ? -3.638 7.653 -2.808 1.00 92.69 346 ASN A CA 1
ATOM 2640 C C . ASN A 1 346 ? -3.618 9.140 -2.414 1.00 92.69 346 ASN A C 1
ATOM 2642 O O . ASN A 1 346 ? -3.842 9.496 -1.257 1.00 92.69 346 ASN A O 1
ATOM 2646 N N . THR A 1 347 ? -3.333 10.017 -3.375 1.00 94.38 347 THR A N 1
ATOM 2647 C CA . THR A 1 347 ? -3.246 11.462 -3.187 1.00 94.38 347 THR A CA 1
ATOM 2648 C C . THR A 1 347 ? -3.934 12.186 -4.341 1.00 94.38 347 THR A C 1
ATOM 2650 O O . THR A 1 347 ? -4.316 11.576 -5.337 1.00 94.38 347 THR A O 1
ATOM 2653 N N . ASN A 1 348 ? -4.117 13.497 -4.226 1.00 96.19 348 ASN A N 1
ATOM 2654 C CA . ASN A 1 348 ?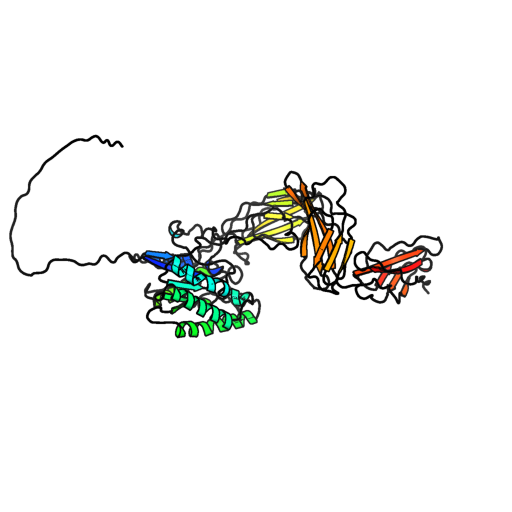 -4.802 14.323 -5.218 1.00 96.19 348 ASN A CA 1
ATOM 2655 C C . ASN A 1 348 ? -3.901 14.715 -6.408 1.00 96.19 348 ASN A C 1
ATOM 2657 O O . ASN A 1 348 ? -3.876 15.865 -6.852 1.00 96.19 348 ASN A O 1
ATOM 2661 N N . ARG A 1 349 ? -3.103 13.748 -6.876 1.00 96.00 349 ARG A N 1
ATOM 2662 C CA . ARG A 1 349 ? -2.096 13.926 -7.919 1.00 96.00 349 ARG A CA 1
ATOM 2663 C C . ARG A 1 349 ? -1.747 12.617 -8.621 1.00 96.00 349 ARG A C 1
ATOM 2665 O O . ARG A 1 349 ? -1.701 11.564 -7.987 1.00 96.00 349 ARG A O 1
ATOM 2672 N N . MET A 1 350 ? -1.431 12.694 -9.910 1.00 94.81 350 MET A N 1
ATOM 2673 C CA . MET A 1 350 ? -0.724 11.651 -10.656 1.00 94.81 350 MET A CA 1
ATOM 2674 C C . MET A 1 350 ? 0.236 12.269 -11.678 1.00 94.81 350 MET A C 1
ATOM 2676 O O . MET A 1 350 ? 0.158 13.457 -11.987 1.00 94.81 350 MET A O 1
ATOM 2680 N N . HIS A 1 351 ? 1.119 11.441 -12.232 1.00 93.25 351 HIS A N 1
ATOM 2681 C CA . HIS A 1 351 ? 2.119 11.860 -13.211 1.00 93.25 351 HIS A CA 1
ATOM 2682 C C . HIS A 1 351 ? 2.200 10.852 -14.352 1.00 93.25 351 HIS A C 1
ATOM 2684 O O . HIS A 1 351 ? 2.054 9.653 -14.121 1.00 93.25 351 HIS A O 1
ATOM 2690 N N . ILE A 1 352 ? 2.520 11.321 -15.556 1.00 93.31 352 ILE A N 1
ATOM 2691 C CA . ILE A 1 352 ? 3.040 10.463 -16.626 1.00 93.31 352 ILE A CA 1
ATOM 2692 C C . ILE A 1 352 ? 4.526 10.749 -16.743 1.00 93.31 352 ILE A C 1
ATOM 2694 O O . ILE A 1 352 ? 4.912 11.812 -17.217 1.00 93.31 352 ILE A O 1
ATOM 2698 N N . THR A 1 353 ? 5.351 9.812 -16.279 1.00 89.50 353 THR A N 1
ATOM 2699 C CA . THR A 1 353 ? 6.816 9.946 -16.269 1.00 89.50 353 THR A CA 1
ATOM 2700 C C . THR A 1 353 ? 7.509 9.075 -17.312 1.00 89.50 353 THR A C 1
ATOM 2702 O O . THR A 1 353 ? 8.673 9.307 -17.614 1.00 89.50 353 THR A O 1
ATOM 2705 N N . PHE A 1 354 ? 6.820 8.102 -17.908 1.00 86.88 354 PHE A N 1
ATOM 2706 C CA . PHE A 1 354 ? 7.339 7.256 -18.988 1.00 86.88 354 PHE A CA 1
ATOM 2707 C C . PHE A 1 354 ? 6.580 7.556 -20.285 1.00 86.88 354 PHE A C 1
ATOM 2709 O O . PHE A 1 354 ? 5.599 6.901 -20.621 1.00 86.88 354 PHE A O 1
ATOM 2716 N N . THR A 1 355 ? 7.011 8.600 -20.990 1.00 90.62 355 THR A N 1
ATOM 2717 C CA . THR A 1 355 ? 6.421 9.085 -22.249 1.00 90.62 355 THR A CA 1
ATOM 2718 C C . THR A 1 355 ? 7.489 9.793 -23.075 1.00 90.62 355 THR A C 1
ATOM 2720 O O . THR A 1 355 ? 8.416 10.356 -22.503 1.00 90.62 355 THR A O 1
ATOM 2723 N N . ALA A 1 356 ? 7.356 9.826 -24.400 1.00 90.31 356 ALA A N 1
ATOM 2724 C CA . ALA A 1 356 ? 8.178 10.701 -25.235 1.00 90.31 356 ALA A CA 1
ATOM 2725 C C . ALA A 1 356 ? 7.693 12.163 -25.155 1.00 90.31 356 ALA A C 1
ATOM 2727 O O . ALA A 1 356 ? 6.528 12.420 -24.828 1.00 90.31 356 ALA A O 1
ATOM 2728 N N . ALA A 1 357 ? 8.581 13.114 -25.467 1.00 92.50 357 ALA A N 1
ATOM 2729 C CA . ALA A 1 357 ? 8.212 14.519 -25.653 1.00 92.50 357 ALA A CA 1
ATOM 2730 C C . ALA A 1 357 ? 7.231 14.681 -26.825 1.00 92.50 357 ALA A C 1
ATOM 2732 O O . ALA A 1 357 ? 7.352 13.992 -27.836 1.00 92.50 357 ALA A O 1
ATOM 2733 N N . GLY A 1 358 ? 6.291 15.619 -26.710 1.00 95.94 358 GLY A N 1
ATOM 2734 C CA . GLY A 1 358 ? 5.335 15.946 -27.772 1.00 95.94 358 GLY A CA 1
ATOM 2735 C C . GLY A 1 358 ? 4.141 14.993 -27.879 1.00 95.94 358 GLY A C 1
ATOM 2736 O O . GLY A 1 358 ? 3.283 15.200 -28.730 1.00 95.94 358 GLY A O 1
ATOM 2737 N N . VAL A 1 359 ? 4.057 13.965 -27.028 1.00 97.12 359 VAL A N 1
ATOM 2738 C CA . VAL A 1 359 ? 2.900 13.060 -26.993 1.00 97.12 359 VAL A CA 1
ATOM 2739 C C . VAL A 1 359 ? 1.731 13.748 -26.295 1.00 97.12 359 VAL A C 1
ATOM 2741 O O . VAL A 1 359 ? 1.846 14.134 -25.131 1.00 97.12 359 VAL A O 1
ATOM 2744 N N . ASP A 1 360 ? 0.598 13.854 -26.983 1.00 98.06 360 ASP A N 1
ATOM 2745 C CA . ASP A 1 360 ? -0.659 14.312 -26.395 1.00 98.06 360 ASP A CA 1
ATOM 2746 C C . ASP A 1 360 ? -1.321 13.186 -25.598 1.00 98.06 360 ASP A C 1
ATOM 2748 O O . ASP A 1 360 ? -1.584 12.102 -26.123 1.00 98.06 360 ASP A O 1
ATOM 2752 N N . TRP A 1 361 ? -1.638 13.463 -24.338 1.00 98.44 361 TRP A N 1
ATOM 2753 C CA . TRP A 1 361 ? -2.328 12.547 -23.437 1.00 98.44 361 TRP A CA 1
ATOM 2754 C C . TRP A 1 361 ? -3.718 13.056 -23.075 1.00 98.44 361 TRP A C 1
ATOM 2756 O O . TRP A 1 361 ? -3.952 14.261 -23.004 1.00 98.44 361 TRP A O 1
ATOM 2766 N N . GLU A 1 362 ? -4.620 12.121 -22.797 1.00 98.50 362 GLU A N 1
ATOM 2767 C CA . GLU A 1 362 ? -5.947 12.347 -22.233 1.00 98.50 362 GLU A CA 1
ATOM 2768 C C . GLU A 1 362 ? -6.036 11.707 -20.846 1.00 98.50 362 GLU A C 1
ATOM 2770 O O . GLU A 1 362 ? -5.488 10.625 -20.628 1.00 98.50 362 GLU A O 1
ATOM 2775 N N . PHE A 1 363 ? -6.745 12.361 -19.924 1.00 98.62 363 PHE A N 1
ATOM 2776 C CA . PHE A 1 363 ? -6.840 11.979 -18.515 1.00 98.62 363 PHE A CA 1
ATOM 2777 C C . PHE A 1 363 ? -8.260 12.089 -17.990 1.00 98.62 363 PHE A C 1
ATOM 2779 O O . PHE A 1 363 ? -8.973 13.040 -18.315 1.00 98.62 363 PHE A O 1
ATOM 2786 N N . GLN A 1 364 ? -8.626 11.158 -17.110 1.00 98.50 364 GLN A N 1
ATOM 2787 C CA . GLN A 1 364 ? -9.788 11.281 -16.237 1.00 98.50 364 GLN A CA 1
ATOM 2788 C C . GLN A 1 364 ? -9.462 10.739 -14.850 1.00 98.50 364 GLN A C 1
ATOM 2790 O O . GLN A 1 364 ? -8.655 9.819 -14.692 1.00 98.50 364 GLN A O 1
ATOM 2795 N N . VAL A 1 365 ? -10.122 11.304 -13.846 1.00 98.62 365 VAL A N 1
ATOM 2796 C CA . VAL A 1 365 ? -10.001 10.876 -12.452 1.00 98.62 365 VAL A CA 1
ATOM 2797 C C . VAL A 1 365 ? -11.393 10.809 -11.839 1.00 98.62 365 VAL A C 1
ATOM 2799 O O . VAL A 1 365 ? -12.251 11.635 -12.149 1.00 98.62 365 VAL A O 1
ATOM 2802 N N . ARG A 1 366 ? -11.627 9.843 -10.954 1.00 98.19 366 ARG A N 1
ATOM 2803 C CA . ARG A 1 366 ? -12.785 9.840 -10.050 1.00 98.19 366 ARG A CA 1
ATOM 2804 C C . ARG A 1 366 ? -12.335 9.578 -8.623 1.00 98.19 366 ARG A C 1
ATOM 2806 O O . ARG A 1 366 ? -11.371 8.854 -8.390 1.00 98.19 366 ARG A O 1
ATOM 2813 N N . ALA A 1 367 ? -13.032 10.173 -7.666 1.00 98.00 367 ALA A N 1
ATOM 2814 C CA . ALA A 1 367 ? -12.801 9.910 -6.252 1.00 98.00 367 ALA A CA 1
ATOM 2815 C C . ALA A 1 367 ? -13.455 8.581 -5.859 1.00 98.00 367 ALA A C 1
ATOM 2817 O O . ALA A 1 367 ? -14.521 8.229 -6.371 1.00 98.00 367 ALA A O 1
ATOM 2818 N N . SER A 1 368 ? -12.825 7.857 -4.939 1.00 95.62 368 SER A N 1
ATOM 2819 C CA . SER A 1 368 ? -13.275 6.543 -4.495 1.00 95.62 368 SER A CA 1
ATOM 2820 C C . SER A 1 368 ? -13.314 6.473 -2.975 1.00 95.62 368 SER A C 1
ATOM 2822 O O . SER A 1 368 ? -12.347 6.820 -2.301 1.00 95.62 368 SER A O 1
ATOM 2824 N N . ARG A 1 369 ? -14.425 5.981 -2.419 1.00 93.00 369 ARG A N 1
ATOM 2825 C CA . ARG A 1 369 ? -14.511 5.541 -1.018 1.00 93.00 369 ARG A CA 1
ATOM 2826 C C . ARG A 1 369 ? -14.491 4.023 -0.884 1.00 93.00 369 ARG A C 1
ATOM 2828 O O . ARG A 1 369 ? -14.567 3.522 0.228 1.00 93.00 369 ARG A O 1
ATOM 2835 N N . GLY A 1 370 ? -14.423 3.261 -1.966 1.00 92.12 370 GLY A N 1
ATOM 2836 C CA . GLY A 1 370 ? -14.535 1.809 -1.889 1.00 92.12 370 GLY A CA 1
ATOM 2837 C C . GLY A 1 370 ? -14.400 1.126 -3.236 1.00 92.12 370 GLY A C 1
ATOM 2838 O O . GLY A 1 370 ? -14.407 1.766 -4.284 1.00 92.12 370 GLY A O 1
ATOM 2839 N N . ALA A 1 371 ? -14.281 -0.197 -3.204 1.00 89.12 371 ALA A N 1
ATOM 2840 C CA . ALA A 1 371 ? -14.058 -1.001 -4.397 1.00 89.12 371 ALA A CA 1
ATOM 2841 C C . ALA A 1 371 ? -15.265 -0.984 -5.351 1.00 89.12 371 ALA A C 1
ATOM 2843 O O . ALA A 1 371 ? -15.085 -0.890 -6.565 1.00 89.12 371 ALA A O 1
ATOM 2844 N N . ALA A 1 372 ? -16.488 -1.042 -4.813 1.00 89.94 372 ALA A N 1
ATOM 2845 C CA . ALA A 1 372 ? -17.715 -1.073 -5.609 1.00 89.94 372 ALA A CA 1
ATOM 2846 C C . ALA A 1 372 ? -18.044 0.295 -6.234 1.00 89.94 372 ALA A C 1
ATOM 2848 O O . ALA A 1 372 ? -17.884 1.326 -5.584 1.00 89.94 372 ALA A O 1
ATOM 2849 N N . ASP A 1 373 ? -18.593 0.304 -7.454 1.00 91.88 373 ASP A N 1
ATOM 2850 C CA . ASP A 1 373 ? -18.886 1.541 -8.200 1.00 91.88 373 ASP A CA 1
ATOM 2851 C C . ASP A 1 373 ? -19.846 2.497 -7.480 1.00 91.88 373 ASP A C 1
ATOM 2853 O O . ASP A 1 373 ? -19.708 3.708 -7.610 1.00 91.88 373 ASP A O 1
ATOM 2857 N N . LYS A 1 374 ? -20.759 1.985 -6.643 1.00 90.69 374 LYS A N 1
ATOM 2858 C CA . LYS A 1 374 ? -21.645 2.823 -5.812 1.00 90.69 374 LYS A CA 1
ATOM 2859 C C . LYS A 1 374 ? -20.897 3.731 -4.821 1.00 90.69 374 LYS A C 1
ATOM 2861 O O . LYS A 1 374 ? -21.485 4.672 -4.302 1.00 90.69 374 LYS A O 1
ATOM 2866 N N . TYR A 1 375 ? -19.624 3.442 -4.535 1.00 92.88 375 TYR A N 1
ATOM 2867 C CA . TYR A 1 375 ? -18.760 4.227 -3.647 1.00 92.88 375 TYR A CA 1
ATOM 2868 C C . TYR A 1 375 ? -17.855 5.211 -4.394 1.00 92.88 375 TYR A C 1
ATOM 2870 O O . TYR A 1 375 ? -16.937 5.780 -3.796 1.00 92.88 375 TYR A O 1
ATOM 2878 N N . LYS A 1 376 ? -18.077 5.395 -5.696 1.00 96.38 376 LYS A N 1
ATOM 2879 C CA . LYS A 1 376 ? -17.221 6.193 -6.566 1.00 96.38 376 LYS A CA 1
ATOM 2880 C C . LYS A 1 376 ? -18.015 7.334 -7.178 1.00 96.38 376 LYS A C 1
ATOM 2882 O O . LYS A 1 376 ? -19.198 7.189 -7.478 1.00 96.38 376 LYS A O 1
ATOM 2887 N N . SER A 1 377 ? -17.359 8.473 -7.368 1.00 97.94 377 SER A N 1
ATOM 2888 C CA . SER A 1 377 ? -17.947 9.554 -8.153 1.00 97.94 377 SER A CA 1
ATOM 2889 C C . SER A 1 377 ? -17.934 9.218 -9.649 1.00 97.94 377 SER A C 1
ATOM 2891 O O . SER A 1 377 ? -17.328 8.233 -10.086 1.00 97.94 377 SER A O 1
ATOM 2893 N N . ALA A 1 378 ? -18.621 10.032 -10.454 1.00 97.75 378 ALA A N 1
ATOM 2894 C CA . ALA A 1 378 ? -18.458 9.964 -11.901 1.00 97.75 378 ALA A CA 1
ATOM 2895 C C . ALA A 1 378 ? -17.001 10.277 -12.279 1.00 97.75 378 ALA A C 1
ATOM 2897 O O . ALA A 1 378 ? -16.299 10.988 -11.557 1.00 97.75 378 ALA A O 1
ATOM 2898 N N . TRP A 1 379 ? -16.554 9.777 -13.429 1.00 98.25 379 TRP A N 1
ATOM 2899 C CA . TRP A 1 379 ? -15.306 10.248 -14.027 1.00 98.25 379 TRP A CA 1
ATOM 2900 C C . TRP A 1 379 ? -15.383 11.756 -14.283 1.00 98.25 379 TRP A C 1
ATOM 2902 O O . TRP A 1 379 ? -16.422 12.253 -14.716 1.00 98.25 379 TRP A O 1
ATOM 2912 N N . SER A 1 380 ? -14.288 12.473 -14.021 1.00 98.62 380 SER A N 1
ATOM 2913 C CA . SER A 1 380 ? -14.130 13.868 -14.436 1.00 98.62 380 SER A CA 1
ATOM 2914 C C . SER A 1 380 ? -14.292 14.013 -15.950 1.00 98.62 380 SER A C 1
ATOM 2916 O O . SER A 1 380 ? -14.153 13.039 -16.697 1.00 98.62 380 SER A O 1
ATOM 2918 N N . ASP A 1 381 ? -14.467 15.243 -16.427 1.00 98.19 381 ASP A N 1
ATOM 2919 C CA . ASP A 1 381 ? -14.280 15.532 -17.848 1.00 98.19 381 ASP A CA 1
ATOM 2920 C C . ASP A 1 381 ? -12.877 15.117 -18.306 1.00 98.19 381 ASP A C 1
ATOM 2922 O O . ASP A 1 381 ? -11.919 15.105 -17.519 1.00 98.19 381 ASP A O 1
ATOM 2926 N N . VAL A 1 382 ? -12.757 14.777 -19.591 1.00 98.12 382 VAL A N 1
ATOM 2927 C CA . VAL A 1 382 ? -11.457 14.493 -20.203 1.00 98.12 382 VAL A CA 1
ATOM 2928 C C . VAL A 1 382 ? -10.631 15.776 -20.209 1.00 98.12 382 VAL A C 1
ATOM 2930 O O . VAL A 1 382 ? -11.048 16.790 -20.771 1.00 98.12 382 VAL A O 1
ATOM 2933 N N . LYS A 1 383 ? -9.439 15.728 -19.612 1.00 98.31 383 LYS A N 1
ATOM 2934 C CA . LYS A 1 383 ? -8.420 16.774 -19.767 1.00 98.31 383 LYS A CA 1
ATOM 2935 C C . LYS A 1 383 ? -7.270 16.273 -20.610 1.00 98.31 383 LYS A C 1
ATOM 2937 O O . LYS A 1 383 ? -6.969 15.083 -20.605 1.00 98.31 383 LYS A O 1
ATOM 2942 N N . THR A 1 384 ? -6.629 17.191 -21.319 1.00 98.19 384 THR A N 1
ATOM 2943 C CA . THR A 1 384 ? -5.534 16.871 -22.228 1.00 98.19 384 THR A CA 1
ATOM 2944 C C . THR A 1 384 ? -4.294 17.670 -21.893 1.00 98.19 384 THR A C 1
ATOM 2946 O O . THR A 1 384 ? -4.409 18.854 -21.591 1.00 98.19 384 THR A O 1
ATOM 2949 N N . ALA A 1 385 ? -3.124 17.055 -22.019 1.00 98.31 385 ALA A N 1
ATOM 2950 C CA . ALA A 1 385 ? -1.848 17.752 -21.926 1.00 98.31 385 ALA A CA 1
ATOM 2951 C C . ALA A 1 385 ? -0.805 17.086 -22.822 1.00 98.31 385 ALA A C 1
ATOM 2953 O O . ALA A 1 385 ? -0.802 15.864 -22.981 1.00 98.31 385 ALA A O 1
ATOM 2954 N N . THR A 1 386 ? 0.096 17.891 -23.378 1.00 98.00 386 THR A N 1
ATOM 2955 C CA . THR A 1 386 ? 1.233 17.406 -24.161 1.00 98.00 386 THR A CA 1
ATOM 2956 C C . THR A 1 386 ? 2.405 17.140 -23.225 1.00 98.00 386 THR A C 1
ATOM 2958 O O . THR A 1 386 ? 2.796 18.007 -22.441 1.00 98.00 386 THR A O 1
ATOM 2961 N N . ALA A 1 387 ? 2.987 15.949 -23.291 1.00 96.50 387 ALA A N 1
ATOM 2962 C CA . ALA A 1 387 ? 4.144 15.603 -22.485 1.00 96.50 387 ALA A CA 1
ATOM 2963 C C . ALA A 1 387 ? 5.371 16.429 -22.886 1.00 96.50 387 ALA A C 1
ATOM 2965 O O . ALA A 1 387 ? 5.753 16.467 -24.059 1.00 96.50 387 ALA A O 1
ATOM 2966 N N . THR A 1 388 ? 6.038 17.031 -21.904 1.00 90.12 388 THR A N 1
ATOM 2967 C CA . THR A 1 388 ? 7.382 17.589 -22.082 1.00 90.12 388 THR A CA 1
ATOM 2968 C C . THR A 1 388 ? 8.412 16.674 -21.423 1.00 90.12 388 THR A C 1
ATOM 2970 O O . THR A 1 388 ? 8.129 15.984 -20.454 1.00 90.12 388 THR A O 1
ATOM 2973 N N . LYS A 1 389 ? 9.622 16.606 -21.977 1.00 86.88 389 LYS A N 1
ATOM 2974 C CA . LYS A 1 389 ? 10.733 15.823 -21.418 1.00 86.88 389 LYS A CA 1
ATOM 2975 C C . LYS A 1 389 ? 11.988 16.666 -21.464 1.00 86.88 389 LYS A C 1
ATOM 2977 O O . LYS A 1 389 ? 12.737 16.629 -22.432 1.00 86.88 389 LYS A O 1
ATOM 2982 N N . SER A 1 390 ? 12.159 17.486 -20.435 1.00 87.88 390 SER A N 1
ATOM 2983 C CA . SER A 1 390 ? 13.300 18.396 -20.323 1.00 87.88 390 SER A CA 1
ATOM 2984 C C . SER A 1 390 ? 14.330 17.931 -19.297 1.00 87.88 390 SER A C 1
ATOM 2986 O O . SER A 1 390 ? 15.276 18.667 -19.042 1.00 87.88 390 SER A O 1
ATOM 2988 N N . GLY A 1 391 ? 14.142 16.751 -18.692 1.00 88.25 391 GLY A N 1
ATOM 2989 C CA . GLY A 1 391 ? 15.122 16.114 -17.811 1.00 88.25 391 GLY A CA 1
ATOM 2990 C C . GLY A 1 391 ? 16.481 15.918 -18.489 1.00 88.25 391 GLY A C 1
ATOM 2991 O O . GLY A 1 391 ? 16.557 15.749 -19.707 1.00 88.25 391 GLY A O 1
ATOM 2992 N N . ALA A 1 392 ? 17.556 15.920 -17.696 1.00 92.62 392 ALA A N 1
ATOM 2993 C CA . ALA A 1 392 ? 18.888 15.605 -18.205 1.00 92.62 392 ALA A CA 1
ATOM 2994 C C . ALA A 1 392 ? 18.896 14.197 -18.839 1.00 92.62 392 ALA A C 1
ATOM 2996 O O . ALA A 1 392 ? 18.211 13.307 -18.335 1.00 92.62 392 ALA A O 1
ATOM 2997 N N . PRO A 1 393 ? 19.668 13.944 -19.909 1.00 92.81 393 PRO A N 1
ATOM 2998 C CA . PRO A 1 393 ? 19.820 12.596 -20.445 1.00 92.81 393 PRO A CA 1
ATOM 2999 C C . PRO A 1 393 ? 20.383 11.626 -19.398 1.00 92.81 393 PRO A C 1
ATOM 3001 O O . PRO A 1 393 ? 21.025 12.038 -18.424 1.00 92.81 393 PRO A O 1
ATOM 3004 N N . GLY A 1 394 ? 20.177 10.327 -19.607 1.00 93.31 394 GLY A N 1
ATOM 3005 C CA . GLY A 1 394 ? 20.851 9.303 -18.818 1.00 93.31 394 GLY A CA 1
ATOM 3006 C C . GLY A 1 394 ? 22.377 9.318 -19.030 1.00 93.31 394 GLY A C 1
ATOM 3007 O O . GLY A 1 394 ? 22.880 9.902 -19.996 1.00 93.31 394 GLY A O 1
ATOM 3008 N N . PRO A 1 395 ? 23.147 8.690 -18.127 1.00 96.69 395 PRO A N 1
ATOM 3009 C CA . PRO A 1 395 ? 24.600 8.650 -18.227 1.00 96.69 395 PRO A CA 1
ATOM 3010 C C . PRO A 1 395 ? 25.078 7.813 -19.417 1.00 96.69 395 PRO A C 1
ATOM 3012 O O . PRO A 1 395 ? 24.312 7.093 -20.060 1.00 96.69 395 PRO A O 1
ATOM 3015 N N . LYS A 1 396 ? 26.382 7.889 -19.683 1.00 96.25 396 LYS A N 1
ATOM 3016 C CA . LYS A 1 396 ? 27.052 7.207 -20.794 1.00 96.25 396 LYS A CA 1
ATOM 3017 C C . LYS A 1 396 ? 28.035 6.157 -20.299 1.00 96.25 396 LYS A C 1
ATOM 3019 O O . LYS A 1 396 ? 28.494 6.208 -19.161 1.00 96.25 396 LYS A O 1
ATOM 3024 N N . GLY A 1 397 ? 28.412 5.244 -21.194 1.00 95.69 397 GLY A N 1
ATOM 3025 C CA . GLY A 1 397 ? 29.501 4.296 -20.949 1.00 95.69 397 GLY A CA 1
ATOM 3026 C C . GLY A 1 397 ? 29.263 3.413 -19.727 1.00 95.69 397 GLY A C 1
ATOM 3027 O O . GLY A 1 397 ? 30.197 3.185 -18.965 1.00 95.69 397 GLY A O 1
ATOM 3028 N N . ILE A 1 398 ? 28.017 2.973 -19.519 1.00 97.62 398 ILE A N 1
ATOM 3029 C CA . ILE A 1 398 ? 27.652 2.135 -18.377 1.00 97.62 398 ILE A CA 1
ATOM 3030 C C . ILE A 1 398 ? 28.385 0.799 -18.485 1.00 97.62 398 ILE A C 1
ATOM 3032 O O . ILE A 1 398 ? 28.275 0.099 -19.494 1.00 97.62 398 ILE A O 1
ATOM 3036 N N . GLN A 1 399 ? 29.102 0.436 -17.427 1.00 96.62 399 GLN A N 1
ATOM 3037 C CA . GLN A 1 399 ? 29.751 -0.857 -17.288 1.00 96.62 399 GLN A CA 1
ATOM 3038 C C . GLN A 1 399 ? 29.239 -1.586 -16.052 1.00 96.62 399 GLN A C 1
ATOM 3040 O O . GLN A 1 399 ? 29.002 -0.963 -15.021 1.00 96.62 399 GLN A O 1
ATOM 3045 N N . ALA A 1 400 ? 29.109 -2.906 -16.146 1.00 95.69 400 ALA A N 1
ATOM 3046 C CA . ALA A 1 400 ? 28.724 -3.782 -15.049 1.00 95.69 400 ALA A CA 1
ATOM 3047 C C . ALA A 1 400 ? 29.784 -4.871 -14.861 1.00 95.69 400 ALA A C 1
ATOM 3049 O O . ALA A 1 400 ? 30.087 -5.631 -15.780 1.00 95.69 400 ALA A O 1
ATOM 3050 N N . ALA A 1 401 ? 30.330 -4.970 -13.656 1.00 94.81 401 ALA A N 1
ATOM 3051 C CA . ALA A 1 401 ? 31.270 -6.003 -13.253 1.00 94.81 401 ALA A CA 1
ATOM 3052 C C . ALA A 1 401 ? 30.640 -6.834 -12.123 1.00 94.81 401 ALA A C 1
ATOM 3054 O O . ALA A 1 401 ? 30.658 -6.393 -10.967 1.00 94.81 401 ALA A O 1
ATOM 3055 N N . PRO A 1 402 ? 30.068 -8.016 -12.432 1.00 93.81 402 PRO A N 1
ATOM 3056 C CA . PRO A 1 402 ? 29.521 -8.918 -11.426 1.00 93.81 402 PRO A CA 1
ATOM 3057 C C . PRO A 1 402 ? 30.507 -9.217 -10.303 1.00 93.81 402 PRO A C 1
ATOM 3059 O O . PRO A 1 402 ? 31.715 -9.351 -10.517 1.00 93.81 402 PRO A O 1
ATOM 3062 N N . LYS A 1 403 ? 29.972 -9.352 -9.095 1.00 93.75 403 LYS A N 1
ATOM 3063 C CA . LYS A 1 403 ? 30.686 -9.786 -7.896 1.00 93.75 403 LYS A CA 1
ATOM 3064 C C . LYS A 1 403 ? 29.892 -10.895 -7.226 1.00 93.75 403 LYS A C 1
ATOM 3066 O O . LYS A 1 403 ? 28.744 -11.160 -7.574 1.00 93.75 403 LYS A O 1
ATOM 3071 N N . ASN A 1 404 ? 30.506 -11.554 -6.253 1.00 94.06 404 ASN A N 1
ATOM 3072 C CA . ASN A 1 404 ? 29.780 -12.483 -5.402 1.00 94.06 404 ASN A CA 1
ATOM 3073 C C . ASN A 1 404 ? 28.656 -11.734 -4.659 1.00 94.06 404 ASN A C 1
ATOM 3075 O O . ASN A 1 404 ? 28.941 -10.788 -3.928 1.00 94.06 404 ASN A O 1
ATOM 3079 N N . GLY A 1 405 ? 27.403 -12.131 -4.879 1.00 94.88 405 GLY A N 1
ATOM 3080 C CA . GLY A 1 405 ? 26.210 -11.544 -4.264 1.00 94.88 405 GLY A CA 1
ATOM 3081 C C . GLY A 1 405 ? 25.907 -10.100 -4.676 1.00 94.88 405 GLY A C 1
ATOM 3082 O O . GLY A 1 405 ? 25.211 -9.396 -3.942 1.00 94.88 405 GLY A O 1
ATOM 3083 N N . GLY A 1 406 ? 26.463 -9.612 -5.792 1.00 95.75 406 GLY A N 1
ATOM 3084 C CA . GLY A 1 406 ? 26.349 -8.202 -6.159 1.00 95.75 406 GLY A CA 1
ATOM 3085 C C . GLY A 1 406 ? 26.948 -7.813 -7.510 1.00 95.75 406 GLY A C 1
ATOM 3086 O O . GLY A 1 406 ? 27.325 -8.658 -8.322 1.00 95.75 406 GLY A O 1
ATOM 3087 N N . VAL A 1 407 ? 27.060 -6.505 -7.739 1.00 96.56 407 VAL A N 1
ATOM 3088 C CA . VAL A 1 407 ? 27.623 -5.912 -8.961 1.00 96.56 407 VAL A CA 1
ATOM 3089 C C . VAL A 1 407 ? 28.289 -4.569 -8.663 1.00 96.56 407 VAL A C 1
ATOM 3091 O O . VAL A 1 407 ? 27.761 -3.750 -7.910 1.00 96.56 407 VAL A O 1
ATOM 3094 N N . THR A 1 408 ? 29.454 -4.329 -9.263 1.00 96.81 408 THR A N 1
ATOM 3095 C CA . THR A 1 408 ? 30.037 -2.984 -9.370 1.00 96.81 408 THR A CA 1
ATOM 3096 C C . THR A 1 408 ? 29.607 -2.380 -10.698 1.00 96.81 408 THR A C 1
ATOM 3098 O O . THR A 1 408 ? 29.808 -2.998 -11.741 1.00 96.81 408 THR A O 1
ATOM 3101 N N . VAL A 1 409 ? 29.041 -1.180 -10.668 1.00 97.94 409 VAL A N 1
ATOM 3102 C CA . VAL A 1 409 ? 28.580 -0.460 -11.857 1.00 97.94 409 VAL A CA 1
ATOM 3103 C C . VAL A 1 409 ? 29.346 0.850 -11.967 1.00 97.94 409 VAL A C 1
ATOM 3105 O O . VAL A 1 409 ? 29.505 1.543 -10.965 1.00 97.94 409 VAL A O 1
ATOM 3108 N N . THR A 1 410 ? 29.824 1.198 -13.158 1.00 98.44 410 THR A N 1
ATOM 3109 C CA . THR A 1 410 ? 30.493 2.482 -13.425 1.00 98.44 410 THR A CA 1
ATOM 3110 C C . THR A 1 410 ? 29.894 3.157 -14.648 1.00 98.44 410 THR A C 1
ATOM 3112 O O . THR A 1 410 ? 29.323 2.496 -15.513 1.00 98.44 410 THR A O 1
ATOM 3115 N N . TRP A 1 411 ? 29.968 4.484 -14.702 1.00 98.19 411 TRP A N 1
ATOM 3116 C CA . TRP A 1 411 ? 29.441 5.282 -15.804 1.00 98.19 411 TRP A CA 1
ATOM 3117 C C . TRP A 1 411 ? 30.120 6.651 -15.869 1.00 98.19 411 TRP A C 1
ATOM 3119 O O . TRP A 1 411 ? 30.786 7.097 -14.938 1.00 98.19 411 TRP A O 1
ATOM 3129 N N . SER A 1 412 ? 29.925 7.334 -16.991 1.00 97.25 412 SER A N 1
ATOM 3130 C CA . SER A 1 412 ? 30.290 8.738 -17.186 1.00 97.25 412 SER A CA 1
ATOM 3131 C C . SER A 1 412 ? 29.034 9.618 -17.207 1.00 97.25 412 SER A C 1
ATOM 3133 O O . SER A 1 412 ? 27.967 9.138 -17.603 1.00 97.25 412 SER A O 1
ATOM 3135 N N . PRO A 1 413 ? 29.125 10.898 -16.805 1.00 95.69 413 PRO A N 1
ATOM 3136 C CA . PRO A 1 413 ? 27.993 11.822 -16.866 1.00 95.69 413 PRO A CA 1
ATOM 3137 C C . PRO A 1 413 ? 27.450 12.005 -18.299 1.00 95.69 413 PRO A C 1
ATOM 3139 O O . PRO A 1 413 ? 28.165 11.726 -19.272 1.00 95.69 413 PRO A O 1
ATOM 3142 N N . PRO A 1 414 ? 26.189 12.459 -18.447 1.00 95.25 414 PRO A N 1
ATOM 3143 C CA . PRO A 1 414 ? 25.640 12.830 -19.751 1.00 95.25 414 PRO A CA 1
ATOM 3144 C C . PRO A 1 414 ? 26.417 13.997 -20.379 1.00 95.25 414 PRO A C 1
ATOM 3146 O O . PRO A 1 414 ? 27.099 14.751 -19.686 1.00 95.25 414 PRO A O 1
ATOM 3149 N N . ASP A 1 415 ? 26.287 14.162 -21.697 1.00 90.31 415 ASP A N 1
ATOM 3150 C CA . ASP A 1 415 ? 26.783 15.362 -22.378 1.00 90.31 415 ASP A CA 1
ATOM 3151 C C . ASP A 1 415 ? 25.971 16.603 -21.991 1.00 90.31 415 ASP A C 1
ATOM 3153 O O . ASP A 1 415 ? 24.763 16.531 -21.754 1.00 90.31 415 ASP A O 1
ATOM 3157 N N . GLY A 1 416 ? 26.639 17.757 -21.982 1.00 85.12 416 GLY A N 1
ATOM 3158 C CA . GLY A 1 416 ? 26.072 19.029 -21.538 1.00 85.12 416 GLY A CA 1
ATOM 3159 C C . GLY A 1 416 ? 26.297 19.284 -20.046 1.00 85.12 416 GLY A C 1
ATOM 3160 O O . GLY A 1 416 ? 26.407 18.366 -19.238 1.00 85.12 416 GLY A O 1
ATOM 3161 N N . SER A 1 417 ? 26.390 20.557 -19.667 1.00 87.50 417 SER A N 1
ATOM 3162 C CA . SER A 1 417 ? 26.659 20.981 -18.286 1.00 87.50 417 SER A CA 1
ATOM 3163 C C . SER A 1 417 ? 25.402 20.906 -17.408 1.00 87.50 417 SER A C 1
ATOM 3165 O O . SER A 1 417 ? 24.906 21.924 -16.929 1.00 87.50 417 SER A O 1
ATOM 3167 N N . TRP A 1 418 ? 24.855 19.703 -17.221 1.00 93.94 418 TRP A N 1
ATOM 3168 C CA . TRP A 1 418 ? 23.673 19.470 -16.389 1.00 93.94 418 TRP A CA 1
ATOM 3169 C C . TRP A 1 418 ? 24.019 19.501 -14.900 1.00 93.94 418 TRP A C 1
ATOM 3171 O O . TRP A 1 418 ? 24.988 18.883 -14.459 1.00 93.94 418 TRP A O 1
ATOM 3181 N N . ALA A 1 419 ? 23.173 20.149 -14.098 1.00 94.88 419 ALA A N 1
ATOM 3182 C CA . ALA A 1 419 ? 23.286 20.170 -12.641 1.00 94.88 419 ALA A CA 1
ATOM 3183 C C . ALA A 1 419 ? 22.787 18.853 -12.010 1.00 94.88 419 ALA A C 1
ATOM 3185 O O . ALA A 1 419 ? 21.798 18.841 -11.270 1.00 94.88 419 ALA A O 1
ATOM 3186 N N . VAL A 1 420 ? 23.439 17.733 -12.342 1.00 96.50 420 VAL A N 1
ATOM 3187 C CA . VAL A 1 420 ? 23.120 16.400 -11.808 1.00 96.50 420 VAL A CA 1
ATOM 3188 C C . VAL A 1 420 ? 23.435 16.353 -10.314 1.00 96.50 420 VAL A C 1
ATOM 3190 O O . VAL A 1 420 ? 24.560 16.622 -9.904 1.00 96.50 420 VAL A O 1
ATOM 3193 N N . GLN A 1 421 ? 22.440 15.986 -9.511 1.00 96.94 421 GLN A N 1
ATOM 3194 C CA . GLN A 1 421 ? 22.562 15.846 -8.058 1.00 96.94 421 GLN A CA 1
ATOM 3195 C C . GLN A 1 421 ? 22.846 14.398 -7.650 1.00 96.94 421 GLN A C 1
ATOM 3197 O O . GLN A 1 421 ? 23.551 14.153 -6.676 1.00 96.94 421 GLN A O 1
ATOM 3202 N N . GLN A 1 422 ? 22.301 13.433 -8.396 1.00 97.56 422 GLN A N 1
ATOM 3203 C CA . GLN A 1 422 ? 22.462 12.003 -8.128 1.00 97.56 422 GLN A CA 1
ATOM 3204 C C . GLN A 1 422 ? 22.081 11.150 -9.341 1.00 97.56 422 GLN A C 1
ATOM 3206 O O . GLN A 1 422 ? 21.464 11.629 -10.298 1.00 97.56 422 GLN A O 1
ATOM 3211 N N . TYR A 1 423 ? 22.433 9.871 -9.266 1.00 98.31 423 TYR A N 1
ATOM 3212 C CA . TYR A 1 423 ? 22.063 8.840 -10.227 1.00 98.31 423 TYR A CA 1
ATOM 3213 C C . TYR A 1 423 ? 21.202 7.781 -9.550 1.00 98.31 423 TYR A C 1
ATOM 3215 O O . TYR A 1 423 ? 21.527 7.312 -8.464 1.00 98.31 423 TYR A O 1
ATOM 3223 N N . GLU A 1 424 ? 20.127 7.385 -10.215 1.00 97.88 424 GLU A N 1
ATOM 3224 C CA . GLU A 1 424 ? 19.286 6.259 -9.829 1.00 97.88 424 GLU A CA 1
ATOM 3225 C C . GLU A 1 424 ? 19.765 5.024 -10.593 1.00 97.88 424 GLU A C 1
ATOM 3227 O O . GLU A 1 424 ? 19.639 4.978 -11.816 1.00 97.88 424 GLU A O 1
ATOM 3232 N N . VAL A 1 425 ? 20.322 4.039 -9.886 1.00 98.25 425 VAL A N 1
ATOM 3233 C CA . VAL A 1 425 ? 20.711 2.748 -10.469 1.00 98.25 425 VAL A CA 1
ATOM 3234 C C . VAL A 1 425 ? 19.568 1.765 -10.273 1.00 98.25 425 VAL A C 1
ATOM 3236 O O . VAL A 1 425 ? 19.112 1.566 -9.149 1.00 98.25 425 VAL A O 1
ATOM 3239 N N . ILE A 1 426 ? 19.123 1.169 -11.374 1.00 98.12 426 ILE A N 1
ATOM 3240 C CA . ILE A 1 426 ? 17.895 0.389 -11.491 1.00 98.12 426 ILE A CA 1
ATOM 3241 C C . ILE A 1 426 ? 18.262 -1.024 -11.926 1.00 98.12 426 ILE A C 1
ATOM 3243 O O . ILE A 1 426 ? 18.929 -1.193 -12.947 1.00 98.12 426 ILE A O 1
ATOM 3247 N N . VAL A 1 427 ? 17.799 -2.030 -11.191 1.00 97.44 427 VAL A N 1
ATOM 3248 C CA . VAL A 1 427 ? 18.002 -3.442 -11.529 1.00 97.44 427 VAL A CA 1
ATOM 3249 C C . VAL A 1 427 ? 16.683 -4.208 -11.516 1.00 97.44 427 VAL A C 1
ATOM 3251 O O . VAL A 1 427 ? 15.788 -3.923 -10.718 1.00 97.44 427 VAL A O 1
ATOM 3254 N N . LEU A 1 428 ? 16.564 -5.191 -12.405 1.00 97.25 428 LEU A N 1
ATOM 3255 C CA . LEU A 1 428 ? 15.416 -6.095 -12.482 1.00 97.25 428 LEU A CA 1
ATOM 3256 C C . LEU A 1 428 ? 15.907 -7.539 -12.538 1.00 97.25 428 LEU A C 1
ATOM 3258 O O . LEU A 1 428 ? 16.632 -7.891 -13.465 1.00 97.25 428 LEU A O 1
ATOM 3262 N N . ASP A 1 429 ? 15.487 -8.360 -11.576 1.00 96.50 429 ASP A N 1
ATOM 3263 C CA . ASP A 1 429 ? 15.727 -9.807 -11.588 1.00 96.50 429 ASP A CA 1
ATOM 3264 C C . ASP A 1 429 ? 14.838 -10.468 -12.648 1.00 96.50 429 ASP A C 1
ATOM 3266 O O . ASP A 1 429 ? 13.613 -10.344 -12.609 1.00 96.50 429 ASP A O 1
ATOM 3270 N N . LYS A 1 430 ? 15.445 -11.136 -13.626 1.00 93.19 430 LYS A N 1
ATOM 3271 C CA . LYS A 1 430 ? 14.737 -11.742 -14.761 1.00 93.19 430 LYS A CA 1
ATOM 3272 C C . LYS A 1 430 ? 14.335 -13.183 -14.517 1.00 93.19 430 LYS A C 1
ATOM 3274 O O . LYS A 1 430 ? 13.469 -13.683 -15.235 1.00 93.19 430 LYS A O 1
ATOM 3279 N N . ASP A 1 431 ? 14.925 -13.818 -13.515 1.00 93.31 431 ASP A N 1
ATOM 3280 C CA . ASP A 1 431 ? 14.677 -15.222 -13.213 1.00 93.31 431 ASP A CA 1
ATOM 3281 C C . ASP A 1 431 ? 13.519 -15.395 -12.219 1.00 93.31 431 ASP A C 1
ATOM 3283 O O . ASP A 1 431 ? 13.035 -16.508 -12.013 1.00 93.31 431 ASP A O 1
ATOM 3287 N N . ILE A 1 432 ? 13.010 -14.292 -11.659 1.00 95.12 432 ILE A N 1
ATOM 3288 C CA . ILE A 1 432 ? 11.803 -14.258 -10.830 1.00 95.12 432 ILE A CA 1
ATOM 3289 C C . ILE A 1 432 ? 10.627 -13.701 -11.657 1.00 95.12 432 ILE A C 1
ATOM 3291 O O . ILE A 1 432 ? 10.572 -12.499 -11.935 1.00 95.12 432 ILE A O 1
ATOM 3295 N N . PRO A 1 433 ? 9.634 -14.533 -12.032 1.00 92.69 433 PRO A N 1
ATOM 3296 C CA . PRO A 1 433 ? 8.420 -14.053 -12.683 1.00 92.69 433 PRO A CA 1
ATOM 3297 C C . PRO A 1 433 ? 7.704 -12.999 -11.831 1.00 92.69 433 PRO A C 1
ATOM 3299 O O . PRO A 1 433 ? 7.392 -13.235 -10.665 1.00 92.69 433 PRO A O 1
ATOM 3302 N N . GLY A 1 434 ? 7.430 -11.834 -12.421 1.00 88.81 434 GLY A N 1
ATOM 3303 C CA . GLY A 1 434 ? 6.782 -10.725 -11.717 1.00 88.81 434 GLY A CA 1
ATOM 3304 C C . GLY A 1 434 ? 7.685 -9.991 -10.720 1.00 88.81 434 GLY A C 1
ATOM 3305 O O . GLY A 1 434 ? 7.163 -9.323 -9.829 1.00 88.81 434 GLY A O 1
ATOM 3306 N N . ALA A 1 435 ? 9.013 -10.108 -10.846 1.00 93.06 435 ALA A N 1
ATOM 3307 C CA . ALA A 1 435 ? 9.951 -9.335 -10.039 1.00 93.06 435 ALA A CA 1
ATOM 3308 C C . ALA A 1 435 ? 9.655 -7.831 -10.097 1.00 93.06 435 ALA A C 1
ATOM 3310 O O . ALA A 1 435 ? 9.383 -7.262 -11.158 1.00 93.06 435 ALA A O 1
ATOM 3311 N N . TYR A 1 436 ? 9.771 -7.178 -8.944 1.00 92.62 436 TYR A N 1
ATOM 3312 C CA . TYR A 1 436 ? 9.746 -5.726 -8.865 1.00 92.62 436 TYR A CA 1
ATOM 3313 C C . TYR A 1 436 ? 11.109 -5.155 -9.244 1.00 92.62 436 TYR A C 1
ATOM 3315 O O . TYR A 1 436 ? 12.155 -5.724 -8.927 1.00 92.62 436 TYR A O 1
ATOM 3323 N N . ILE A 1 437 ? 11.080 -3.986 -9.877 1.00 94.06 437 ILE A N 1
ATOM 3324 C CA . ILE A 1 437 ? 12.276 -3.179 -10.086 1.00 94.06 437 ILE A CA 1
ATOM 3325 C C . ILE A 1 437 ? 12.826 -2.747 -8.725 1.00 94.06 437 ILE A C 1
ATOM 3327 O O . ILE A 1 437 ? 12.084 -2.265 -7.868 1.00 94.06 437 ILE A O 1
ATOM 3331 N N . GLN A 1 438 ? 14.137 -2.877 -8.555 1.00 95.88 438 GLN A N 1
ATOM 3332 C CA . GLN A 1 438 ? 14.863 -2.327 -7.418 1.00 95.88 438 GLN A CA 1
ATOM 3333 C C . GLN A 1 438 ? 15.660 -1.115 -7.893 1.00 95.88 438 GLN A C 1
ATOM 3335 O O . GLN A 1 438 ? 16.296 -1.163 -8.946 1.00 95.88 438 GLN A O 1
ATOM 3340 N N . ALA A 1 439 ? 15.610 -0.020 -7.138 1.00 96.44 439 ALA A N 1
ATOM 3341 C CA . ALA A 1 439 ? 16.291 1.214 -7.500 1.00 96.44 439 ALA A CA 1
ATOM 3342 C C . ALA A 1 439 ? 16.855 1.916 -6.266 1.00 96.44 439 ALA A C 1
ATOM 3344 O O . ALA A 1 439 ? 16.191 1.994 -5.231 1.00 96.44 439 ALA A O 1
ATOM 3345 N N . TRP A 1 440 ? 18.063 2.461 -6.397 1.00 97.62 440 TRP A N 1
ATOM 3346 C CA . TRP A 1 440 ? 18.729 3.220 -5.338 1.00 97.62 440 TRP A CA 1
ATOM 3347 C C . TRP A 1 440 ? 19.455 4.430 -5.899 1.00 97.62 440 TRP A C 1
ATOM 3349 O O . TRP A 1 440 ? 19.960 4.401 -7.024 1.00 97.62 440 TRP A O 1
ATOM 3359 N N . SER A 1 441 ? 19.548 5.472 -5.079 1.00 97.75 441 SER A N 1
ATOM 3360 C CA . SER A 1 441 ? 20.308 6.668 -5.412 1.00 97.75 441 SER A CA 1
ATOM 3361 C C . SER A 1 441 ? 21.780 6.516 -5.033 1.00 97.75 441 SER A C 1
ATOM 3363 O O . SER A 1 441 ? 22.136 5.987 -3.976 1.00 97.75 441 SER A O 1
ATOM 3365 N N . PHE A 1 442 ? 22.643 7.029 -5.898 1.00 97.94 442 PHE A N 1
ATOM 3366 C CA . PHE A 1 442 ? 24.080 7.154 -5.701 1.00 97.94 442 PHE A CA 1
ATOM 3367 C C . PHE A 1 442 ? 24.504 8.587 -6.021 1.00 97.94 442 PHE A C 1
ATOM 3369 O O . PHE A 1 442 ? 23.904 9.253 -6.866 1.00 97.94 442 PHE A O 1
ATOM 3376 N N . GLY A 1 443 ? 25.543 9.072 -5.339 1.00 96.44 443 GLY A N 1
ATOM 3377 C CA . GLY A 1 443 ? 26.097 10.403 -5.589 1.00 96.44 443 GLY A CA 1
ATOM 3378 C C . GLY A 1 443 ? 26.704 10.548 -6.991 1.00 96.44 443 GLY A C 1
ATOM 3379 O O . GLY A 1 443 ? 26.637 9.659 -7.837 1.00 96.44 443 GLY A O 1
ATOM 3380 N N . THR A 1 444 ? 27.361 11.673 -7.242 1.00 96.00 444 THR A N 1
ATOM 3381 C CA . THR A 1 444 ? 27.831 12.058 -8.584 1.00 96.00 444 THR A CA 1
ATOM 3382 C C . THR A 1 444 ? 29.149 11.409 -9.029 1.00 96.00 444 THR A C 1
ATOM 3384 O O . THR A 1 444 ? 29.648 11.724 -10.105 1.00 96.00 444 THR A O 1
ATOM 3387 N N . ASN A 1 445 ? 29.692 10.465 -8.253 1.00 93.69 445 ASN A N 1
ATOM 3388 C CA . ASN A 1 445 ? 31.020 9.871 -8.466 1.00 93.69 445 ASN A CA 1
ATOM 3389 C C . ASN A 1 445 ? 31.136 8.946 -9.693 1.00 93.69 445 ASN A C 1
ATOM 3391 O O . ASN A 1 445 ? 32.235 8.493 -9.998 1.00 93.69 445 ASN A O 1
ATOM 3395 N N . GLY A 1 446 ? 30.033 8.623 -10.376 1.00 95.19 446 GLY A N 1
ATOM 3396 C CA . GLY A 1 446 ? 30.069 7.755 -11.561 1.00 95.19 446 GLY A CA 1
ATOM 3397 C C . GLY A 1 446 ? 30.288 6.269 -11.256 1.00 95.19 446 GLY A C 1
ATOM 3398 O O . GLY A 1 446 ? 30.724 5.521 -12.129 1.00 95.19 446 GLY A O 1
ATOM 3399 N N . ALA A 1 447 ? 30.032 5.833 -10.020 1.00 97.06 447 ALA A N 1
ATOM 3400 C CA . ALA A 1 447 ? 30.180 4.441 -9.617 1.00 97.06 447 ALA A CA 1
ATOM 3401 C C . ALA A 1 447 ? 29.188 4.041 -8.516 1.00 97.06 447 ALA A C 1
ATOM 3403 O O . ALA A 1 447 ? 28.845 4.843 -7.645 1.00 97.06 447 ALA A O 1
ATOM 3404 N N . ALA A 1 448 ? 28.783 2.774 -8.536 1.00 96.81 448 ALA A N 1
ATOM 3405 C CA . ALA A 1 448 ? 27.938 2.127 -7.543 1.00 96.81 448 ALA A CA 1
ATOM 3406 C C . ALA A 1 448 ? 28.449 0.716 -7.237 1.00 96.81 448 ALA A C 1
ATOM 3408 O O . ALA A 1 448 ? 29.006 0.031 -8.098 1.00 96.81 448 ALA A O 1
ATOM 3409 N N . PHE A 1 449 ? 28.207 0.257 -6.013 1.00 95.94 449 PHE A N 1
ATOM 3410 C CA . PHE A 1 449 ? 28.341 -1.148 -5.653 1.00 95.94 449 PHE A CA 1
ATOM 3411 C C . PHE A 1 449 ? 27.062 -1.604 -4.959 1.00 95.94 449 PHE A C 1
ATOM 3413 O O . PHE A 1 449 ? 26.695 -1.059 -3.920 1.00 95.94 449 PHE A O 1
ATOM 3420 N N . ILE A 1 450 ? 26.391 -2.581 -5.564 1.00 96.44 450 ILE A N 1
ATOM 3421 C CA . ILE A 1 450 ? 25.132 -3.151 -5.083 1.00 96.44 450 ILE A CA 1
ATOM 3422 C C . ILE A 1 450 ? 25.417 -4.566 -4.586 1.00 96.44 450 ILE A C 1
ATOM 3424 O O . ILE A 1 450 ? 26.109 -5.337 -5.251 1.00 96.44 450 ILE A O 1
ATOM 3428 N N . THR A 1 451 ? 24.873 -4.903 -3.424 1.00 96.44 451 THR A N 1
ATOM 3429 C CA . THR A 1 451 ? 24.971 -6.202 -2.751 1.00 96.44 451 THR A CA 1
ATOM 3430 C C . THR A 1 451 ? 23.575 -6.755 -2.462 1.00 96.44 451 THR A C 1
ATOM 3432 O O . THR A 1 451 ? 22.575 -6.073 -2.665 1.00 96.44 451 THR A O 1
ATOM 3435 N N . GLY A 1 452 ? 23.498 -8.003 -1.990 1.00 94.94 452 GLY A N 1
ATOM 3436 C CA . GLY A 1 452 ? 22.222 -8.653 -1.669 1.00 94.94 452 GLY A CA 1
ATOM 3437 C C . GLY A 1 452 ? 21.487 -9.206 -2.892 1.00 94.94 452 GLY A C 1
ATOM 3438 O O . GLY A 1 452 ? 20.311 -9.542 -2.792 1.00 94.94 452 GLY A O 1
ATOM 3439 N N . LEU A 1 453 ? 22.176 -9.311 -4.030 1.00 95.94 453 LEU A N 1
ATOM 3440 C CA . LEU A 1 453 ? 21.652 -9.945 -5.237 1.00 95.94 453 LEU A CA 1
ATOM 3441 C C . LEU A 1 453 ? 21.886 -11.458 -5.188 1.00 95.94 453 LEU A C 1
ATOM 3443 O O . LEU A 1 453 ? 22.836 -11.932 -4.556 1.00 95.94 453 LEU A O 1
ATOM 3447 N N . VAL A 1 454 ? 21.039 -12.223 -5.874 1.00 96.38 454 VAL A N 1
ATOM 3448 C CA . VAL A 1 454 ? 21.117 -13.687 -5.876 1.00 96.38 454 VAL A CA 1
ATOM 3449 C C . VAL A 1 454 ? 22.157 -14.145 -6.898 1.00 96.38 454 VAL A C 1
ATOM 3451 O O . VAL A 1 454 ? 22.126 -13.766 -8.067 1.00 96.38 454 VAL A O 1
ATOM 3454 N N . ASN A 1 455 ? 23.109 -14.969 -6.460 1.00 94.94 455 ASN A N 1
ATOM 3455 C CA . ASN A 1 455 ? 24.100 -15.545 -7.365 1.00 94.94 455 ASN A CA 1
ATOM 3456 C C . ASN A 1 455 ? 23.448 -16.456 -8.404 1.00 94.94 455 ASN A C 1
ATOM 3458 O O . ASN A 1 455 ? 22.577 -17.259 -8.078 1.00 94.94 455 ASN A O 1
ATOM 3462 N N . GLY A 1 456 ? 23.929 -16.370 -9.642 1.00 91.75 456 GLY A N 1
ATOM 3463 C CA . GLY A 1 456 ? 23.419 -17.155 -10.764 1.00 91.75 456 GLY A CA 1
ATOM 3464 C C . GLY A 1 456 ? 22.153 -16.593 -11.412 1.00 91.75 456 GLY A C 1
ATOM 3465 O O . GLY A 1 456 ? 21.855 -17.010 -12.527 1.00 91.75 456 GLY A O 1
ATOM 3466 N N . HIS A 1 457 ? 21.466 -15.637 -10.775 1.00 93.94 457 HIS A N 1
ATOM 3467 C CA . HIS A 1 457 ? 20.321 -14.958 -11.377 1.00 93.94 457 HIS A CA 1
ATOM 3468 C C . HIS A 1 457 ? 20.758 -13.925 -12.421 1.00 93.94 457 HIS A C 1
ATOM 3470 O O . HIS A 1 457 ? 21.770 -13.240 -12.240 1.00 93.94 457 HIS A O 1
ATOM 3476 N N . LYS A 1 458 ? 19.979 -13.778 -13.494 1.00 92.81 458 LYS A N 1
ATOM 3477 C CA . LYS A 1 458 ? 20.174 -12.754 -14.528 1.00 92.81 458 LYS A CA 1
ATOM 3478 C C . LYS A 1 458 ? 19.464 -11.453 -14.165 1.00 92.81 458 LYS A C 1
ATOM 3480 O O . LYS A 1 458 ? 18.275 -11.451 -13.855 1.00 92.81 458 LYS A O 1
ATOM 3485 N N . TYR A 1 459 ? 20.177 -10.338 -14.299 1.00 95.12 459 TYR A N 1
ATOM 3486 C CA . TYR A 1 459 ? 19.649 -9.002 -14.040 1.00 95.12 459 TYR A CA 1
ATOM 3487 C C . TYR A 1 459 ? 19.774 -8.091 -15.260 1.00 95.12 459 TYR A C 1
ATOM 3489 O O . TYR A 1 459 ? 20.834 -8.035 -15.890 1.00 95.12 459 TYR A O 1
ATOM 3497 N N . ASP A 1 460 ? 18.719 -7.323 -15.533 1.00 95.06 460 ASP A N 1
ATOM 3498 C CA . ASP A 1 460 ? 18.796 -6.142 -16.398 1.00 95.06 460 ASP A CA 1
ATOM 3499 C C . ASP A 1 460 ? 19.218 -4.913 -15.567 1.00 95.06 460 ASP A C 1
ATOM 3501 O O . ASP A 1 460 ? 18.935 -4.836 -14.368 1.00 95.06 460 ASP A O 1
ATOM 3505 N N . LEU A 1 461 ? 19.894 -3.950 -16.206 1.00 96.75 461 LEU A N 1
ATOM 3506 C CA . LEU A 1 461 ? 20.467 -2.759 -15.573 1.00 96.75 461 LEU A CA 1
ATOM 3507 C C . LEU A 1 461 ? 20.104 -1.493 -16.354 1.00 96.75 461 LEU A C 1
ATOM 3509 O O . LEU A 1 461 ? 20.302 -1.429 -17.567 1.00 96.75 461 LEU A O 1
ATOM 3513 N N . TRP A 1 462 ? 19.690 -0.445 -15.645 1.00 97.69 462 TRP A N 1
ATOM 3514 C CA . TRP A 1 462 ? 19.559 0.908 -16.185 1.00 97.69 462 TRP A CA 1
ATOM 3515 C C . TRP A 1 462 ? 20.062 1.946 -15.188 1.00 97.69 462 TRP A C 1
ATOM 3517 O O . TRP A 1 462 ? 20.105 1.695 -13.984 1.00 97.69 462 TRP A O 1
ATOM 3527 N N . ILE A 1 463 ? 20.413 3.135 -15.679 1.00 98.19 463 ILE A N 1
ATOM 3528 C CA . ILE A 1 463 ? 20.740 4.275 -14.820 1.00 98.19 463 ILE A CA 1
ATOM 3529 C C . ILE A 1 463 ? 20.020 5.524 -15.323 1.00 98.19 463 ILE A C 1
ATOM 3531 O O . ILE A 1 463 ? 20.119 5.861 -16.501 1.00 98.19 463 ILE A O 1
ATOM 3535 N N . ALA A 1 464 ? 19.316 6.222 -14.433 1.00 96.56 464 ALA A N 1
ATOM 3536 C CA . ALA A 1 464 ? 18.711 7.527 -14.700 1.00 96.56 464 ALA A CA 1
ATOM 3537 C C . ALA A 1 464 ? 19.459 8.641 -13.957 1.00 96.56 464 ALA A C 1
ATOM 3539 O O . ALA A 1 464 ? 20.036 8.425 -12.889 1.00 96.56 464 ALA A O 1
ATOM 3540 N N . THR A 1 465 ? 19.443 9.850 -14.513 1.00 96.75 465 THR A N 1
ATOM 3541 C CA . THR A 1 465 ? 19.927 11.056 -13.832 1.00 96.75 465 THR A CA 1
ATOM 3542 C C . THR A 1 465 ? 18.810 11.708 -13.030 1.00 96.75 465 THR A C 1
ATOM 3544 O O . THR A 1 465 ? 17.643 11.666 -13.411 1.00 96.75 465 THR A O 1
ATOM 3547 N N . TRP A 1 466 ? 19.179 12.370 -11.939 1.00 96.94 466 TRP A N 1
ATOM 3548 C CA . TRP A 1 466 ? 18.334 13.340 -11.253 1.00 96.94 466 TRP A CA 1
ATOM 3549 C C . TRP A 1 466 ? 19.074 14.673 -11.218 1.00 96.94 466 TRP A C 1
ATOM 3551 O O . TRP A 1 466 ? 20.117 14.793 -10.572 1.00 96.94 466 TRP A O 1
ATOM 3561 N N . ALA A 1 467 ? 18.562 15.662 -11.947 1.00 95.62 467 ALA A N 1
ATOM 3562 C CA . ALA A 1 467 ? 19.203 16.962 -12.124 1.00 95.62 467 ALA A CA 1
ATOM 3563 C C . ALA A 1 467 ? 18.268 18.106 -11.734 1.00 95.62 467 ALA A C 1
ATOM 3565 O O . ALA A 1 467 ? 17.052 18.004 -11.889 1.00 95.62 467 ALA A O 1
ATOM 3566 N N . THR A 1 468 ? 18.839 19.205 -11.245 1.00 94.62 468 THR A N 1
ATOM 3567 C CA . THR A 1 468 ? 18.059 20.402 -10.921 1.00 94.62 468 THR A CA 1
ATOM 3568 C C . THR A 1 468 ? 17.787 21.208 -12.186 1.00 94.62 468 THR A C 1
ATOM 3570 O O . THR A 1 468 ? 18.718 21.653 -12.855 1.00 94.62 468 THR A O 1
ATOM 3573 N N . ILE A 1 469 ? 16.512 21.432 -12.490 1.00 89.88 469 ILE A N 1
ATOM 3574 C CA . ILE A 1 469 ? 16.035 22.196 -13.644 1.00 89.88 469 ILE A CA 1
ATOM 3575 C C . ILE A 1 469 ? 15.028 23.218 -13.131 1.00 89.88 469 ILE A C 1
ATOM 3577 O O . ILE A 1 469 ? 14.021 22.851 -12.532 1.00 89.88 469 ILE A O 1
ATOM 3581 N N . ASN A 1 470 ? 15.322 24.508 -13.314 1.00 88.31 470 ASN A N 1
ATOM 3582 C CA . ASN A 1 470 ? 14.498 25.617 -12.809 1.00 88.31 470 ASN A CA 1
ATOM 3583 C C . ASN A 1 470 ? 14.152 25.490 -11.309 1.00 88.31 470 ASN A C 1
ATOM 3585 O O . ASN A 1 470 ? 13.032 25.765 -10.889 1.00 88.31 470 ASN A O 1
ATOM 3589 N N . GLY A 1 471 ? 15.116 25.037 -10.499 1.00 88.00 471 GLY A N 1
ATOM 3590 C CA . GLY A 1 471 ? 14.949 24.855 -9.052 1.00 88.00 471 GLY A CA 1
ATOM 3591 C C . GLY A 1 471 ? 14.224 23.571 -8.629 1.00 88.00 471 GLY A C 1
ATOM 3592 O O . GLY A 1 471 ? 14.119 23.319 -7.433 1.00 88.00 471 GLY A O 1
ATOM 3593 N N . GLN A 1 472 ? 13.770 22.739 -9.571 1.00 89.06 472 GLN A N 1
ATOM 3594 C CA . GLN A 1 472 ? 13.122 21.455 -9.292 1.00 89.06 472 GLN A CA 1
ATOM 3595 C C . GLN A 1 472 ? 14.049 20.286 -9.612 1.00 89.06 472 GLN A C 1
ATOM 3597 O O . GLN A 1 472 ? 14.777 20.317 -10.601 1.00 89.06 472 GLN A O 1
ATOM 3602 N N . LEU A 1 473 ? 14.010 19.236 -8.793 1.00 93.44 473 LEU A N 1
ATOM 3603 C CA . LEU A 1 473 ? 14.752 18.009 -9.056 1.00 93.44 473 LEU A CA 1
ATOM 3604 C C . LEU A 1 473 ? 13.960 17.138 -10.043 1.00 93.44 473 LEU A C 1
ATOM 3606 O O . LEU A 1 473 ? 12.847 16.714 -9.747 1.00 93.44 473 LEU A O 1
ATOM 3610 N N . VAL A 1 474 ? 14.528 16.885 -11.220 1.00 93.69 474 VAL A N 1
ATOM 3611 C CA . VAL A 1 474 ? 13.851 16.218 -12.339 1.00 93.69 474 VAL A CA 1
ATOM 3612 C C . VAL A 1 474 ? 14.607 14.958 -12.729 1.00 93.69 474 VAL A C 1
ATOM 3614 O O . VAL A 1 474 ? 15.825 14.983 -12.924 1.00 93.69 474 VAL A O 1
ATOM 3617 N N . ARG A 1 475 ? 13.863 13.862 -12.884 1.00 93.56 475 ARG A N 1
ATOM 3618 C CA . ARG A 1 475 ? 14.383 12.594 -13.389 1.00 93.56 475 ARG A CA 1
ATOM 3619 C C . ARG A 1 475 ? 14.553 12.630 -14.907 1.00 93.56 475 ARG A C 1
ATOM 3621 O O . ARG A 1 475 ? 13.621 12.984 -15.629 1.00 93.56 475 ARG A O 1
ATOM 3628 N N . GLY A 1 476 ? 15.723 12.219 -15.372 1.00 92.00 476 GLY A N 1
ATOM 3629 C CA . GLY A 1 476 ? 16.025 11.938 -16.769 1.00 92.00 476 GLY A CA 1
ATOM 3630 C C . GLY A 1 476 ? 15.466 10.605 -17.257 1.00 92.00 476 GLY A C 1
ATOM 3631 O O . GLY A 1 476 ? 15.066 9.742 -16.468 1.00 92.00 476 GLY A O 1
ATOM 3632 N N . ASP A 1 477 ? 15.475 10.405 -18.571 1.00 88.81 477 ASP A N 1
ATOM 3633 C CA . ASP A 1 477 ? 15.195 9.083 -19.127 1.00 88.81 477 ASP A CA 1
ATOM 3634 C C . ASP A 1 477 ? 16.373 8.132 -18.838 1.00 88.81 477 ASP A C 1
ATOM 3636 O O . ASP A 1 477 ? 17.537 8.536 -18.937 1.00 88.81 477 ASP A O 1
ATOM 3640 N N . PRO A 1 478 ? 16.099 6.879 -18.435 1.00 93.19 478 PRO A N 1
ATOM 3641 C CA . PRO A 1 478 ? 17.149 5.938 -18.080 1.00 93.19 478 PRO A CA 1
ATOM 3642 C C . PRO A 1 478 ? 17.934 5.474 -19.314 1.00 93.19 478 PRO A C 1
ATOM 3644 O O . PRO A 1 478 ? 17.346 5.103 -20.329 1.00 93.19 478 PRO A O 1
ATOM 3647 N N . THR A 1 479 ? 19.260 5.392 -19.193 1.00 95.94 479 THR A N 1
ATOM 3648 C CA . THR A 1 479 ? 20.119 4.704 -20.169 1.00 95.94 479 THR A CA 1
ATOM 3649 C C . THR A 1 479 ? 20.259 3.234 -19.775 1.00 95.94 479 THR A C 1
ATOM 3651 O O . THR A 1 479 ? 20.550 2.925 -18.618 1.00 95.94 479 THR A O 1
ATOM 3654 N N . GLY A 1 480 ? 20.070 2.320 -20.732 1.00 94.94 480 GLY A N 1
ATOM 3655 C CA . GLY A 1 480 ? 20.305 0.887 -20.532 1.00 94.94 480 GLY A CA 1
ATOM 3656 C C . GLY A 1 480 ? 21.789 0.550 -20.392 1.00 94.94 480 GLY A C 1
ATOM 3657 O O . GLY A 1 480 ? 22.620 1.030 -21.162 1.00 94.94 480 GLY A O 1
ATOM 3658 N N . GLY A 1 481 ? 22.110 -0.278 -19.402 1.00 93.62 481 GLY A N 1
ATOM 3659 C CA . GLY A 1 481 ? 23.427 -0.873 -19.198 1.00 93.62 481 GLY A CA 1
ATOM 3660 C C . GLY A 1 481 ? 23.476 -2.341 -19.638 1.00 93.62 481 GLY A C 1
ATOM 3661 O O . GLY A 1 481 ? 22.455 -2.923 -20.006 1.00 93.62 481 GLY A O 1
ATOM 3662 N N . PRO A 1 482 ? 24.662 -2.970 -19.601 1.00 91.94 482 PRO A N 1
ATOM 3663 C CA . PRO A 1 482 ? 24.788 -4.397 -19.867 1.00 91.94 482 PRO A CA 1
ATOM 3664 C C . PRO A 1 482 ? 24.145 -5.215 -18.741 1.00 91.94 482 PRO A C 1
ATOM 3666 O O . PRO A 1 482 ? 24.418 -4.980 -17.561 1.00 91.94 482 PRO A O 1
ATOM 3669 N N . GLY A 1 483 ? 23.327 -6.203 -19.113 1.00 91.94 483 GLY A N 1
ATOM 3670 C CA . GLY A 1 483 ? 22.801 -7.191 -18.170 1.00 91.94 483 GLY A CA 1
ATOM 3671 C C . GLY A 1 483 ? 23.922 -8.026 -17.549 1.00 91.94 483 GLY A C 1
ATOM 3672 O O . GLY A 1 483 ? 24.995 -8.189 -18.142 1.00 91.94 483 GLY A O 1
ATOM 3673 N N . PHE A 1 484 ? 23.701 -8.556 -16.350 1.00 94.00 484 PHE A N 1
ATOM 3674 C CA . PHE A 1 484 ? 24.760 -9.153 -15.536 1.00 94.00 484 PHE A CA 1
ATOM 3675 C C . PHE A 1 484 ? 24.255 -10.313 -14.659 1.00 94.00 484 PHE A C 1
ATOM 3677 O O . PHE A 1 484 ? 23.062 -10.418 -14.393 1.00 94.00 484 PHE A O 1
ATOM 3684 N N . THR A 1 485 ? 25.176 -11.168 -14.197 1.00 94.25 485 THR A N 1
ATOM 3685 C CA . THR A 1 485 ? 24.863 -12.362 -13.389 1.00 94.25 485 THR A CA 1
ATOM 3686 C C . THR A 1 485 ? 25.780 -12.422 -12.162 1.00 94.25 485 THR A C 1
ATOM 3688 O O . THR A 1 485 ? 26.958 -12.736 -12.311 1.00 94.25 485 THR A O 1
ATOM 3691 N N . PRO A 1 486 ? 25.320 -12.105 -10.940 1.00 94.81 486 PRO A N 1
ATOM 3692 C CA . PRO A 1 486 ? 26.158 -12.158 -9.743 1.00 94.81 486 PRO A CA 1
ATOM 3693 C C . PRO A 1 486 ? 26.808 -13.531 -9.518 1.00 94.81 486 PRO A C 1
ATOM 3695 O O . PRO A 1 486 ? 26.234 -14.577 -9.823 1.00 94.81 486 PRO A O 1
ATOM 3698 N N . GLY A 1 487 ? 28.029 -13.527 -8.983 1.00 90.31 487 GLY A N 1
ATOM 3699 C CA . GLY A 1 487 ? 28.803 -14.740 -8.691 1.00 90.31 487 GLY A CA 1
ATOM 3700 C C . GLY A 1 487 ? 29.504 -15.381 -9.896 1.00 90.31 487 GLY A C 1
ATOM 3701 O O . GLY A 1 487 ? 30.253 -16.339 -9.719 1.00 90.31 487 GLY A O 1
ATOM 3702 N N . SER A 1 488 ? 29.330 -14.857 -11.111 1.00 82.38 488 SER A N 1
ATOM 3703 C CA . SER A 1 488 ? 30.053 -15.330 -12.297 1.00 82.38 488 SER A CA 1
ATOM 3704 C C . SER A 1 488 ? 31.517 -14.855 -12.286 1.00 82.38 488 SER A C 1
ATOM 3706 O O . SER A 1 488 ? 31.776 -13.651 -12.270 1.00 82.38 488 SER A O 1
ATOM 3708 N N . GLY A 1 489 ? 32.480 -15.783 -12.297 1.00 67.75 489 GLY A N 1
ATOM 3709 C CA . GLY A 1 489 ? 33.912 -15.461 -12.188 1.00 67.75 489 GLY A CA 1
ATOM 3710 C C . GLY A 1 489 ? 34.651 -15.228 -13.515 1.00 67.75 489 GLY A C 1
ATOM 3711 O O . GLY A 1 489 ? 35.407 -14.267 -13.623 1.00 67.75 489 GLY A O 1
ATOM 3712 N N . ALA A 1 490 ? 34.458 -16.088 -14.522 1.00 68.44 490 ALA A N 1
ATOM 3713 C CA . ALA A 1 490 ? 35.192 -16.036 -15.792 1.00 68.44 490 ALA A CA 1
ATOM 3714 C C . ALA A 1 490 ? 34.252 -16.160 -16.998 1.00 68.44 490 ALA A C 1
ATOM 3716 O O . ALA A 1 490 ? 33.307 -16.949 -16.979 1.00 68.44 490 ALA A O 1
ATOM 3717 N N . VAL A 1 491 ? 34.531 -15.398 -18.059 1.00 80.00 491 VAL A N 1
ATOM 3718 C CA . VAL A 1 491 ? 33.730 -15.408 -19.289 1.00 80.00 491 VAL A CA 1
ATOM 3719 C C . VAL A 1 491 ? 34.153 -16.589 -20.164 1.00 80.00 491 VAL A C 1
ATOM 3721 O O . VAL A 1 491 ? 35.189 -16.545 -20.827 1.00 80.00 491 VAL A O 1
ATOM 3724 N N . GLY A 1 492 ? 33.373 -17.671 -20.143 1.00 88.62 492 GLY A N 1
ATOM 3725 C CA . GLY A 1 492 ? 33.632 -18.847 -20.975 1.00 88.62 492 GLY A CA 1
ATOM 3726 C C . GLY A 1 492 ? 33.375 -18.575 -22.460 1.00 88.62 492 GLY A C 1
ATOM 3727 O O . GLY A 1 492 ? 32.410 -17.899 -22.816 1.00 88.62 492 GLY A O 1
ATOM 3728 N N . VAL A 1 493 ? 34.221 -19.121 -23.336 1.00 94.19 493 VAL A N 1
ATOM 3729 C CA . VAL A 1 493 ? 34.013 -19.071 -24.793 1.00 94.19 493 VAL A CA 1
ATOM 3730 C C . VAL A 1 493 ? 32.885 -20.042 -25.173 1.00 94.19 493 VAL A C 1
ATOM 3732 O O . VAL A 1 493 ? 32.944 -21.202 -24.753 1.00 94.19 493 VAL A O 1
ATOM 3735 N N . PRO A 1 494 ? 31.870 -19.623 -25.957 1.00 95.06 494 PRO A N 1
ATOM 3736 C CA . PRO A 1 494 ? 30.840 -20.531 -26.451 1.00 95.06 494 PRO A CA 1
ATOM 3737 C C . PRO A 1 494 ? 31.439 -21.704 -27.226 1.00 95.06 494 PRO A C 1
ATOM 3739 O O . PRO A 1 494 ? 32.417 -21.557 -27.958 1.00 95.06 494 PRO A O 1
ATOM 3742 N N . SER A 1 495 ? 30.827 -22.876 -27.102 1.00 95.81 495 SER A N 1
ATOM 3743 C CA . SER A 1 495 ? 31.225 -24.072 -27.847 1.00 95.81 495 SER A CA 1
ATOM 3744 C C . SER A 1 495 ? 30.037 -24.665 -28.596 1.00 95.81 495 SER A C 1
ATOM 3746 O O . SER A 1 495 ? 28.882 -24.316 -28.342 1.00 95.81 495 SER A O 1
ATOM 3748 N N . GLY A 1 496 ? 30.326 -25.547 -29.555 1.00 96.25 496 GLY A N 1
ATOM 3749 C CA . GLY A 1 496 ? 29.290 -26.255 -30.303 1.00 96.25 496 GLY A CA 1
ATOM 3750 C C . GLY A 1 496 ? 28.401 -25.345 -31.151 1.00 96.25 496 GLY A C 1
ATOM 3751 O O . GLY A 1 496 ? 27.226 -25.665 -31.315 1.00 96.25 496 GLY A O 1
ATOM 3752 N N . LEU A 1 497 ? 28.939 -24.229 -31.665 1.00 97.88 497 LEU A N 1
ATOM 3753 C CA . LEU A 1 497 ? 28.230 -23.405 -32.640 1.00 97.8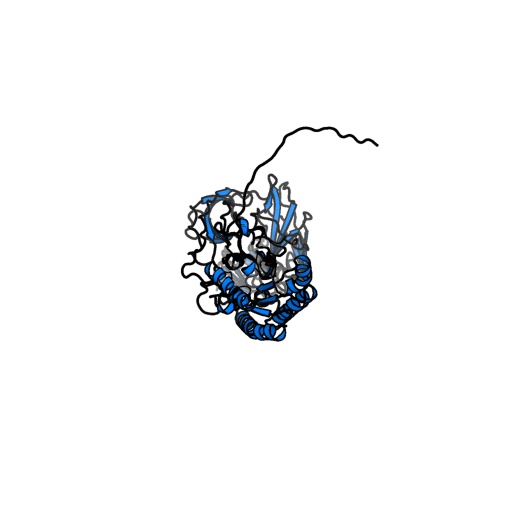8 497 LEU A CA 1
ATOM 3754 C C . LEU A 1 497 ? 27.818 -24.276 -33.835 1.00 97.88 497 LEU A C 1
ATOM 3756 O O . LEU A 1 497 ? 28.602 -25.080 -34.337 1.00 97.88 497 LEU A O 1
ATOM 3760 N N . LYS A 1 498 ? 26.577 -24.122 -34.276 1.00 97.31 498 LYS A N 1
ATOM 3761 C CA . LYS A 1 498 ? 26.005 -24.740 -35.468 1.00 97.31 498 LYS A CA 1
ATOM 3762 C C . LYS A 1 498 ? 25.356 -23.651 -36.300 1.00 97.31 498 LYS A C 1
ATOM 3764 O O . LYS A 1 498 ? 24.623 -22.830 -35.755 1.00 97.31 498 LYS A O 1
ATOM 3769 N N . VAL A 1 499 ? 25.608 -23.684 -37.604 1.00 97.38 499 VAL A N 1
ATOM 3770 C CA . VAL A 1 499 ? 25.002 -22.794 -38.598 1.00 97.38 499 VAL A CA 1
ATOM 3771 C C . VAL A 1 499 ? 24.169 -23.659 -39.531 1.00 97.38 499 VAL A C 1
ATOM 3773 O O . VAL A 1 499 ? 24.710 -24.506 -40.239 1.00 97.38 499 VAL A O 1
ATOM 3776 N N . THR A 1 500 ? 22.852 -23.482 -39.499 1.00 96.50 500 THR A N 1
ATOM 3777 C CA . THR A 1 500 ? 21.902 -24.243 -40.316 1.00 96.50 500 THR A CA 1
ATOM 3778 C C . THR A 1 500 ? 21.309 -23.325 -41.371 1.00 96.50 500 THR A C 1
ATOM 3780 O O . THR A 1 500 ? 20.536 -22.427 -41.046 1.00 96.50 500 THR A O 1
ATOM 3783 N N . THR A 1 501 ? 21.650 -23.551 -42.636 1.00 96.38 501 THR A N 1
ATOM 3784 C CA . THR A 1 501 ? 21.065 -22.806 -43.756 1.00 96.38 501 THR A CA 1
ATOM 3785 C C . THR A 1 501 ? 19.595 -23.191 -43.936 1.00 96.38 501 THR A C 1
ATOM 3787 O O . THR A 1 501 ? 19.277 -24.374 -44.055 1.00 96.38 501 THR A O 1
ATOM 3790 N N . LYS A 1 502 ? 18.698 -22.197 -43.952 1.00 94.56 502 LYS A N 1
ATOM 3791 C CA . LYS A 1 502 ? 17.258 -22.387 -44.209 1.00 94.56 502 LYS A CA 1
ATOM 3792 C C . LYS A 1 502 ? 16.907 -22.183 -45.671 1.00 94.56 502 LYS A C 1
ATOM 3794 O O . LYS A 1 502 ? 16.173 -22.977 -46.247 1.00 94.56 502 LYS A O 1
ATOM 3799 N N . ASP A 1 503 ? 17.446 -21.118 -46.248 1.00 93.69 503 ASP A N 1
ATOM 3800 C CA . ASP A 1 503 ? 17.268 -20.720 -47.638 1.00 93.69 503 ASP A CA 1
ATOM 3801 C C . ASP A 1 503 ? 18.504 -19.934 -48.109 1.00 93.69 503 ASP A C 1
ATOM 3803 O O . ASP A 1 503 ? 19.509 -19.846 -47.401 1.00 93.69 503 ASP A O 1
ATOM 3807 N N . ALA A 1 504 ? 18.461 -19.365 -49.315 1.00 94.06 504 ALA A N 1
ATOM 3808 C CA . ALA A 1 504 ? 19.597 -18.649 -49.893 1.00 94.06 504 ALA A CA 1
ATOM 3809 C C . ALA A 1 504 ? 20.050 -17.418 -49.089 1.00 94.06 504 ALA A C 1
ATOM 3811 O O . ALA A 1 504 ? 21.178 -16.976 -49.280 1.00 94.06 504 ALA A O 1
ATOM 3812 N N . THR A 1 505 ? 19.218 -16.879 -48.197 1.00 95.69 505 THR A N 1
ATOM 3813 C CA . THR A 1 505 ? 19.432 -15.607 -47.483 1.00 95.69 505 THR A CA 1
ATOM 3814 C C . THR A 1 505 ? 19.266 -15.694 -45.963 1.00 95.69 505 THR A C 1
ATOM 3816 O O . THR A 1 505 ? 19.461 -14.683 -45.285 1.00 95.69 505 THR A O 1
ATOM 3819 N N . THR A 1 506 ? 18.942 -16.876 -45.429 1.00 95.69 506 THR A N 1
ATOM 3820 C CA . THR A 1 506 ? 18.593 -17.078 -44.015 1.00 95.69 506 THR A CA 1
ATOM 3821 C C . THR A 1 506 ? 19.342 -18.252 -43.382 1.00 95.69 506 THR A C 1
ATOM 3823 O O . THR A 1 506 ? 19.421 -19.345 -43.957 1.00 95.69 506 THR A O 1
ATOM 3826 N N . VAL A 1 507 ? 19.836 -18.056 -42.155 1.00 96.62 507 VAL A N 1
ATOM 3827 C CA . VAL A 1 507 ? 20.450 -19.095 -41.310 1.00 96.62 507 VAL A CA 1
ATOM 3828 C C . VAL A 1 507 ? 19.843 -19.118 -39.907 1.00 96.62 507 VAL A C 1
ATOM 3830 O O . VAL A 1 507 ? 19.500 -18.076 -39.356 1.00 96.62 507 VAL A O 1
ATOM 3833 N N . ASP A 1 508 ? 19.799 -20.306 -39.306 1.00 96.81 508 ASP A N 1
ATOM 3834 C CA . ASP A 1 508 ? 19.596 -20.499 -37.869 1.00 96.81 508 ASP A CA 1
ATOM 3835 C C . ASP A 1 508 ? 20.924 -20.871 -37.205 1.00 96.81 508 ASP A C 1
ATOM 3837 O O . ASP A 1 508 ? 21.615 -21.806 -37.623 1.00 96.81 508 ASP A O 1
ATOM 3841 N N . LEU A 1 509 ? 21.252 -20.167 -36.129 1.00 97.31 509 LEU A N 1
ATOM 3842 C CA . LEU A 1 509 ? 22.419 -20.399 -35.291 1.00 97.31 509 LEU A CA 1
ATOM 3843 C C . LEU A 1 509 ? 22.006 -21.086 -33.987 1.00 97.31 509 LEU A C 1
ATOM 3845 O O . LEU A 1 509 ? 20.969 -20.758 -33.411 1.00 97.31 509 LEU A O 1
ATOM 3849 N N . GLY A 1 510 ? 22.845 -21.987 -33.478 1.00 97.50 510 GLY A N 1
ATOM 3850 C CA . GLY A 1 510 ? 22.688 -22.578 -32.144 1.00 97.50 510 GLY A CA 1
ATOM 3851 C C . GLY A 1 510 ? 24.030 -22.923 -31.507 1.00 97.50 510 GLY A C 1
ATOM 3852 O O . GLY A 1 510 ? 24.951 -23.312 -32.215 1.00 97.50 510 GLY A O 1
ATOM 3853 N N . TRP A 1 511 ? 24.164 -22.774 -30.191 1.00 97.62 511 TRP A N 1
ATOM 3854 C CA . TRP A 1 511 ? 25.400 -23.053 -29.444 1.00 97.62 511 TRP A CA 1
ATOM 3855 C C . TRP A 1 511 ? 25.107 -23.604 -28.042 1.00 97.62 511 TRP A C 1
ATOM 3857 O O . TRP A 1 511 ? 23.965 -23.613 -27.587 1.00 97.62 511 TRP A O 1
ATOM 3867 N N . ALA A 1 512 ? 26.134 -24.096 -27.346 1.00 96.25 512 ALA A N 1
ATOM 3868 C CA . ALA A 1 512 ? 26.003 -24.548 -25.963 1.00 96.25 512 ALA A CA 1
ATOM 3869 C C . ALA A 1 512 ? 25.941 -23.363 -24.984 1.00 96.25 512 ALA A C 1
ATOM 3871 O O . ALA A 1 512 ? 26.666 -22.377 -25.143 1.00 96.25 512 ALA A O 1
ATOM 3872 N N . ALA A 1 513 ? 25.111 -23.480 -23.943 1.00 92.56 513 ALA A N 1
ATOM 3873 C CA . ALA A 1 513 ? 25.042 -22.488 -22.875 1.00 92.56 513 ALA A CA 1
ATOM 3874 C C . ALA A 1 513 ? 26.366 -22.410 -22.099 1.00 92.56 513 ALA A C 1
ATOM 3876 O O . ALA A 1 513 ? 26.948 -23.431 -21.734 1.00 92.56 513 ALA A O 1
ATOM 3877 N N . VAL A 1 514 ? 26.807 -21.193 -21.798 1.00 91.69 514 VAL A N 1
ATOM 3878 C CA . VAL A 1 514 ? 27.931 -20.906 -20.909 1.00 91.69 514 VAL A CA 1
ATOM 3879 C C . VAL A 1 514 ? 27.393 -20.523 -19.534 1.00 91.69 514 VAL A C 1
ATOM 3881 O O . VAL A 1 514 ? 26.566 -19.619 -19.398 1.00 91.69 514 VAL A O 1
ATOM 3884 N N . THR A 1 515 ? 27.866 -21.214 -18.497 1.00 87.38 515 THR A N 1
ATOM 3885 C CA . THR A 1 515 ? 27.476 -20.952 -17.108 1.00 87.38 515 THR A CA 1
ATOM 3886 C C . THR A 1 515 ? 27.787 -19.510 -16.716 1.00 87.38 515 THR A C 1
ATOM 3888 O O . THR A 1 515 ? 28.910 -19.040 -16.887 1.00 87.38 515 THR A O 1
ATOM 3891 N N . GLY A 1 516 ? 26.793 -18.815 -16.163 1.00 85.19 516 GLY A N 1
ATOM 3892 C CA . GLY A 1 516 ? 26.928 -17.426 -15.719 1.00 85.19 516 GLY A CA 1
ATOM 3893 C C . GLY A 1 516 ? 26.776 -16.375 -16.822 1.00 85.19 516 GLY A C 1
ATOM 3894 O O . GLY A 1 516 ? 26.837 -15.190 -16.511 1.00 85.19 516 GLY A O 1
ATOM 3895 N N . ALA A 1 517 ? 26.547 -16.770 -18.081 1.00 90.75 517 ALA A N 1
ATOM 3896 C CA . ALA A 1 517 ? 26.317 -15.834 -19.179 1.00 90.75 517 ALA A CA 1
ATOM 3897 C C . ALA A 1 517 ? 25.107 -14.924 -18.911 1.00 90.75 517 ALA A C 1
ATOM 3899 O O . ALA A 1 517 ? 24.000 -15.409 -18.665 1.00 90.75 517 ALA A O 1
ATOM 3900 N N . SER A 1 518 ? 25.307 -13.610 -19.025 1.00 89.31 518 SER A N 1
ATOM 3901 C CA . SER A 1 518 ? 24.226 -12.618 -19.058 1.00 89.31 518 SER A CA 1
ATOM 3902 C C . SER A 1 518 ? 23.736 -12.317 -20.481 1.00 89.31 518 SER A C 1
ATOM 3904 O O . SER A 1 518 ? 22.795 -11.548 -20.668 1.00 89.31 518 SER A O 1
ATOM 3906 N N . GLY A 1 519 ? 24.361 -12.933 -21.487 1.00 91.81 519 GLY A N 1
ATOM 3907 C CA . GLY A 1 519 ? 23.943 -12.909 -22.884 1.00 91.81 519 GLY A CA 1
ATOM 3908 C C . GLY A 1 519 ? 25.062 -13.349 -23.826 1.00 91.81 519 GLY A C 1
ATOM 3909 O O . GLY A 1 519 ? 26.140 -13.748 -23.385 1.00 91.81 519 GLY A O 1
ATOM 3910 N N . TYR A 1 520 ? 24.811 -13.256 -25.128 1.00 93.69 520 TYR A N 1
ATOM 3911 C CA . TYR A 1 520 ? 25.760 -13.588 -26.191 1.00 93.69 520 TYR A CA 1
ATOM 3912 C C . TYR A 1 520 ? 25.755 -12.516 -27.278 1.00 93.69 520 TYR A C 1
ATOM 3914 O O . TYR A 1 520 ? 24.735 -11.862 -27.503 1.00 93.69 520 TYR A O 1
ATOM 3922 N N . LYS A 1 521 ? 26.875 -12.361 -27.988 1.00 95.19 521 LYS A N 1
ATOM 3923 C CA . LYS A 1 521 ? 26.933 -11.589 -29.236 1.00 95.19 521 LYS A CA 1
ATOM 3924 C C . LYS A 1 521 ? 27.216 -12.516 -30.402 1.00 95.19 521 LYS A C 1
ATOM 3926 O O . LYS A 1 521 ? 28.132 -13.334 -30.333 1.00 95.19 521 LYS A O 1
ATOM 3931 N N . VAL A 1 522 ? 26.458 -12.341 -31.478 1.00 96.31 522 VAL A N 1
ATOM 3932 C CA . VAL A 1 522 ? 26.728 -12.972 -32.770 1.00 96.31 522 VAL A CA 1
ATOM 3933 C C . VAL A 1 522 ? 27.497 -11.989 -33.641 1.00 96.31 522 VAL A C 1
ATOM 3935 O O . VAL A 1 522 ? 27.124 -10.822 -33.776 1.00 96.31 522 VAL A O 1
ATOM 3938 N N . TYR A 1 523 ? 28.569 -12.498 -34.228 1.00 95.69 523 TYR A N 1
ATOM 3939 C CA . TYR A 1 523 ? 29.422 -11.816 -35.179 1.00 95.69 523 TYR A CA 1
ATOM 3940 C C . TYR A 1 523 ? 29.294 -12.474 -36.542 1.00 95.69 523 TYR A C 1
ATOM 3942 O O . TYR A 1 523 ? 29.264 -13.703 -36.634 1.00 95.69 523 TYR A O 1
ATOM 3950 N N . LEU A 1 524 ? 29.304 -11.657 -37.588 1.00 94.44 524 LEU A N 1
ATOM 3951 C CA . LEU A 1 524 ? 29.327 -12.109 -38.972 1.00 94.44 524 LEU A CA 1
ATOM 3952 C C . LEU A 1 524 ? 30.269 -11.257 -39.816 1.00 94.44 524 LEU A C 1
ATOM 3954 O O . LEU A 1 524 ? 30.524 -10.097 -39.500 1.00 94.44 524 LEU A O 1
ATOM 3958 N N . ARG A 1 525 ? 30.769 -11.833 -40.905 1.00 94.31 525 ARG A N 1
ATOM 3959 C CA . ARG A 1 525 ? 31.426 -11.095 -41.990 1.00 94.31 525 ARG A CA 1
ATOM 3960 C C . ARG A 1 525 ? 31.225 -11.809 -43.312 1.00 94.31 525 ARG A C 1
ATOM 3962 O O . ARG A 1 525 ? 30.982 -13.018 -43.319 1.00 94.31 525 ARG A O 1
ATOM 3969 N N . ASN A 1 526 ? 31.382 -11.077 -44.407 1.00 93.62 526 ASN A N 1
ATOM 3970 C CA . ASN A 1 526 ? 31.471 -11.679 -45.726 1.00 93.62 526 ASN A CA 1
ATOM 3971 C C . ASN A 1 526 ? 32.907 -12.183 -45.954 1.00 93.62 526 ASN A C 1
ATOM 3973 O O . ASN A 1 526 ? 33.883 -11.448 -45.811 1.00 93.62 526 ASN A O 1
ATOM 3977 N N . ILE A 1 527 ? 33.047 -13.467 -46.273 1.00 93.44 527 ILE A N 1
ATOM 3978 C CA . ILE A 1 527 ? 34.348 -14.131 -46.425 1.00 93.44 527 ILE A CA 1
ATOM 3979 C C . ILE A 1 527 ? 35.047 -13.772 -47.742 1.00 93.44 527 ILE A C 1
ATOM 3981 O O . ILE A 1 527 ? 36.239 -14.030 -47.884 1.00 93.44 527 ILE A O 1
ATOM 3985 N N . ASN A 1 528 ? 34.327 -13.180 -48.700 1.00 92.12 528 ASN A N 1
ATOM 3986 C CA . ASN A 1 528 ? 34.833 -12.922 -50.050 1.00 92.12 528 ASN A CA 1
ATOM 3987 C C . ASN A 1 528 ? 35.318 -11.485 -50.281 1.00 92.12 528 ASN A C 1
ATOM 3989 O O . ASN A 1 528 ? 35.954 -11.226 -51.298 1.00 92.12 528 ASN A O 1
ATOM 3993 N N . ASP A 1 529 ? 35.009 -10.546 -49.386 1.00 89.56 529 ASP A N 1
ATOM 3994 C CA . ASP A 1 529 ? 35.323 -9.120 -49.566 1.00 89.56 529 ASP A CA 1
ATOM 3995 C C . ASP A 1 529 ? 36.330 -8.574 -48.541 1.00 89.56 529 ASP A C 1
ATOM 3997 O O . ASP A 1 529 ? 36.682 -7.396 -48.579 1.00 89.56 529 ASP A O 1
ATOM 4001 N N . GLY A 1 530 ? 36.818 -9.425 -47.633 1.00 81.75 530 GLY A N 1
ATOM 4002 C CA . GLY A 1 530 ? 37.756 -9.023 -46.585 1.00 81.75 530 GLY A CA 1
ATOM 4003 C C . GLY A 1 530 ? 37.141 -8.112 -45.518 1.00 81.75 530 GLY A C 1
ATOM 4004 O O . GLY A 1 530 ? 37.886 -7.472 -44.773 1.00 81.75 530 GLY A O 1
ATOM 4005 N N . SER A 1 531 ? 35.809 -8.042 -45.426 1.00 87.25 531 SER A N 1
ATOM 4006 C CA . SER A 1 531 ? 35.111 -7.234 -44.426 1.00 87.25 531 SER A CA 1
ATOM 4007 C C . SER A 1 531 ? 35.506 -7.599 -42.990 1.00 87.25 531 SER A C 1
ATOM 4009 O O . SER A 1 531 ? 35.777 -8.754 -42.635 1.00 87.25 531 SER A O 1
ATOM 4011 N N . ALA A 1 532 ? 35.549 -6.578 -42.131 1.00 91.50 532 ALA A N 1
ATOM 4012 C CA . ALA A 1 532 ? 35.662 -6.780 -40.694 1.00 91.50 532 ALA A CA 1
ATOM 4013 C C . ALA A 1 532 ? 34.375 -7.419 -40.150 1.00 91.50 532 ALA A C 1
ATOM 4015 O O . ALA A 1 532 ? 33.295 -7.239 -40.711 1.00 91.50 532 ALA A O 1
ATOM 4016 N N . TYR A 1 533 ? 34.487 -8.132 -39.028 1.00 91.00 533 TYR A N 1
ATOM 4017 C CA . TYR A 1 533 ? 33.308 -8.636 -38.329 1.00 91.00 533 TYR A CA 1
ATOM 4018 C C . TYR A 1 533 ? 32.401 -7.487 -37.889 1.00 91.00 533 TYR A C 1
ATOM 4020 O O . TYR A 1 533 ? 32.845 -6.581 -37.183 1.00 91.00 533 TYR A O 1
ATOM 4028 N N . SER A 1 534 ? 31.127 -7.577 -38.249 1.00 91.12 534 SER A N 1
ATOM 4029 C CA . SER A 1 534 ? 30.044 -6.797 -37.662 1.00 91.12 534 SER A CA 1
ATOM 4030 C C . SER A 1 534 ? 29.298 -7.638 -36.624 1.00 91.12 534 SER A C 1
ATOM 4032 O O . SER A 1 534 ? 29.479 -8.856 -36.540 1.00 91.12 534 SER A O 1
ATOM 4034 N N . THR A 1 535 ? 28.483 -6.985 -35.797 1.00 90.12 535 THR A N 1
ATOM 4035 C CA . THR A 1 535 ? 27.543 -7.651 -34.889 1.00 90.12 535 THR A CA 1
ATOM 4036 C C . THR A 1 535 ? 26.123 -7.442 -35.381 1.00 90.12 535 THR A C 1
ATOM 4038 O O . THR A 1 535 ? 25.818 -6.399 -35.958 1.00 90.12 535 THR A O 1
ATOM 4041 N N . ASP A 1 536 ? 25.225 -8.370 -35.058 1.00 81.81 536 ASP A N 1
ATOM 4042 C CA . ASP A 1 536 ? 23.792 -8.247 -35.370 1.00 81.81 536 ASP A CA 1
ATOM 4043 C C . ASP A 1 536 ? 23.040 -7.259 -34.443 1.00 81.81 536 ASP A C 1
ATOM 4045 O O . ASP A 1 536 ? 21.883 -7.439 -34.083 1.00 81.81 536 ASP A O 1
ATOM 4049 N N . GLY A 1 537 ? 23.736 -6.221 -33.969 1.00 69.25 537 GLY A N 1
ATOM 4050 C CA . GLY A 1 537 ? 23.182 -5.106 -33.189 1.00 69.25 537 GLY A CA 1
ATOM 4051 C C . GLY A 1 537 ? 22.702 -5.403 -31.757 1.00 69.25 537 GLY A C 1
ATOM 4052 O O . GLY A 1 537 ? 22.602 -4.461 -30.973 1.00 69.25 537 GLY A O 1
ATOM 4053 N N . GLY A 1 538 ? 22.442 -6.662 -31.382 1.00 81.44 538 GLY A N 1
ATOM 4054 C CA . GLY A 1 538 ? 21.809 -7.026 -30.105 1.00 81.44 538 GLY A CA 1
ATOM 4055 C C . GLY A 1 538 ? 22.586 -8.005 -29.216 1.00 81.44 538 GLY A C 1
ATOM 4056 O O . GLY A 1 538 ? 23.470 -8.735 -29.664 1.00 81.44 538 GLY A O 1
ATOM 4057 N N . VAL A 1 539 ? 22.215 -8.032 -27.930 1.00 89.19 539 VAL A N 1
ATOM 4058 C CA . VAL A 1 539 ? 22.608 -9.083 -26.977 1.00 89.19 539 VAL A CA 1
ATOM 4059 C C . VAL A 1 539 ? 21.541 -10.171 -26.980 1.00 89.19 539 VAL A C 1
ATOM 4061 O O . VAL A 1 539 ? 20.376 -9.914 -26.683 1.00 89.19 539 VAL A O 1
ATOM 4064 N N . ILE A 1 540 ? 21.947 -11.397 -27.290 1.00 91.75 540 ILE A N 1
ATOM 4065 C CA . ILE A 1 540 ? 21.057 -12.553 -27.380 1.00 91.75 540 ILE A CA 1
ATOM 4066 C C . ILE A 1 540 ? 21.001 -13.233 -26.013 1.00 91.75 540 ILE A C 1
ATOM 4068 O O . ILE A 1 540 ? 22.028 -13.615 -25.458 1.00 91.75 540 ILE A O 1
ATOM 4072 N N . GLN A 1 541 ? 19.798 -13.378 -25.459 1.00 86.62 541 GLN A N 1
ATOM 4073 C CA . GLN A 1 541 ? 19.589 -13.950 -24.120 1.00 86.62 541 GLN A CA 1
ATOM 4074 C C . GLN A 1 541 ? 19.493 -15.484 -24.112 1.00 86.62 541 GLN A C 1
ATOM 4076 O O . GLN A 1 541 ? 19.699 -16.120 -23.073 1.00 86.62 541 GLN A O 1
ATOM 4081 N N . GLY A 1 542 ? 19.182 -16.069 -25.271 1.00 90.06 542 GLY A N 1
ATOM 4082 C CA . GLY A 1 542 ? 19.126 -17.510 -25.499 1.00 90.06 542 GLY A CA 1
ATOM 4083 C C . GLY A 1 542 ? 20.413 -18.072 -26.101 1.00 90.06 542 GLY A C 1
ATOM 4084 O O . GLY A 1 542 ? 21.416 -17.379 -26.247 1.00 90.06 542 GLY A O 1
ATOM 4085 N N . THR A 1 543 ? 20.370 -19.346 -26.478 1.00 95.38 543 THR A N 1
ATOM 4086 C CA . THR A 1 543 ? 21.494 -20.067 -27.099 1.00 95.38 543 THR A CA 1
ATOM 4087 C C . THR A 1 543 ? 21.261 -20.376 -28.577 1.00 95.38 543 THR A C 1
ATOM 4089 O O . THR A 1 543 ? 21.830 -21.318 -29.129 1.00 95.38 543 THR A O 1
ATOM 4092 N N . SER A 1 544 ? 20.373 -19.613 -29.206 1.00 95.81 544 SER A N 1
ATOM 4093 C CA . SER A 1 544 ? 20.028 -19.720 -30.617 1.00 95.81 544 SER A CA 1
ATOM 4094 C C . SER A 1 544 ? 19.647 -18.357 -31.168 1.00 95.81 544 SER A C 1
ATOM 4096 O O . SER A 1 544 ? 19.122 -17.523 -30.428 1.00 95.81 544 SER A O 1
ATOM 4098 N N . HIS A 1 545 ? 19.870 -18.149 -32.463 1.00 95.69 545 HIS A N 1
ATOM 4099 C CA . HIS A 1 545 ? 19.549 -16.892 -33.132 1.00 95.69 545 HIS A CA 1
ATOM 4100 C C . HIS A 1 545 ? 19.322 -17.091 -34.630 1.00 95.69 545 HIS A C 1
ATOM 4102 O O . HIS A 1 545 ? 20.112 -17.771 -35.277 1.00 95.69 545 HIS A O 1
ATOM 4108 N N . GLY A 1 546 ? 18.255 -16.509 -35.172 1.00 94.50 546 GLY A N 1
ATOM 4109 C CA . GLY A 1 546 ? 17.967 -16.532 -36.607 1.00 94.50 546 GLY A CA 1
ATOM 4110 C C . GLY A 1 546 ? 18.462 -15.253 -37.274 1.00 94.50 546 GLY A C 1
ATOM 4111 O O . GLY A 1 546 ? 18.240 -14.165 -36.746 1.00 94.50 546 GLY A O 1
ATOM 4112 N N . MET A 1 547 ? 19.109 -15.374 -38.431 1.00 93.31 547 MET A N 1
ATOM 4113 C CA . MET A 1 547 ? 19.601 -14.237 -39.214 1.00 93.31 547 MET A CA 1
ATOM 4114 C C . MET A 1 547 ? 19.114 -14.323 -40.657 1.00 93.31 547 MET A C 1
ATOM 4116 O O . MET A 1 547 ? 19.250 -15.368 -41.290 1.00 93.31 547 MET A O 1
ATOM 4120 N N . ALA A 1 548 ? 18.583 -13.216 -41.179 1.00 92.44 548 ALA A N 1
ATOM 4121 C CA . ALA A 1 548 ? 18.035 -13.098 -42.531 1.00 92.44 548 ALA A CA 1
ATOM 4122 C C . ALA A 1 548 ? 18.708 -11.956 -43.317 1.00 92.44 548 ALA A C 1
ATOM 4124 O O . ALA A 1 548 ? 19.562 -11.246 -42.789 1.00 92.44 548 ALA A O 1
ATOM 4125 N N . PHE A 1 549 ? 18.300 -11.766 -44.578 1.00 91.31 549 PHE A N 1
ATOM 4126 C CA . PHE A 1 549 ? 18.813 -10.726 -45.487 1.00 91.31 549 PHE A CA 1
ATOM 4127 C C . PHE A 1 549 ? 20.323 -10.826 -45.783 1.00 91.31 549 PHE A C 1
ATOM 4129 O O . PHE A 1 549 ? 20.992 -9.827 -46.049 1.00 91.31 549 PHE A O 1
ATOM 4136 N N . LEU A 1 550 ? 20.868 -12.045 -45.781 1.00 92.06 550 LEU A N 1
ATOM 4137 C CA . LEU A 1 550 ? 22.281 -12.316 -46.047 1.00 92.06 550 LEU A CA 1
ATOM 4138 C C . LEU A 1 550 ? 22.555 -12.380 -47.560 1.00 92.06 550 LEU A C 1
ATOM 4140 O O . LEU A 1 550 ? 22.627 -13.455 -48.157 1.00 92.06 550 LEU A O 1
ATOM 4144 N N . PHE A 1 551 ? 22.697 -11.217 -48.198 1.00 90.25 551 PHE A N 1
ATOM 4145 C CA . PHE A 1 551 ? 22.966 -11.091 -49.637 1.00 90.25 551 PHE A CA 1
ATOM 4146 C C . PHE A 1 551 ? 24.469 -11.008 -49.963 1.00 90.25 551 PHE A C 1
ATOM 4148 O O . PHE A 1 551 ? 25.219 -10.411 -49.195 1.00 90.25 551 PHE A O 1
ATOM 4155 N N . PRO A 1 552 ? 24.928 -11.557 -51.109 1.00 91.38 552 PRO A N 1
ATOM 4156 C CA . PRO A 1 552 ? 24.149 -12.189 -52.185 1.00 91.38 552 PRO A CA 1
ATOM 4157 C C . PRO A 1 552 ? 23.873 -13.689 -51.967 1.00 91.38 552 PRO A C 1
ATOM 4159 O O . PRO A 1 552 ? 23.433 -14.378 -52.883 1.00 91.38 552 PRO A O 1
ATOM 4162 N N . GLY A 1 553 ? 24.151 -14.206 -50.773 1.00 93.50 553 GLY A N 1
ATOM 4163 C CA . GLY A 1 553 ? 23.813 -15.567 -50.382 1.00 93.50 553 GLY A CA 1
ATOM 4164 C C . GLY A 1 553 ? 24.529 -15.974 -49.101 1.00 93.50 553 GLY A C 1
ATOM 4165 O O . GLY A 1 553 ? 25.664 -15.546 -48.877 1.00 93.50 553 GLY A O 1
ATOM 4166 N N . VAL A 1 554 ? 23.902 -16.822 -48.284 1.00 94.75 554 VAL A N 1
ATOM 4167 C CA . VAL A 1 554 ? 24.424 -17.217 -46.961 1.00 94.75 554 VAL A CA 1
ATOM 4168 C C . VAL A 1 554 ? 25.827 -17.820 -47.016 1.00 94.75 554 VAL A C 1
ATOM 4170 O O . VAL A 1 554 ? 26.631 -17.565 -46.131 1.00 94.75 554 VAL A O 1
ATOM 4173 N N . TRP A 1 555 ? 26.174 -18.539 -48.087 1.00 94.38 555 TRP A N 1
ATOM 4174 C CA . TRP A 1 555 ? 27.488 -19.176 -48.277 1.00 94.38 555 TRP A CA 1
ATOM 4175 C C . TRP A 1 555 ? 28.656 -18.196 -48.423 1.00 94.38 555 TRP A C 1
ATOM 4177 O O . TRP A 1 555 ? 29.807 -18.615 -48.508 1.00 94.38 555 TRP A O 1
ATOM 4187 N N . ASN A 1 556 ? 28.368 -16.899 -48.492 1.00 95.06 556 ASN A N 1
ATOM 4188 C CA . ASN A 1 556 ? 29.378 -15.852 -48.471 1.00 95.06 556 ASN A CA 1
ATOM 4189 C C . ASN A 1 556 ? 29.680 -15.374 -47.048 1.00 95.06 556 ASN A C 1
ATOM 4191 O O . ASN A 1 556 ? 30.509 -14.490 -46.895 1.00 95.06 556 ASN A O 1
ATOM 4195 N N . PHE A 1 557 ? 29.031 -15.921 -46.018 1.00 95.38 557 PHE A N 1
ATOM 4196 C CA . PHE A 1 557 ? 29.165 -15.460 -44.642 1.00 95.38 557 PHE A CA 1
ATOM 4197 C C . PHE A 1 557 ? 29.696 -16.552 -43.719 1.00 95.38 557 PHE A C 1
ATOM 4199 O O . PHE A 1 557 ? 29.348 -17.729 -43.842 1.00 95.38 557 PHE A O 1
ATOM 4206 N N . GLU A 1 558 ? 30.500 -16.133 -42.745 1.00 96.19 558 GLU A N 1
ATOM 4207 C CA . GLU A 1 558 ? 30.833 -16.944 -41.578 1.00 96.19 558 GLU A CA 1
ATOM 4208 C C . GLU A 1 558 ? 30.377 -16.273 -40.289 1.00 96.19 558 GLU A C 1
ATOM 4210 O O . GLU A 1 558 ? 30.342 -15.044 -40.188 1.00 96.19 558 GLU A O 1
ATOM 4215 N N . PHE A 1 559 ? 30.046 -17.104 -39.304 1.00 96.62 559 PHE A N 1
ATOM 4216 C CA . PHE A 1 559 ? 29.437 -16.689 -38.050 1.00 96.62 559 PHE A CA 1
ATOM 4217 C C . PHE A 1 559 ? 30.267 -17.170 -36.874 1.00 96.62 559 PHE A C 1
ATOM 4219 O O . PHE A 1 559 ? 30.741 -18.303 -36.864 1.00 96.62 559 PHE A O 1
ATOM 4226 N N . CYS A 1 560 ? 30.391 -16.335 -35.853 1.00 96.69 560 CYS A N 1
ATOM 4227 C CA . CYS A 1 560 ? 30.951 -16.719 -34.564 1.00 96.69 560 CYS A CA 1
ATOM 4228 C C . CYS A 1 560 ? 30.185 -16.056 -33.426 1.00 96.69 560 CYS A C 1
ATOM 4230 O O . CYS A 1 560 ? 29.495 -15.057 -33.605 1.00 96.69 560 CYS A O 1
ATOM 4232 N N . VAL A 1 561 ? 30.298 -16.637 -32.240 1.00 97.06 561 VAL A N 1
ATOM 4233 C CA . VAL A 1 561 ? 29.555 -16.210 -31.048 1.00 97.06 561 VAL A CA 1
ATOM 4234 C C . VAL A 1 561 ? 30.509 -16.005 -29.883 1.00 97.06 561 VAL A C 1
ATOM 4236 O O . VAL A 1 561 ? 31.401 -16.830 -29.683 1.00 97.06 561 VAL A O 1
ATOM 4239 N N . SER A 1 562 ? 30.317 -14.943 -29.107 1.00 95.50 562 SER A N 1
ATOM 4240 C CA . SER A 1 562 ? 30.973 -14.721 -27.812 1.00 95.50 562 SER A CA 1
ATOM 4241 C C . SER A 1 562 ? 29.942 -14.676 -26.683 1.00 95.50 562 SER A C 1
ATOM 4243 O O . SER A 1 562 ? 28.756 -14.424 -26.909 1.00 95.50 562 SER A O 1
ATOM 4245 N N . THR A 1 563 ? 30.399 -14.920 -25.459 1.00 94.12 563 THR A N 1
ATOM 4246 C CA . THR A 1 563 ? 29.598 -14.793 -24.238 1.00 94.12 563 THR A CA 1
ATOM 4247 C C . THR A 1 563 ? 29.817 -13.425 -23.609 1.00 94.12 563 THR A C 1
ATOM 4249 O O . THR A 1 563 ? 30.943 -12.924 -23.601 1.00 94.12 563 THR A O 1
ATOM 4252 N N . LEU A 1 564 ? 28.767 -12.865 -23.013 1.00 92.00 564 LEU A N 1
ATOM 4253 C CA . LEU A 1 564 ? 28.819 -11.697 -22.141 1.00 92.00 564 LEU A CA 1
ATOM 4254 C C . LEU A 1 564 ? 28.552 -12.083 -20.688 1.00 92.00 564 LEU A C 1
ATOM 4256 O O . LEU A 1 564 ? 27.682 -12.904 -20.394 1.00 92.00 564 LEU A O 1
ATOM 4260 N N . VAL A 1 565 ? 29.296 -11.451 -19.786 1.00 90.50 565 VAL A N 1
ATOM 4261 C CA . VAL A 1 565 ? 29.095 -11.499 -18.337 1.00 90.50 565 VAL A CA 1
ATOM 4262 C C . VAL A 1 565 ? 29.267 -10.076 -17.807 1.00 90.50 565 VAL A C 1
ATOM 4264 O O . VAL A 1 565 ? 30.384 -9.593 -17.602 1.00 90.50 565 VAL A O 1
ATOM 4267 N N . GLY A 1 566 ? 28.150 -9.364 -17.650 1.00 90.75 566 GLY A N 1
ATOM 4268 C CA . GLY A 1 566 ? 28.187 -7.912 -17.481 1.00 90.75 566 GLY A CA 1
ATOM 4269 C C . GLY A 1 566 ? 28.825 -7.249 -18.705 1.00 90.75 566 GLY A C 1
ATOM 4270 O O . GLY A 1 566 ? 28.445 -7.514 -19.843 1.00 90.75 566 GLY A O 1
ATOM 4271 N N . SER A 1 567 ? 29.833 -6.412 -18.476 1.00 92.56 567 SER A N 1
ATOM 4272 C CA . SER A 1 567 ? 30.627 -5.773 -19.533 1.00 92.56 567 SER A CA 1
ATOM 4273 C C . SER A 1 567 ? 31.764 -6.629 -20.078 1.00 92.56 567 SER A C 1
ATOM 4275 O O . SER A 1 567 ? 32.389 -6.232 -21.060 1.00 92.56 567 SER A O 1
ATOM 4277 N N . ALA A 1 568 ? 32.078 -7.759 -19.444 1.00 91.69 568 ALA A N 1
ATOM 4278 C CA . ALA A 1 568 ? 33.156 -8.621 -19.899 1.00 91.69 568 ALA A CA 1
ATOM 4279 C C . ALA A 1 568 ? 32.669 -9.520 -21.042 1.00 91.69 568 ALA A C 1
ATOM 4281 O O . ALA A 1 568 ? 31.585 -10.099 -20.972 1.00 91.69 568 ALA A O 1
ATOM 4282 N N . GLU A 1 569 ? 33.491 -9.654 -22.080 1.00 92.81 569 GLU A N 1
ATOM 4283 C CA . GLU A 1 569 ? 33.201 -10.458 -23.264 1.00 92.81 569 GLU A CA 1
ATOM 4284 C C . GLU A 1 569 ? 34.288 -11.521 -23.467 1.00 92.81 569 GLU A C 1
ATOM 4286 O O . GLU A 1 569 ? 35.476 -11.240 -23.299 1.00 92.81 569 GLU A O 1
ATOM 4291 N N . SER A 1 570 ? 33.893 -12.751 -23.806 1.00 94.19 570 SER A N 1
ATOM 4292 C CA . SER A 1 570 ? 34.842 -13.832 -24.087 1.00 94.19 570 SER A CA 1
ATOM 4293 C C . SER A 1 570 ? 35.532 -13.638 -25.439 1.00 94.19 570 SER A C 1
ATOM 4295 O O . SER A 1 570 ? 35.083 -12.875 -26.295 1.00 94.19 570 SER A O 1
ATOM 4297 N N . ALA A 1 571 ? 36.566 -14.440 -25.712 1.00 94.50 571 ALA A N 1
ATOM 4298 C CA . ALA A 1 571 ? 36.955 -14.680 -27.100 1.00 94.50 571 ALA A CA 1
ATOM 4299 C C . ALA A 1 571 ? 35.766 -15.249 -27.903 1.00 94.50 571 ALA A C 1
ATOM 4301 O O . ALA A 1 571 ? 34.837 -15.842 -27.339 1.00 94.50 571 ALA A O 1
ATOM 4302 N N . LYS A 1 572 ? 35.794 -15.061 -29.224 1.00 95.44 572 LYS A N 1
ATOM 4303 C CA . LYS A 1 572 ? 34.793 -15.644 -30.121 1.00 95.44 572 LYS A CA 1
ATOM 4304 C C . LYS A 1 572 ? 35.001 -17.158 -30.206 1.00 95.44 572 LYS A C 1
ATOM 4306 O O . LYS A 1 572 ? 36.135 -17.635 -30.173 1.00 95.44 572 LYS A O 1
ATOM 4311 N N . SER A 1 573 ? 33.910 -17.901 -30.329 1.00 96.75 573 SER A N 1
ATOM 4312 C CA . SER A 1 573 ? 33.936 -19.306 -30.742 1.00 96.75 573 SER A CA 1
ATOM 4313 C C . SER A 1 573 ? 34.572 -19.459 -32.132 1.00 96.75 573 SER A C 1
ATOM 4315 O O . SER A 1 573 ? 34.647 -18.475 -32.877 1.00 96.75 573 SER A O 1
ATOM 4317 N N . PRO A 1 574 ? 35.024 -20.672 -32.506 1.00 96.31 574 PRO A N 1
ATOM 4318 C CA . PRO A 1 574 ? 35.430 -20.951 -33.877 1.00 96.31 574 PRO A CA 1
ATOM 4319 C C . PRO A 1 574 ? 34.338 -20.536 -34.866 1.00 96.31 574 PRO A C 1
ATOM 4321 O O . PRO A 1 574 ? 33.170 -20.892 -34.691 1.00 96.31 574 PRO A O 1
ATOM 4324 N N . CYS A 1 575 ? 34.727 -19.776 -35.887 1.00 96.19 575 CYS A N 1
ATOM 4325 C CA . CYS A 1 575 ? 33.800 -19.290 -36.896 1.00 96.19 575 CYS A CA 1
ATOM 4326 C C . CYS A 1 575 ? 33.371 -20.423 -37.829 1.00 96.19 575 CYS A C 1
ATOM 4328 O O . CYS A 1 575 ? 34.172 -21.294 -38.171 1.00 96.19 575 CYS A O 1
ATOM 4330 N N . ILE A 1 576 ? 32.108 -20.408 -38.245 1.00 97.06 576 ILE A N 1
ATOM 4331 C CA . ILE A 1 576 ? 31.539 -21.409 -39.145 1.00 97.06 576 ILE A CA 1
ATOM 4332 C C . ILE A 1 576 ? 30.947 -20.699 -40.354 1.00 97.06 576 ILE A C 1
ATOM 4334 O O . ILE A 1 576 ? 30.048 -19.869 -40.214 1.00 97.06 576 ILE A O 1
ATOM 4338 N N . ALA A 1 577 ? 31.446 -21.044 -41.540 1.00 95.38 577 ALA A N 1
ATOM 4339 C CA . ALA A 1 577 ? 30.862 -20.618 -42.803 1.00 95.38 577 ALA A CA 1
ATOM 4340 C C . ALA A 1 577 ? 29.519 -21.323 -43.032 1.00 95.38 577 ALA A C 1
ATOM 4342 O O . ALA A 1 577 ? 29.408 -22.539 -42.848 1.00 95.38 577 ALA A O 1
ATOM 4343 N N . ALA A 1 578 ? 28.503 -20.570 -43.447 1.00 94.44 578 ALA A N 1
ATOM 4344 C CA . ALA A 1 578 ? 27.237 -21.166 -43.854 1.00 94.44 578 ALA A CA 1
ATOM 4345 C C . ALA A 1 578 ? 27.413 -21.990 -45.135 1.00 94.44 578 ALA A C 1
ATOM 4347 O O . ALA A 1 578 ? 28.192 -21.654 -46.028 1.00 94.44 578 ALA A O 1
ATOM 4348 N N . GLN A 1 579 ? 26.665 -23.085 -45.234 1.00 91.88 579 GLN A N 1
ATOM 4349 C CA . GLN A 1 579 ? 26.673 -23.924 -46.428 1.00 91.88 579 GLN A CA 1
ATOM 4350 C C . GLN A 1 579 ? 25.676 -23.404 -47.463 1.00 91.88 579 GLN A C 1
ATOM 4352 O O . GLN A 1 579 ? 24.703 -22.720 -47.130 1.00 91.88 579 GLN A O 1
ATOM 4357 N N . ARG A 1 580 ? 25.905 -23.748 -48.735 1.00 90.50 580 ARG A N 1
ATOM 4358 C CA . ARG A 1 580 ? 24.912 -23.501 -49.785 1.00 90.50 580 ARG A CA 1
ATOM 4359 C C . ARG A 1 580 ? 23.662 -24.337 -49.486 1.00 90.50 580 ARG A C 1
ATOM 4361 O O . ARG A 1 580 ? 23.825 -25.498 -49.109 1.00 90.50 580 ARG A O 1
ATOM 4368 N N . PRO A 1 581 ? 22.449 -23.776 -49.625 1.00 82.44 581 PRO A N 1
ATOM 4369 C CA . PRO A 1 581 ? 21.242 -24.592 -49.597 1.00 82.44 581 PRO A CA 1
ATOM 4370 C C . PRO A 1 581 ? 21.324 -25.646 -50.711 1.00 82.44 581 PRO A C 1
ATOM 4372 O O . PRO A 1 581 ? 21.907 -25.376 -51.766 1.00 82.44 581 PRO A O 1
ATOM 4375 N N . ALA A 1 582 ? 20.817 -26.844 -50.414 1.00 72.56 582 ALA A N 1
ATOM 4376 C CA . ALA A 1 582 ? 20.840 -27.995 -51.316 1.00 72.56 582 ALA A CA 1
ATOM 4377 C C . ALA A 1 582 ? 20.024 -27.763 -52.593 1.00 72.56 582 ALA A C 1
ATOM 4379 O O . ALA A 1 582 ? 19.000 -27.043 -52.514 1.00 72.56 582 ALA A O 1
#

Organism: NCBI:txid302913